Protein AF-X1LJX3-F1 (afdb_monomer)

Sequence (533 aa):
MIIKSVEVKNFRSIRETCLDCDNLTAIIGRNGAGKSSFLDAIDTFYDISAPITEEDFFNRDIGSTIEIRVTYSNLRDDEKEEFQPYIKDDRLIVTKRISSENDRIMQRYYAAALQIPRFAEIRAKPGKRERVSAWNEMVNSDELPNLGGKVRSADEVERLMSEYEANHPEFMEAIEREEQFFGPRNIGGGKLDKFTKYVLVPAVRKASDEVSGKKGAIYQILDMIVLRKINAREDIQKFKSEFEERVIKLYSSENLTELPELGNSISQTLEKFAPGSQLKLGWDEVKPPEIPLPPARATLVEDSFEGEITRKGHGLQRALIVTLLQHLAMRVPIEPTVEDLDEEETDISKPKGLEISQGPDLILAIEEPELYLHPSRCRYLHNLLLQLSEKPGIGLGASNQIIYTSHSPYFIDLHHFDQIRMVRKIPSPDSLASQSVVVRFSLEHAKEKIAKICNVDTDDFTRDSFRARAIPIMNTIVSEGFFTDVVVVVEGLSEVGILWKLQEIMKKNWSKLGIVIVPAGGKNNIDRPIVIF

Nearest PDB structures (foldseek):
  6p74-assembly1_A-2  TM=6.189E-01  e=7.189E-21  Thermus scotoductus
  8x5n-assembly1_B  TM=6.256E-01  e=1.233E-12  Bacillus cereus VD045
  4nci-assembly1_A  TM=4.346E-01  e=3.516E-08  Pyrococcus furiosus DSM 3638
  4nck-assembly2_B  TM=4.077E-01  e=1.324E-07  Pyrococcus furiosus DSM 3638
  8t8e-assembly1_A  TM=4.108E-01  e=1.330E-05  Saccharomyces cerevisiae W303

pLDDT: mean 81.67, std 15.28, range [26.27, 97.88]

Organism: NCBI:txid412755

Mean predicted aligned error: 11.9 Å

Foldseek 3Di:
DDWQKKWKDQFQQAHTAMDGADLAFEEEAAPPLCSVSVVVLVVVVPPQPPDDDLNGGRVSPLQDKIKIKTKDAPDDPVLCVLCVQQDDPRIWIKMWIWHQDPNDIDIFMKGFGFFQPLLLVLVPDPDQVSSLVSLQVVVVVCPDPPQDHRDDGSVVSVVSRVVVCVVCSVRTDGDIDTDDQADPPVAHDGVQRFAEDEAEAALDDDPVVVVVQARHSLQVLVCVLVVLVQLPDPVNVVVVVVQQVVQQVCPPQVNDCPFQVVQQVVQVVVCVVPPPDGGGGTDDHDDRGDDDDDRDDDWDADPNDIDHLVPDDPLVVLVSVLVSLLSLLPPPPPPPDPPPPDDDDDDDDDDPDDPSSQTHAYEYEYEANCRPDDLVVLLVSLVSSVSQSDDDDDPDGHHYRYYYYHHALSNDDLVPQQSYWYWGWDCDPPDPRTHIYTDGDALLLLLVQVCVVVVHDSVVDDSVNLSVLLRVQSDRLLSNCSHFPEEAEDAAVVVVVVVVVVCVVVVHDQVVVRYGYGHLPHPVRRSSSVSVD

Radius of gyration: 29.25 Å; Cα contacts (8 Å, |Δi|>4): 785; chains: 1; bounding box: 75×54×86 Å

InterPro domains:
  IPR027417 P-loop containing nucleoside triphosphate hydrolase [G3DSA:3.40.50.300] (1-431)
  IPR027417 P-loop containing nucleoside triphosphate hydrolase [SSF52540] (1-420)
  IPR034139 OLD protein-like, TOPRIM domain [PF20469] (482-532)
  IPR041685 Endonuclease GajA/Old nuclease/RecF-like, AAA domain [PF13175] (1-412)
  IPR051396 Bacterial Antiviral Defense Nuclease [PTHR43581] (2-527)

Secondary structure (DSSP, 8-state):
-EEEEEEEEEETTEEEEEEE--SEEEEE--TTSSHHHHHHHHHHHH-TT----GGGBGGG-TTSPEEEEEEEES--HHHHHHHGGGEETTEEEEEEEEEEETTEEEEEEEEEEEE-HHHHHHHT-SSHHHHHHHHHHHHHHT-STT-----S-HHHHHHHHHHHHHH-GGG-EEEEEE---S--TTS---HHHHHEEEEEE-SS--GGGGTT-S--HHHHHHHHHHHHHHHT-HHHHHHHHHHHHHHHHHH-TTT--HHHHHHHHHHHHHHTTSTT------PPPP-PPP-PPPPP--EEEETTEEEEGGGS-HHHHHHHHHHHHHHHH-----PPPTT------------S-------PEEEEEEE-TTTT--HHHHHHHHHHHHHHHSPPPTT----EEEEEEE--GGG--GGGGGGEEEEEEE--TT-SS-EEEEE---HHHHHHHHHHHHT--GGG--HHHHHHHHTTT--HHHHGGGGSSEEEEESSHHHHHHHHHHHHHTT--TGGGTEEEEE-SSGGGTHHHHHH-

Structure (mmCIF, N/CA/C/O backbone):
data_AF-X1LJX3-F1
#
_entry.id   AF-X1LJX3-F1
#
loop_
_atom_site.group_PDB
_atom_site.id
_atom_site.type_symbol
_atom_site.label_atom_id
_atom_site.label_alt_id
_atom_site.label_comp_id
_atom_site.label_asym_id
_atom_site.label_entity_id
_atom_site.label_seq_id
_atom_site.pdbx_PDB_ins_code
_atom_site.Cartn_x
_atom_site.Cartn_y
_atom_site.Cartn_z
_atom_site.occupancy
_atom_site.B_iso_or_equiv
_atom_site.auth_seq_id
_atom_site.auth_comp_id
_atom_site.auth_asym_id
_atom_site.auth_atom_id
_atom_site.pdbx_PDB_model_num
ATOM 1 N N . MET A 1 1 ? -1.285 -10.316 10.702 1.00 85.88 1 MET A N 1
ATOM 2 C CA . MET A 1 1 ? -1.884 -10.255 9.353 1.00 85.88 1 MET A CA 1
ATOM 3 C C . MET A 1 1 ? -1.090 -9.372 8.384 1.00 85.88 1 MET A C 1
ATOM 5 O O . MET A 1 1 ? -0.389 -8.460 8.804 1.00 85.88 1 MET A O 1
ATOM 9 N N . ILE A 1 2 ? -1.238 -9.596 7.071 1.00 90.25 2 ILE A N 1
ATOM 10 C CA . ILE A 1 2 ? -0.696 -8.737 5.993 1.00 90.25 2 ILE A CA 1
ATOM 11 C C . ILE A 1 2 ? -1.800 -8.330 5.010 1.00 90.25 2 ILE A C 1
ATOM 13 O O . ILE A 1 2 ? -2.777 -9.065 4.853 1.00 90.25 2 ILE A O 1
ATOM 17 N N . ILE A 1 3 ? -1.629 -7.218 4.292 1.00 94.94 3 ILE A N 1
ATOM 18 C CA . ILE A 1 3 ? -2.508 -6.838 3.178 1.00 94.94 3 ILE A CA 1
ATOM 19 C C . ILE A 1 3 ? -2.282 -7.811 2.020 1.00 94.94 3 ILE A C 1
ATOM 21 O O . ILE A 1 3 ? -1.180 -7.905 1.486 1.00 94.94 3 ILE A O 1
ATOM 25 N N . LYS A 1 4 ? -3.325 -8.523 1.599 1.00 94.62 4 LYS A N 1
ATOM 26 C CA . LYS A 1 4 ? -3.305 -9.386 0.415 1.00 94.62 4 LYS A CA 1
ATOM 27 C C . LYS A 1 4 ? -3.662 -8.639 -0.861 1.00 94.62 4 LYS A C 1
ATOM 29 O O . LYS A 1 4 ? -3.068 -8.903 -1.903 1.00 94.62 4 LYS A O 1
ATOM 34 N N . SER A 1 5 ? -4.631 -7.736 -0.789 1.00 95.31 5 SER A N 1
ATOM 35 C CA . SER A 1 5 ? -5.031 -6.909 -1.923 1.00 95.31 5 SER A CA 1
ATOM 36 C C . SER A 1 5 ? -5.663 -5.599 -1.469 1.00 95.31 5 SER A C 1
ATOM 38 O O . SER A 1 5 ? -6.221 -5.507 -0.371 1.00 95.31 5 SER A O 1
ATOM 40 N N . VAL A 1 6 ? -5.565 -4.592 -2.335 1.00 96.81 6 VAL A N 1
ATOM 41 C CA . VAL A 1 6 ? -6.214 -3.289 -2.179 1.00 96.81 6 VAL A CA 1
ATOM 42 C C . VAL A 1 6 ? -7.008 -2.991 -3.445 1.00 96.81 6 VAL A C 1
ATOM 44 O O . VAL A 1 6 ? -6.438 -2.749 -4.508 1.00 96.81 6 VAL A O 1
ATOM 47 N N . GLU A 1 7 ? -8.329 -3.024 -3.341 1.00 96.81 7 GLU A N 1
ATOM 48 C CA . GLU A 1 7 ? -9.242 -2.577 -4.390 1.00 96.81 7 GLU A CA 1
ATOM 49 C C . GLU A 1 7 ? -9.549 -1.097 -4.168 1.00 96.81 7 GLU A C 1
ATOM 51 O O . GLU A 1 7 ? -9.963 -0.696 -3.080 1.00 96.81 7 GLU A O 1
ATOM 56 N N . VAL A 1 8 ? -9.332 -0.279 -5.196 1.00 97.62 8 VAL A N 1
ATOM 57 C CA . VAL A 1 8 ? -9.547 1.168 -5.132 1.00 97.62 8 VAL A CA 1
ATOM 58 C C . VAL A 1 8 ? -10.503 1.578 -6.240 1.00 97.62 8 VAL A C 1
ATOM 60 O O . VAL A 1 8 ? -10.272 1.255 -7.409 1.00 97.62 8 VAL A O 1
ATOM 63 N N . LYS A 1 9 ? -11.551 2.321 -5.877 1.00 96.81 9 LYS A N 1
ATOM 64 C CA . LYS A 1 9 ? -12.522 2.909 -6.801 1.00 96.81 9 LYS A CA 1
ATOM 65 C C . LYS A 1 9 ? -12.647 4.409 -6.591 1.00 96.81 9 LYS A C 1
ATOM 67 O O . LYS A 1 9 ? -12.684 4.884 -5.459 1.00 96.81 9 LYS A O 1
ATOM 72 N N . ASN A 1 10 ? -12.747 5.128 -7.703 1.00 96.56 10 ASN A N 1
ATOM 73 C CA . ASN A 1 10 ? -12.987 6.563 -7.803 1.00 96.56 10 ASN A CA 1
ATOM 74 C C . ASN A 1 10 ? -12.010 7.449 -7.009 1.00 96.56 10 ASN A C 1
ATOM 76 O O . ASN A 1 10 ? -12.379 8.546 -6.608 1.00 96.56 10 ASN A O 1
ATOM 80 N N . PHE A 1 11 ? -10.762 7.018 -6.810 1.00 97.25 11 PHE A N 1
ATOM 81 C CA . PHE A 1 11 ? -9.759 7.755 -6.036 1.00 97.25 11 PHE A CA 1
ATOM 82 C C . PHE A 1 11 ? -8.667 8.350 -6.933 1.00 97.25 11 PHE A C 1
ATOM 84 O O . PHE A 1 11 ? -7.859 7.627 -7.525 1.00 97.25 11 PHE A O 1
ATOM 91 N N . ARG A 1 12 ? -8.578 9.680 -6.997 1.00 95.69 12 ARG A N 1
ATOM 92 C CA . ARG A 1 12 ? -7.571 10.441 -7.755 1.00 95.69 12 ARG A CA 1
ATOM 93 C C . ARG A 1 12 ? -7.480 9.995 -9.217 1.00 95.69 12 ARG A C 1
ATOM 95 O O . ARG A 1 12 ? -8.356 10.283 -10.020 1.00 95.69 12 ARG A O 1
ATOM 102 N N . SER A 1 13 ? -6.397 9.310 -9.588 1.00 94.94 13 SER A N 1
ATOM 103 C CA . SER A 1 13 ? -6.173 8.809 -10.951 1.00 94.94 13 SER A CA 1
ATOM 104 C C . SER A 1 13 ? -6.743 7.408 -11.192 1.00 94.94 13 SER A C 1
ATOM 106 O O . SER A 1 13 ? -6.675 6.902 -12.310 1.00 94.94 13 SER A O 1
ATOM 108 N N . ILE A 1 14 ? -7.284 6.769 -10.157 1.00 96.12 14 ILE A N 1
ATOM 109 C CA . ILE A 1 14 ? -7.792 5.402 -10.183 1.00 96.12 14 ILE A CA 1
ATOM 110 C C . ILE A 1 14 ? -9.315 5.449 -10.311 1.00 96.12 14 ILE A C 1
ATOM 112 O O . ILE A 1 14 ? -10.005 5.911 -9.404 1.00 96.12 14 ILE A O 1
ATOM 116 N N . ARG A 1 15 ? -9.840 4.942 -11.431 1.00 94.75 15 ARG A N 1
ATOM 117 C CA . ARG A 1 15 ? -11.284 4.744 -11.613 1.00 94.75 15 ARG A CA 1
ATOM 118 C C . ARG A 1 15 ? -11.743 3.481 -10.892 1.00 94.75 15 ARG A C 1
ATOM 120 O O . ARG A 1 15 ? -12.588 3.556 -10.015 1.00 94.75 15 ARG A O 1
ATOM 127 N N . GLU A 1 16 ? -11.159 2.340 -11.237 1.00 94.25 16 GLU A N 1
ATOM 128 C CA . GLU A 1 16 ? -11.393 1.056 -10.576 1.00 94.25 16 GLU A CA 1
ATOM 129 C C . GLU A 1 16 ? -10.244 0.108 -10.919 1.00 94.25 16 GLU A C 1
ATOM 131 O O . GLU A 1 16 ? -9.984 -0.162 -12.091 1.00 94.25 16 GLU A O 1
ATOM 136 N N . THR A 1 17 ? -9.519 -0.375 -9.913 1.00 95.00 17 THR A N 1
ATOM 137 C CA . THR A 1 17 ? -8.469 -1.384 -10.107 1.00 95.00 17 THR A CA 1
ATOM 138 C C . THR A 1 17 ? -8.152 -2.083 -8.789 1.00 95.00 17 THR A C 1
ATOM 140 O O . THR A 1 17 ? -8.370 -1.537 -7.707 1.00 95.00 17 THR A O 1
ATOM 143 N N . CYS A 1 18 ? -7.584 -3.282 -8.884 1.00 94.19 18 CYS A N 1
ATOM 144 C CA . CYS A 1 18 ? -7.069 -4.029 -7.744 1.00 94.19 18 CYS A CA 1
ATOM 145 C C . CYS A 1 18 ? -5.536 -4.062 -7.779 1.00 94.19 18 CYS A C 1
ATOM 147 O O . CYS A 1 18 ? -4.937 -4.284 -8.834 1.00 94.19 18 CYS A O 1
ATOM 149 N N . LEU A 1 19 ? -4.906 -3.830 -6.631 1.00 96.44 19 LEU A N 1
ATOM 150 C CA . LEU A 1 19 ? -3.485 -4.048 -6.398 1.00 96.44 19 LEU A CA 1
ATOM 151 C C . LEU A 1 19 ? -3.315 -5.304 -5.540 1.00 96.44 19 LEU A C 1
ATOM 153 O O . LEU A 1 19 ? -3.617 -5.281 -4.349 1.00 96.44 19 LEU A O 1
ATOM 157 N N . ASP A 1 20 ? -2.791 -6.378 -6.127 1.00 94.44 20 ASP A N 1
ATOM 158 C CA . ASP A 1 20 ? -2.356 -7.551 -5.364 1.00 94.44 20 ASP A CA 1
ATOM 159 C C . ASP A 1 20 ? -1.056 -7.252 -4.619 1.00 94.44 20 ASP A C 1
ATOM 161 O O . ASP A 1 20 ? -0.069 -6.846 -5.242 1.00 94.44 20 ASP A O 1
ATOM 165 N N . CYS A 1 21 ? -1.015 -7.577 -3.334 1.00 94.62 21 CYS A N 1
ATOM 166 C CA . CYS A 1 21 ? 0.147 -7.400 -2.478 1.00 94.62 21 CYS A CA 1
ATOM 167 C C . CYS A 1 21 ? 0.751 -8.752 -2.067 1.00 94.62 21 CYS A C 1
A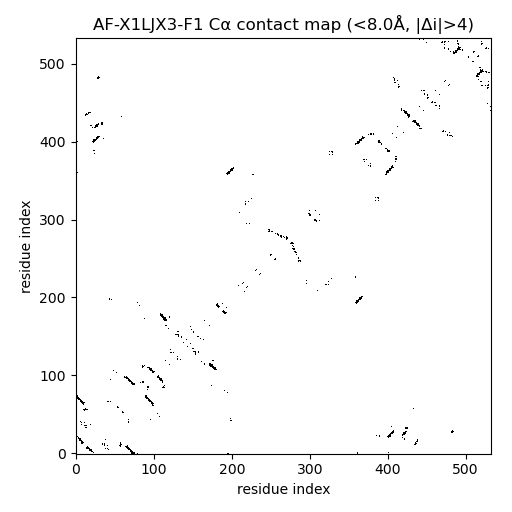TOM 169 O O . CYS A 1 21 ? 0.052 -9.733 -1.786 1.00 94.62 21 CYS A O 1
ATOM 171 N N . ASP A 1 22 ? 2.077 -8.773 -2.013 1.00 92.31 22 ASP A N 1
ATOM 172 C CA . ASP A 1 22 ? 2.900 -9.828 -1.427 1.00 92.31 22 ASP A CA 1
ATOM 173 C C . ASP A 1 22 ? 3.639 -9.263 -0.191 1.00 92.31 22 ASP A C 1
ATOM 175 O O . ASP A 1 22 ? 3.433 -8.103 0.187 1.00 92.31 22 ASP A O 1
ATOM 179 N N . ASN A 1 23 ? 4.494 -10.057 0.468 1.00 91.50 23 ASN A N 1
ATOM 180 C CA . ASN A 1 23 ? 5.281 -9.571 1.617 1.00 91.50 23 ASN A CA 1
ATOM 181 C C . ASN A 1 23 ? 6.167 -8.377 1.239 1.00 91.50 23 ASN A C 1
ATOM 183 O O . ASN A 1 23 ? 6.316 -7.449 2.028 1.00 91.50 23 ASN A O 1
ATOM 187 N N . LEU A 1 24 ? 6.729 -8.398 0.030 1.00 93.38 24 LEU A N 1
ATOM 188 C CA . LEU A 1 24 ? 7.326 -7.245 -0.626 1.00 93.38 24 LEU A CA 1
ATOM 189 C C . LEU A 1 24 ? 6.554 -6.994 -1.915 1.00 93.38 24 LEU A C 1
ATOM 191 O O . LEU A 1 24 ? 6.352 -7.917 -2.692 1.00 93.38 24 LEU A O 1
ATOM 195 N N . THR A 1 25 ? 6.117 -5.762 -2.146 1.00 95.12 25 THR A N 1
ATOM 196 C CA . THR A 1 25 ? 5.409 -5.369 -3.369 1.00 95.12 25 THR A CA 1
ATOM 197 C C . THR A 1 25 ? 6.085 -4.150 -3.979 1.00 95.12 25 THR A C 1
ATOM 199 O O . THR A 1 25 ? 6.171 -3.097 -3.346 1.00 95.12 25 THR A O 1
ATOM 202 N N . ALA A 1 26 ? 6.558 -4.286 -5.217 1.00 95.00 26 ALA A N 1
ATOM 203 C CA . ALA A 1 26 ? 7.214 -3.220 -5.966 1.00 95.00 26 ALA A CA 1
ATOM 204 C C . ALA A 1 26 ? 6.245 -2.631 -6.998 1.00 95.00 26 ALA A C 1
ATOM 206 O O . ALA A 1 26 ? 5.963 -3.248 -8.024 1.00 95.00 26 ALA A O 1
ATOM 207 N N . ILE A 1 27 ? 5.739 -1.428 -6.743 1.00 96.00 27 ILE A N 1
ATOM 208 C CA . ILE A 1 27 ? 4.853 -0.695 -7.647 1.00 96.00 27 ILE A CA 1
ATOM 209 C C . ILE A 1 27 ? 5.715 0.155 -8.586 1.00 96.00 27 ILE A C 1
ATOM 211 O O . ILE A 1 27 ? 6.238 1.204 -8.208 1.00 96.00 27 ILE A O 1
ATOM 215 N N . ILE A 1 28 ? 5.866 -0.280 -9.832 1.00 94.38 28 ILE A N 1
ATOM 216 C CA . ILE A 1 28 ? 6.716 0.386 -10.824 1.00 94.38 28 ILE A CA 1
ATOM 217 C C . ILE A 1 28 ? 5.897 1.001 -11.954 1.00 94.38 28 ILE A C 1
ATOM 219 O O . ILE A 1 28 ? 4.718 0.709 -12.131 1.00 94.38 28 ILE A O 1
ATOM 223 N N . GLY A 1 29 ? 6.525 1.866 -12.741 1.00 91.19 29 GLY A N 1
ATOM 224 C CA . GLY A 1 29 ? 5.913 2.486 -13.911 1.00 91.19 29 GLY A CA 1
ATOM 225 C C . GLY A 1 29 ? 6.361 3.928 -14.087 1.00 91.19 29 GLY A C 1
ATOM 226 O O . GLY A 1 29 ? 7.100 4.480 -13.266 1.00 91.19 29 GLY A O 1
ATOM 227 N N . ARG A 1 30 ? 5.894 4.563 -15.162 1.00 88.44 30 ARG A N 1
ATOM 228 C CA . ARG A 1 30 ? 6.292 5.931 -15.527 1.00 88.44 30 ARG A CA 1
ATOM 229 C C . ARG A 1 30 ? 5.945 6.950 -14.442 1.00 88.44 30 ARG A C 1
ATOM 231 O O . ARG A 1 30 ? 5.040 6.757 -13.619 1.00 88.44 30 ARG A O 1
ATOM 238 N N . ASN A 1 31 ? 6.647 8.076 -14.452 1.00 86.56 31 ASN A N 1
ATOM 239 C CA . ASN A 1 31 ? 6.272 9.213 -13.618 1.00 86.56 31 ASN A CA 1
ATOM 240 C C . ASN A 1 31 ? 4.892 9.727 -14.035 1.00 86.56 31 ASN A C 1
ATOM 242 O O . ASN A 1 31 ? 4.567 9.788 -15.218 1.00 86.56 31 ASN A O 1
ATOM 246 N N . GLY A 1 32 ? 4.042 10.013 -13.048 1.00 87.44 32 GLY A N 1
ATOM 247 C CA . GLY A 1 32 ? 2.653 10.409 -13.285 1.00 87.44 32 GLY A CA 1
ATOM 248 C C . GLY A 1 32 ? 1.693 9.274 -13.673 1.00 87.44 32 GLY A C 1
ATOM 249 O O . GLY A 1 32 ? 0.530 9.565 -13.956 1.00 87.44 32 GLY A O 1
ATOM 250 N N . ALA A 1 33 ? 2.121 8.004 -13.653 1.00 91.25 33 ALA A N 1
ATOM 251 C CA . ALA A 1 33 ? 1.249 6.857 -13.935 1.00 91.25 33 ALA A CA 1
ATOM 252 C C . ALA A 1 33 ? 0.218 6.553 -12.830 1.00 91.25 33 ALA A C 1
ATOM 254 O O . ALA A 1 33 ? -0.639 5.715 -13.052 1.00 91.25 33 ALA A O 1
ATOM 255 N N . GLY A 1 34 ? 0.292 7.208 -11.663 1.00 92.88 34 GLY A N 1
ATOM 256 C CA . GLY A 1 34 ? -0.634 6.984 -10.540 1.00 92.88 34 GLY A CA 1
ATOM 257 C C . GLY A 1 34 ? -0.124 6.044 -9.442 1.00 92.88 34 GLY A C 1
ATOM 258 O O . GLY A 1 34 ? -0.902 5.647 -8.585 1.00 92.88 34 GLY A O 1
ATOM 259 N N . LYS A 1 35 ? 1.176 5.709 -9.428 1.00 94.75 35 LYS A N 1
ATOM 260 C CA . LYS A 1 35 ? 1.800 4.822 -8.423 1.00 94.75 35 LYS A CA 1
ATOM 261 C C . LYS A 1 35 ? 1.524 5.270 -6.980 1.00 94.75 35 LYS A C 1
ATOM 263 O O . LYS A 1 35 ? 1.048 4.480 -6.173 1.00 94.75 35 LYS A O 1
ATOM 268 N N . SER A 1 36 ? 1.780 6.545 -6.683 1.00 94.88 36 SER A N 1
ATOM 269 C CA . SER A 1 36 ? 1.600 7.124 -5.346 1.00 94.88 36 SER A CA 1
ATOM 270 C C . SER A 1 36 ? 0.142 7.096 -4.891 1.00 94.88 36 SER A C 1
ATOM 272 O O . SER A 1 36 ? -0.107 6.862 -3.716 1.00 94.88 36 SER A O 1
ATOM 274 N N . SER A 1 37 ? -0.820 7.185 -5.825 1.00 96.00 37 SER A N 1
ATOM 275 C CA . SER A 1 37 ? -2.253 7.122 -5.506 1.00 96.00 37 SER A CA 1
ATOM 276 C C . SER A 1 37 ? -2.651 5.828 -4.789 1.00 96.00 37 SER A C 1
ATOM 278 O O . SER A 1 37 ? -3.602 5.855 -4.019 1.00 96.00 37 SER A O 1
ATOM 280 N N . PHE A 1 38 ? -1.929 4.718 -4.983 1.00 97.06 38 PHE A N 1
ATOM 281 C CA . PHE A 1 38 ? -2.157 3.493 -4.208 1.00 97.06 38 PHE A CA 1
ATOM 282 C C . PHE A 1 38 ? -1.668 3.614 -2.764 1.00 97.06 38 PHE A C 1
ATOM 284 O O . PHE A 1 38 ? -2.392 3.230 -1.851 1.00 97.06 38 PHE A O 1
ATOM 291 N N . LEU A 1 39 ? -0.470 4.165 -2.544 1.00 96.56 39 LEU A N 1
ATOM 292 C CA . LEU A 1 39 ? 0.048 4.390 -1.190 1.00 96.56 39 LEU A CA 1
ATOM 293 C C . LEU A 1 39 ? -0.818 5.405 -0.434 1.00 96.56 39 LEU A C 1
ATOM 295 O O . LEU A 1 39 ? -1.122 5.202 0.736 1.00 96.56 39 LEU A O 1
ATOM 299 N N . ASP A 1 40 ? -1.265 6.456 -1.123 1.00 95.50 40 ASP A N 1
ATOM 300 C CA . ASP A 1 40 ? -2.188 7.455 -0.588 1.00 95.50 40 ASP A CA 1
ATOM 301 C C . ASP A 1 40 ? -3.565 6.857 -0.258 1.00 95.50 40 ASP A C 1
ATOM 303 O O . ASP A 1 40 ? -4.178 7.253 0.729 1.00 95.50 40 ASP A O 1
ATOM 307 N N . ALA A 1 41 ? -4.065 5.907 -1.059 1.00 96.88 41 ALA A N 1
ATOM 308 C CA . ALA A 1 41 ? -5.320 5.212 -0.771 1.00 96.88 41 ALA A CA 1
ATOM 309 C C . ALA A 1 41 ? -5.197 4.361 0.502 1.00 96.88 41 ALA A C 1
ATOM 311 O O . ALA A 1 41 ? -6.081 4.394 1.352 1.00 96.88 41 ALA A O 1
ATOM 312 N N . ILE A 1 42 ? -4.084 3.641 0.676 1.00 96.12 42 ILE A N 1
ATOM 313 C CA . ILE A 1 42 ? -3.839 2.863 1.899 1.00 96.12 42 ILE A CA 1
ATOM 314 C C . ILE A 1 42 ? -3.670 3.799 3.106 1.00 96.12 42 ILE A C 1
ATOM 316 O O . ILE A 1 42 ? -4.269 3.558 4.149 1.00 96.12 42 ILE A O 1
ATOM 320 N N . ASP A 1 43 ? -2.933 4.904 2.964 1.00 93.44 43 ASP A N 1
ATOM 321 C CA . ASP A 1 43 ? -2.791 5.916 4.022 1.00 93.44 43 ASP A CA 1
ATOM 322 C C . ASP A 1 43 ? -4.151 6.508 4.421 1.00 93.44 43 ASP A C 1
ATOM 324 O O . ASP A 1 43 ? -4.516 6.534 5.594 1.00 93.44 43 ASP A O 1
ATOM 328 N N . THR A 1 44 ? -4.964 6.860 3.421 1.00 93.50 44 THR A N 1
ATOM 329 C CA . THR A 1 44 ? -6.345 7.327 3.595 1.00 93.50 44 THR A CA 1
ATOM 330 C C . THR A 1 44 ? -7.211 6.276 4.282 1.00 93.50 44 THR A C 1
ATOM 332 O O . THR A 1 44 ? -8.084 6.626 5.074 1.00 93.50 44 THR A O 1
ATOM 335 N N . PHE A 1 45 ? -7.005 4.989 4.001 1.00 93.81 45 PHE A N 1
ATOM 336 C CA . PHE A 1 45 ? -7.719 3.907 4.669 1.00 93.81 45 PHE A CA 1
ATOM 337 C C . PHE A 1 45 ? -7.377 3.832 6.163 1.00 93.81 45 PHE A C 1
ATOM 339 O O . PHE A 1 45 ? -8.287 3.660 6.972 1.00 93.81 45 PHE A O 1
ATOM 346 N N . TYR A 1 46 ? -6.110 4.004 6.543 1.00 89.88 46 TYR A N 1
ATOM 347 C CA . TYR A 1 46 ? -5.672 3.970 7.943 1.00 89.88 46 TYR A CA 1
ATOM 348 C C . TYR A 1 46 ? -5.935 5.283 8.713 1.00 89.88 46 TYR A C 1
ATOM 350 O O . TYR A 1 46 ? -6.139 5.243 9.926 1.00 89.88 46 TYR A O 1
ATOM 358 N N . ASP A 1 47 ? -5.997 6.444 8.050 1.00 87.44 47 ASP A N 1
ATOM 359 C CA . ASP A 1 47 ? -6.403 7.709 8.683 1.00 87.44 47 ASP A CA 1
ATOM 360 C C . ASP A 1 47 ? -7.930 7.881 8.655 1.00 87.44 47 ASP A C 1
ATOM 362 O O . ASP A 1 47 ? -8.520 8.318 7.667 1.00 87.44 47 ASP A O 1
ATOM 366 N N . ILE A 1 48 ? -8.585 7.606 9.788 1.00 83.44 48 ILE A N 1
ATOM 367 C CA . ILE A 1 48 ? -10.038 7.785 10.030 1.00 83.44 48 ILE A CA 1
ATOM 368 C C . ILE A 1 48 ? -10.550 9.163 9.580 1.00 83.44 48 ILE A C 1
ATOM 370 O O . ILE A 1 48 ? -11.709 9.338 9.217 1.00 83.44 48 ILE A O 1
ATOM 374 N N . SER A 1 49 ? -9.672 10.153 9.640 1.00 83.38 49 SER A N 1
ATOM 375 C CA . SER A 1 49 ? -9.940 11.575 9.487 1.00 83.38 49 SER A CA 1
ATOM 376 C C . SER A 1 49 ? -9.138 12.189 8.346 1.00 83.38 49 SER A C 1
ATOM 378 O O . SER A 1 49 ? -8.850 13.390 8.386 1.00 83.38 49 SER A O 1
ATOM 380 N N . ALA A 1 50 ? -8.762 11.353 7.374 1.00 86.31 50 ALA A N 1
ATOM 381 C CA . ALA A 1 50 ? -7.996 11.759 6.212 1.00 86.31 50 ALA A CA 1
ATOM 382 C C . ALA A 1 50 ? -8.613 13.031 5.608 1.00 86.31 50 ALA A C 1
ATOM 384 O O . ALA A 1 50 ? -9.834 13.073 5.401 1.00 86.31 50 ALA A O 1
ATOM 385 N N . PRO A 1 51 ? -7.816 14.083 5.359 1.00 89.69 51 PRO A N 1
ATOM 386 C CA . PRO A 1 51 ? -8.309 15.277 4.696 1.00 89.69 51 PRO A CA 1
ATOM 387 C C . PRO A 1 51 ? -8.617 14.928 3.238 1.00 89.69 51 PRO A C 1
ATOM 389 O O . PRO A 1 51 ? -7.708 14.661 2.458 1.00 89.69 51 PRO A O 1
ATOM 392 N N . ILE A 1 52 ? -9.903 14.920 2.892 1.00 94.06 52 ILE A N 1
ATOM 393 C CA . ILE A 1 52 ? -10.393 14.619 1.546 1.00 94.06 52 ILE A CA 1
ATOM 394 C C . ILE A 1 52 ? -10.982 15.881 0.941 1.00 94.06 52 ILE A C 1
ATOM 396 O O . ILE A 1 52 ? -11.741 16.605 1.589 1.00 94.06 52 ILE A O 1
ATOM 400 N N . THR A 1 53 ? -10.635 16.122 -0.314 1.00 93.81 53 THR A N 1
ATOM 401 C CA . THR A 1 53 ? -11.132 17.235 -1.119 1.00 93.81 53 THR A CA 1
ATOM 402 C C . THR A 1 53 ? -11.792 16.714 -2.390 1.00 93.81 53 THR A C 1
ATOM 404 O O . THR A 1 53 ? -11.667 15.541 -2.734 1.00 93.81 53 THR A O 1
ATOM 407 N N . GLU A 1 54 ? -12.459 17.594 -3.137 1.00 92.94 54 GLU A N 1
ATOM 408 C CA . GLU A 1 54 ? -13.014 17.258 -4.456 1.00 92.94 54 GLU A CA 1
ATOM 409 C C . GLU A 1 54 ? -11.946 16.717 -5.423 1.00 92.94 54 GLU A C 1
ATOM 411 O O . GLU A 1 54 ? -12.257 15.935 -6.317 1.00 92.94 54 GLU A O 1
ATOM 416 N N . GLU A 1 55 ? -10.673 17.089 -5.240 1.00 93.69 55 GLU A N 1
ATOM 417 C CA . GLU A 1 55 ? -9.562 16.619 -6.076 1.00 93.69 55 GLU A CA 1
ATOM 418 C C . GLU A 1 55 ? -9.172 15.157 -5.822 1.00 93.69 55 GLU A C 1
ATOM 420 O O . GLU A 1 55 ? -8.496 14.549 -6.655 1.00 93.69 55 GLU A O 1
ATOM 425 N N . ASP A 1 56 ? -9.605 14.579 -4.700 1.00 96.25 56 ASP A N 1
ATOM 426 C CA . ASP A 1 56 ? -9.384 13.168 -4.391 1.00 96.25 56 ASP A CA 1
ATOM 427 C C . ASP A 1 56 ? -10.420 12.254 -5.059 1.00 96.25 56 ASP A C 1
ATOM 429 O O . ASP A 1 56 ? -10.170 11.056 -5.190 1.00 96.25 56 ASP A O 1
ATOM 433 N N . PHE A 1 57 ? -11.542 12.796 -5.542 1.00 95.88 57 PHE A N 1
ATOM 434 C CA . PHE A 1 57 ? -12.515 12.052 -6.340 1.00 95.88 57 PHE A CA 1
ATOM 435 C C . PHE A 1 57 ? -12.016 11.925 -7.780 1.00 95.88 57 PHE A C 1
ATOM 437 O O . PHE A 1 57 ? -11.549 12.893 -8.389 1.00 95.88 57 PHE A O 1
ATOM 444 N N . PHE A 1 58 ? -12.120 10.727 -8.356 1.00 94.44 58 PHE A N 1
ATOM 445 C CA . PHE A 1 58 ? -11.740 10.499 -9.746 1.00 94.44 58 PHE A CA 1
ATOM 446 C C . PHE A 1 58 ? -12.514 11.449 -10.656 1.00 94.44 58 PHE A C 1
ATOM 448 O O . PHE A 1 58 ? -13.739 11.526 -10.606 1.00 94.44 58 PHE A O 1
ATOM 455 N N . ASN A 1 59 ? -11.779 12.200 -11.481 1.00 93.50 59 ASN A N 1
ATOM 456 C CA . ASN A 1 59 ? -12.350 13.221 -12.360 1.00 93.50 59 ASN A CA 1
ATOM 457 C C . ASN A 1 59 ? -13.200 14.286 -11.620 1.00 93.50 59 ASN A C 1
ATOM 459 O O . ASN A 1 59 ? -14.062 14.911 -12.233 1.00 93.50 59 ASN A O 1
ATOM 463 N N . ARG A 1 60 ? -12.951 14.494 -10.316 1.00 93.62 60 ARG A N 1
ATOM 464 C CA . ARG A 1 60 ? -13.720 15.379 -9.422 1.00 93.62 60 ARG A CA 1
ATOM 465 C C . ARG A 1 60 ? -15.218 15.062 -9.367 1.00 93.62 60 ARG A C 1
ATOM 467 O O . ARG A 1 60 ? -16.028 15.935 -9.060 1.00 93.62 60 ARG A O 1
ATOM 474 N N . ASP A 1 61 ? -15.600 13.825 -9.676 1.00 92.62 61 ASP A N 1
ATOM 475 C CA . ASP A 1 61 ? -16.991 13.396 -9.594 1.00 92.62 61 ASP A CA 1
ATOM 476 C C . ASP A 1 61 ? -17.370 13.080 -8.142 1.00 92.62 61 ASP A C 1
ATOM 478 O O . ASP A 1 61 ? -17.285 11.941 -7.686 1.00 92.62 61 ASP A O 1
ATOM 482 N N . ILE A 1 62 ? -17.797 14.112 -7.414 1.00 92.56 62 ILE A N 1
ATOM 483 C CA . ILE A 1 62 ? -18.264 14.005 -6.024 1.00 92.56 62 ILE A CA 1
ATOM 484 C C . ILE A 1 62 ? -19.579 13.224 -5.872 1.00 92.56 62 ILE A C 1
ATOM 486 O O . ILE A 1 62 ? -19.955 12.886 -4.750 1.00 92.56 62 ILE A O 1
ATOM 490 N N . GLY A 1 63 ? -20.289 12.954 -6.977 1.00 91.81 63 GLY A N 1
ATOM 491 C CA . GLY A 1 63 ? -21.470 12.089 -6.979 1.00 91.81 63 GLY A CA 1
ATOM 492 C C . GLY A 1 63 ? -21.110 10.607 -6.869 1.00 91.81 63 GLY A C 1
ATOM 493 O O . GLY A 1 63 ? -21.937 9.799 -6.445 1.00 91.81 63 GLY A O 1
ATOM 494 N N . SER A 1 64 ? -19.871 10.254 -7.212 1.00 92.50 64 SER A N 1
ATOM 495 C CA . SER A 1 64 ? -19.336 8.905 -7.085 1.00 92.50 64 SER A CA 1
ATOM 496 C C . SER A 1 64 ? -18.685 8.697 -5.718 1.00 92.50 64 SER A C 1
ATOM 498 O O . SER A 1 64 ? -17.857 9.485 -5.271 1.00 92.50 64 SER A O 1
ATOM 500 N N . THR A 1 65 ? -19.013 7.591 -5.053 1.00 95.94 65 THR A N 1
ATOM 501 C CA . THR A 1 65 ? -18.365 7.202 -3.792 1.00 95.94 65 THR A CA 1
ATOM 502 C C . THR A 1 65 ? -16.955 6.680 -4.062 1.00 95.94 65 THR A C 1
ATOM 504 O O . THR A 1 65 ? -16.752 5.845 -4.949 1.00 95.94 65 THR A O 1
ATOM 507 N N . ILE A 1 66 ? -15.984 7.139 -3.273 1.00 97.88 66 ILE A N 1
ATOM 508 C CA . ILE A 1 66 ? -14.648 6.543 -3.214 1.00 97.88 66 ILE A CA 1
ATOM 509 C C . ILE A 1 66 ? -14.749 5.270 -2.378 1.00 97.88 66 ILE A C 1
ATOM 511 O O . ILE A 1 66 ? -15.229 5.311 -1.242 1.00 97.88 66 ILE A O 1
ATOM 515 N N . GLU A 1 67 ? -14.264 4.151 -2.907 1.00 97.06 67 GLU A N 1
ATOM 516 C CA . GLU A 1 67 ? -14.194 2.888 -2.170 1.00 97.06 67 GLU A CA 1
ATOM 517 C C . GLU A 1 67 ? -12.747 2.410 -2.101 1.00 97.06 67 GLU A C 1
ATOM 519 O O . GLU A 1 67 ? -12.083 2.261 -3.125 1.00 97.06 67 GLU A O 1
ATOM 524 N N . ILE A 1 68 ? -12.257 2.163 -0.889 1.00 97.12 68 ILE A N 1
ATOM 525 C CA . ILE A 1 68 ? -10.938 1.578 -0.646 1.00 97.12 68 ILE A CA 1
ATOM 526 C C . ILE A 1 68 ? -11.160 0.315 0.176 1.00 97.12 68 ILE A C 1
ATOM 528 O O . ILE A 1 68 ? -11.432 0.384 1.375 1.00 97.12 68 ILE A O 1
ATOM 532 N N . ARG A 1 69 ? -11.079 -0.842 -0.475 1.00 95.12 69 ARG A N 1
ATOM 533 C CA . ARG A 1 69 ? -11.255 -2.151 0.153 1.00 95.12 69 ARG A CA 1
ATOM 534 C C . ARG A 1 69 ? -9.907 -2.826 0.329 1.00 95.12 69 ARG A C 1
ATOM 536 O O . ARG A 1 69 ? -9.194 -3.076 -0.638 1.00 95.12 69 ARG A O 1
ATOM 543 N N . VAL A 1 70 ? -9.588 -3.150 1.574 1.00 95.19 70 VAL A N 1
ATOM 544 C CA . VAL A 1 70 ? -8.368 -3.844 1.971 1.00 95.19 70 VAL A CA 1
ATOM 545 C C . VAL A 1 70 ? -8.735 -5.258 2.398 1.00 95.19 70 VAL A C 1
ATOM 547 O O . VAL A 1 70 ? -9.547 -5.459 3.302 1.00 95.19 70 VAL A O 1
ATOM 550 N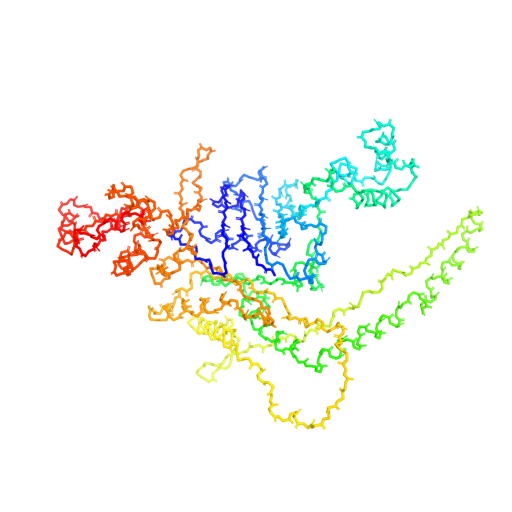 N . THR A 1 71 ? -8.128 -6.242 1.741 1.00 93.19 71 THR A N 1
ATOM 551 C CA . THR A 1 71 ? -8.234 -7.649 2.133 1.00 93.19 71 THR A CA 1
ATOM 552 C C . THR A 1 71 ? -6.970 -8.045 2.869 1.00 93.19 71 THR A C 1
ATOM 554 O O . THR A 1 71 ? -5.882 -7.957 2.305 1.00 93.19 71 THR A O 1
ATOM 557 N N . TYR A 1 72 ? -7.104 -8.525 4.098 1.00 93.31 72 TYR A N 1
ATOM 558 C CA . TYR A 1 72 ? -6.018 -9.073 4.900 1.00 93.31 72 TYR A CA 1
ATOM 559 C C . TYR A 1 72 ? -5.985 -10.602 4.817 1.00 93.31 72 TYR A C 1
ATOM 561 O O . TYR A 1 72 ? -7.011 -11.258 4.641 1.00 93.31 72 TYR A O 1
ATOM 569 N N . SER A 1 73 ? -4.790 -11.171 4.952 1.00 91.00 73 SER A N 1
ATOM 570 C CA . SER A 1 73 ? -4.547 -12.619 5.007 1.00 91.00 73 SER A CA 1
ATOM 571 C C . SER A 1 73 ? -3.463 -12.947 6.035 1.00 91.00 73 SER A C 1
ATOM 573 O O . SER A 1 73 ? -2.833 -12.035 6.583 1.00 91.00 73 SER A O 1
ATOM 575 N N . ASN A 1 74 ? -3.213 -14.242 6.264 1.00 88.31 74 ASN A N 1
ATOM 576 C CA . ASN A 1 74 ? -2.247 -14.736 7.250 1.00 88.31 74 ASN A CA 1
ATOM 577 C C . ASN A 1 74 ? -2.540 -14.172 8.649 1.00 88.31 74 ASN A C 1
ATOM 579 O O . ASN A 1 74 ? -1.667 -13.551 9.265 1.00 88.31 74 ASN A O 1
ATOM 583 N N . LEU A 1 75 ? -3.788 -14.312 9.097 1.00 87.69 75 LEU A N 1
ATOM 584 C CA . LEU A 1 75 ? -4.199 -13.865 10.420 1.00 87.69 75 LEU A CA 1
ATOM 585 C C . LEU A 1 75 ? -3.605 -14.800 11.483 1.00 87.69 75 LEU A C 1
ATOM 587 O O . LEU A 1 75 ? -3.594 -16.019 11.297 1.00 87.69 75 LEU A O 1
ATOM 591 N N . ARG A 1 76 ? -3.094 -14.225 12.569 1.00 85.69 76 ARG A N 1
ATOM 592 C CA . ARG A 1 76 ? -2.702 -14.950 13.784 1.00 85.69 76 ARG A CA 1
ATOM 593 C C . ARG A 1 76 ? -3.945 -15.353 14.584 1.00 85.69 76 ARG A C 1
ATOM 595 O O . ARG A 1 76 ? -5.030 -14.835 14.331 1.00 85.69 76 ARG A O 1
ATOM 602 N N . ASP A 1 77 ? -3.792 -16.257 15.543 1.00 84.69 77 ASP A N 1
ATOM 603 C CA . ASP A 1 77 ? -4.923 -16.769 16.326 1.00 84.69 77 ASP A CA 1
ATOM 604 C C . ASP A 1 77 ? -5.591 -15.664 17.170 1.00 84.69 77 ASP A C 1
ATOM 606 O O . ASP A 1 77 ? -6.810 -15.523 17.117 1.00 84.69 77 ASP A O 1
ATOM 610 N N . ASP A 1 78 ? -4.806 -14.773 17.790 1.00 82.69 78 ASP A N 1
ATOM 611 C CA . ASP A 1 78 ? -5.291 -13.578 18.508 1.00 82.69 78 ASP A CA 1
ATOM 612 C C . ASP A 1 78 ? -6.100 -12.627 17.603 1.00 82.69 78 ASP A C 1
ATOM 614 O O . ASP A 1 78 ? -7.112 -12.048 18.002 1.00 82.69 78 ASP A O 1
ATOM 618 N N . GLU A 1 79 ? -5.676 -12.477 16.346 1.00 85.38 79 GLU A N 1
ATOM 619 C CA . GLU A 1 79 ? -6.395 -11.682 15.344 1.00 85.38 79 GLU A CA 1
ATOM 620 C C . GLU A 1 79 ? -7.690 -12.381 14.911 1.00 85.38 79 GLU A C 1
ATOM 622 O O . GLU A 1 79 ? -8.714 -11.728 14.701 1.00 85.38 79 GLU A O 1
ATOM 627 N N . LYS A 1 80 ? -7.662 -13.712 14.777 1.00 86.81 80 LYS A N 1
ATOM 628 C CA . LYS A 1 80 ? -8.842 -14.500 14.411 1.00 86.81 80 LYS A CA 1
ATOM 629 C C . LYS A 1 80 ? -9.926 -14.417 15.467 1.00 86.81 80 LYS A C 1
ATOM 631 O O . LYS A 1 80 ? -11.090 -14.309 15.101 1.00 86.81 80 LYS A O 1
ATOM 636 N N . GLU A 1 81 ? -9.550 -14.434 16.739 1.00 85.38 81 GLU A N 1
ATOM 637 C CA . GLU A 1 81 ? -10.483 -14.297 17.855 1.00 85.38 81 GLU A CA 1
ATOM 638 C C . GLU A 1 81 ? -11.152 -12.916 17.875 1.00 85.38 81 GLU A C 1
ATOM 640 O O . GLU A 1 81 ? -12.377 -12.833 17.959 1.00 85.38 81 GLU A O 1
ATOM 645 N N . GLU A 1 82 ? -10.391 -11.827 17.707 1.00 83.62 82 GLU A N 1
ATOM 646 C CA . GLU A 1 82 ? -10.959 -10.468 17.705 1.00 83.62 82 GLU A CA 1
ATOM 647 C C . GLU A 1 82 ? -11.881 -10.216 16.493 1.00 83.62 82 GLU A C 1
ATOM 649 O O . GLU A 1 82 ? -12.915 -9.550 16.610 1.00 83.62 82 GLU A O 1
ATOM 654 N N . PHE A 1 83 ? -11.519 -10.731 15.313 1.00 85.00 83 PHE A N 1
ATOM 655 C CA . PHE A 1 83 ? -12.247 -10.475 14.064 1.00 85.00 83 PHE A CA 1
ATOM 656 C C . PHE A 1 83 ? -13.163 -11.619 13.623 1.00 85.00 83 PHE A C 1
ATOM 658 O O . PHE A 1 83 ? -13.672 -11.568 12.504 1.00 85.00 83 PHE A O 1
ATOM 665 N N . GLN A 1 84 ? -13.408 -12.616 14.475 1.00 82.25 84 GLN A N 1
ATOM 666 C CA . GLN A 1 84 ? -14.125 -13.852 14.137 1.00 82.25 84 GLN A CA 1
ATOM 667 C C . GLN A 1 84 ? -15.422 -13.650 13.318 1.00 82.25 84 GLN A C 1
ATOM 669 O O . GLN A 1 84 ? -15.570 -14.342 12.308 1.00 82.25 84 GLN A O 1
ATOM 674 N N . PRO A 1 85 ? -16.306 -12.669 13.619 1.00 78.44 85 PRO A N 1
ATOM 675 C CA . PRO A 1 85 ? -17.540 -12.451 12.846 1.00 78.44 85 PRO A CA 1
ATOM 676 C C . PRO A 1 85 ? -17.319 -11.939 11.411 1.00 78.44 85 PRO A C 1
ATOM 678 O O . PRO A 1 85 ? -18.237 -11.952 10.589 1.00 78.44 85 PRO A O 1
ATOM 681 N N . TYR A 1 86 ? -16.120 -11.432 11.127 1.00 82.31 86 TYR A N 1
ATOM 682 C CA . TYR A 1 86 ? -15.748 -10.734 9.895 1.00 82.31 86 TYR A CA 1
ATOM 683 C C . TYR A 1 86 ? -14.742 -11.515 9.042 1.00 82.31 86 TYR A C 1
ATOM 685 O O . TYR A 1 86 ? -14.270 -11.012 8.018 1.00 82.31 86 TYR A O 1
ATOM 693 N N . ILE A 1 87 ? -14.374 -12.723 9.477 1.00 82.81 87 ILE A N 1
ATOM 694 C CA . ILE A 1 87 ? -13.427 -13.576 8.767 1.00 82.81 87 ILE A CA 1
ATOM 695 C C . ILE A 1 87 ? -14.183 -14.540 7.864 1.00 82.81 87 ILE A C 1
ATOM 697 O O . ILE A 1 87 ? -15.062 -15.281 8.299 1.00 82.81 87 ILE A O 1
ATOM 701 N N . LYS A 1 88 ? -13.777 -14.575 6.596 1.00 77.94 88 LYS A N 1
ATOM 702 C CA . LYS A 1 88 ? -14.252 -15.534 5.602 1.00 77.94 88 LYS A CA 1
ATOM 703 C C . LYS A 1 88 ? -13.065 -16.099 4.835 1.00 77.94 88 LYS A C 1
ATOM 705 O O . LYS A 1 88 ? -12.209 -15.341 4.392 1.00 77.94 88 LYS A O 1
ATOM 710 N N . ASP A 1 89 ? -13.012 -17.422 4.686 1.00 79.81 89 ASP A N 1
ATOM 711 C CA . ASP A 1 89 ? -11.930 -18.124 3.976 1.00 79.81 89 ASP A CA 1
ATOM 712 C C . ASP A 1 89 ? -10.523 -17.731 4.477 1.00 79.81 89 ASP A C 1
ATOM 714 O O . ASP A 1 89 ? -9.600 -17.527 3.687 1.00 79.81 89 ASP A O 1
ATOM 718 N N . ASP A 1 90 ? -10.376 -17.581 5.801 1.00 84.81 90 ASP A N 1
ATOM 719 C CA . ASP A 1 90 ? -9.145 -17.126 6.473 1.00 84.81 90 ASP A CA 1
ATOM 720 C C . ASP A 1 90 ? -8.682 -15.714 6.053 1.00 84.81 90 ASP A C 1
ATOM 722 O O . ASP A 1 90 ? -7.491 -15.388 6.047 1.00 84.81 90 ASP A O 1
ATOM 726 N N . ARG A 1 91 ? -9.634 -14.860 5.661 1.00 87.75 91 ARG A N 1
ATOM 727 C CA . ARG A 1 91 ? -9.397 -13.474 5.250 1.00 87.75 91 ARG A CA 1
ATOM 728 C C . ARG A 1 91 ? -10.333 -12.520 5.968 1.00 87.75 91 ARG A C 1
ATOM 730 O O . ARG A 1 91 ? -11.509 -12.811 6.154 1.00 87.75 91 ARG A O 1
ATOM 737 N N . LEU A 1 92 ? -9.805 -11.347 6.291 1.00 90.19 92 LEU A N 1
ATOM 738 C CA . LEU A 1 92 ? -10.571 -10.213 6.799 1.00 90.19 92 LEU A CA 1
ATOM 739 C C . LEU A 1 92 ? -10.678 -9.170 5.686 1.00 90.19 92 LEU A C 1
ATOM 741 O O . LEU A 1 92 ? -9.658 -8.734 5.156 1.00 90.19 92 LEU A O 1
ATOM 745 N N . ILE A 1 93 ? -11.895 -8.763 5.334 1.00 89.69 93 ILE A N 1
ATOM 746 C CA . ILE A 1 93 ? -12.139 -7.748 4.301 1.00 89.69 93 ILE A CA 1
ATOM 747 C C . ILE A 1 93 ? -12.750 -6.519 4.960 1.00 89.69 93 ILE A C 1
ATOM 749 O O . ILE A 1 93 ? -13.818 -6.600 5.570 1.00 89.69 93 ILE A O 1
ATOM 753 N N . VAL A 1 94 ? -12.078 -5.380 4.801 1.00 92.25 94 VAL A N 1
ATOM 754 C CA . VAL A 1 94 ? -12.520 -4.096 5.345 1.00 92.25 94 VAL A CA 1
ATOM 755 C C . VAL A 1 94 ? -12.571 -3.063 4.228 1.00 92.25 94 VAL A C 1
ATOM 757 O O . VAL A 1 94 ? -11.584 -2.833 3.533 1.00 92.25 94 VAL A O 1
ATOM 760 N N . THR A 1 95 ? -13.718 -2.415 4.065 1.00 92.50 95 THR A N 1
ATOM 761 C CA . THR A 1 95 ? -13.956 -1.396 3.040 1.00 92.50 95 THR A CA 1
ATOM 762 C C . THR A 1 95 ? -14.155 -0.038 3.699 1.00 92.50 95 THR A C 1
ATOM 764 O O . THR A 1 95 ? -15.068 0.133 4.500 1.00 92.50 95 THR A O 1
ATOM 767 N N . LYS A 1 96 ? -13.352 0.960 3.330 1.00 94.44 96 LYS A N 1
ATOM 768 C CA . LYS A 1 96 ? -13.624 2.368 3.631 1.00 94.44 96 LYS A CA 1
ATOM 769 C C . LYS A 1 96 ? -14.389 2.993 2.469 1.00 94.44 96 LYS A C 1
ATOM 771 O O . LYS A 1 96 ? -13.918 2.950 1.334 1.00 94.44 96 LYS A O 1
ATOM 776 N N . ARG A 1 97 ? -15.546 3.592 2.754 1.00 95.12 97 ARG A N 1
ATOM 777 C CA . ARG A 1 97 ? -16.322 4.389 1.797 1.00 95.12 97 ARG A CA 1
ATOM 778 C C . ARG A 1 97 ? -16.255 5.859 2.158 1.00 95.12 97 ARG A C 1
ATOM 780 O O . ARG A 1 97 ? -16.413 6.213 3.329 1.00 95.12 97 ARG A O 1
ATOM 787 N N . ILE A 1 98 ? -16.044 6.696 1.150 1.00 95.75 98 ILE A N 1
ATOM 788 C CA . ILE A 1 98 ? -16.005 8.148 1.295 1.00 95.75 98 ILE A CA 1
ATOM 789 C C . ILE A 1 98 ? -16.965 8.765 0.283 1.00 95.75 98 ILE A C 1
ATOM 791 O O . ILE A 1 98 ? -16.788 8.609 -0.925 1.00 95.75 98 ILE A O 1
ATOM 795 N N . SER A 1 99 ? -17.990 9.445 0.784 1.00 94.88 99 SER A N 1
ATOM 796 C CA . SER A 1 99 ? -19.040 10.088 -0.009 1.00 94.88 99 SER A CA 1
ATOM 797 C C . SER A 1 99 ? -19.170 11.562 0.368 1.00 94.88 99 SER A C 1
ATOM 799 O O . SER A 1 99 ? -18.825 11.965 1.480 1.00 94.88 99 SER A O 1
ATOM 801 N N . SER A 1 100 ? -19.675 12.374 -0.560 1.00 92.44 100 SER A N 1
ATOM 802 C CA . SER A 1 100 ? -20.113 13.739 -0.265 1.00 92.44 100 SER A CA 1
ATOM 803 C C . SER A 1 100 ? -21.618 13.736 0.017 1.00 92.44 100 SER A C 1
ATOM 805 O O . SER A 1 100 ? -22.417 13.410 -0.858 1.00 92.44 100 SER A O 1
ATOM 807 N N . GLU A 1 101 ? -22.019 14.068 1.245 1.00 90.56 101 GLU A N 1
ATOM 808 C CA . GLU A 1 101 ? -23.419 14.191 1.668 1.00 90.56 101 GLU A CA 1
ATOM 809 C C . GLU A 1 101 ? -23.661 15.631 2.159 1.00 90.56 101 GLU A C 1
ATOM 811 O O . GLU A 1 101 ? -23.073 16.054 3.153 1.00 90.56 101 GLU A O 1
ATOM 816 N N . ASN A 1 102 ? -24.537 16.399 1.495 1.00 85.50 102 ASN A N 1
ATOM 817 C CA . ASN A 1 102 ? -24.836 17.804 1.841 1.00 85.50 102 ASN A CA 1
ATOM 818 C C . ASN A 1 102 ? -23.575 18.691 1.976 1.00 85.50 102 ASN A C 1
ATOM 820 O O . ASN A 1 102 ? -23.403 19.376 2.988 1.00 85.50 102 ASN A O 1
ATOM 824 N N . ASP A 1 103 ? -22.675 18.630 0.988 1.00 82.50 103 ASP A N 1
ATOM 825 C CA . ASP A 1 103 ? -21.382 19.339 0.958 1.00 82.50 103 ASP A CA 1
ATOM 826 C C . ASP A 1 103 ? -20.440 19.004 2.130 1.00 82.50 103 ASP A C 1
ATOM 828 O O . ASP A 1 103 ? -19.523 19.759 2.464 1.00 82.50 103 ASP A O 1
ATOM 832 N N . ARG A 1 104 ? -20.654 17.855 2.781 1.00 89.56 104 ARG A N 1
ATOM 833 C CA . ARG A 1 104 ? -19.774 17.323 3.822 1.00 89.56 104 ARG A CA 1
ATOM 834 C C . ARG A 1 104 ? -19.256 15.958 3.420 1.00 89.56 104 ARG A C 1
ATOM 836 O O . ARG A 1 104 ? -20.012 15.087 3.001 1.00 89.56 104 ARG A O 1
ATOM 843 N N . ILE A 1 105 ? -17.958 15.758 3.615 1.00 91.75 105 ILE A N 1
ATOM 844 C CA . ILE A 1 105 ? -17.343 14.454 3.408 1.00 91.75 105 ILE A CA 1
ATOM 845 C C . ILE A 1 105 ? -17.703 13.531 4.571 1.00 91.75 105 ILE A C 1
ATOM 847 O O . ILE A 1 105 ? -17.374 13.809 5.726 1.00 91.75 105 ILE A O 1
ATOM 851 N N . MET A 1 106 ? -18.337 12.412 4.241 1.00 91.69 106 MET A N 1
ATOM 852 C CA . MET A 1 106 ? -18.652 11.324 5.157 1.00 91.69 106 MET A CA 1
ATOM 853 C C . MET A 1 106 ? -17.699 10.163 4.896 1.00 91.69 106 MET A C 1
ATOM 855 O O . MET A 1 106 ? -17.509 9.757 3.754 1.00 91.69 106 MET A O 1
ATOM 859 N N . GLN A 1 107 ? -17.089 9.630 5.956 1.00 91.62 107 GLN A N 1
ATOM 860 C CA . GLN A 1 107 ? -16.171 8.491 5.884 1.00 91.62 107 GLN A CA 1
ATOM 861 C C . GLN A 1 107 ? -16.696 7.386 6.799 1.00 91.62 107 GLN A C 1
ATOM 863 O O . GLN A 1 107 ? -16.843 7.604 8.001 1.00 91.62 107 GLN A O 1
ATOM 868 N N . ARG A 1 108 ? -16.998 6.216 6.233 1.00 90.62 108 ARG A N 1
ATOM 869 C CA . ARG A 1 108 ? -17.543 5.058 6.959 1.00 90.62 108 ARG A CA 1
ATOM 870 C C . ARG A 1 108 ? -16.744 3.803 6.622 1.00 90.62 108 ARG A C 1
ATOM 872 O O . ARG A 1 108 ? -16.236 3.674 5.507 1.00 90.62 108 ARG A O 1
ATOM 879 N N . TYR A 1 109 ? -16.646 2.882 7.576 1.00 90.75 109 TYR A N 1
ATOM 880 C CA . TYR A 1 109 ? -15.985 1.592 7.387 1.00 90.75 109 TYR A CA 1
ATOM 881 C C . TYR A 1 109 ? -17.012 0.467 7.400 1.00 90.75 109 TYR A C 1
ATOM 883 O O . TYR A 1 109 ? -17.985 0.509 8.148 1.00 90.75 109 TYR A O 1
ATOM 891 N N . TYR A 1 110 ? -16.764 -0.541 6.573 1.00 88.31 110 TYR A N 1
ATOM 892 C CA . TYR A 1 110 ? -17.617 -1.702 6.391 1.00 88.31 110 TYR A CA 1
ATOM 893 C C . TYR A 1 110 ? -16.795 -2.983 6.485 1.00 88.31 110 TYR A C 1
ATOM 895 O O . TYR A 1 110 ? -15.670 -3.043 5.990 1.00 88.31 110 TYR A O 1
ATOM 903 N N . ALA A 1 111 ? -17.373 -4.002 7.105 1.00 86.38 111 ALA A N 1
ATOM 904 C CA . ALA A 1 111 ? -16.847 -5.356 7.208 1.00 86.38 111 ALA A CA 1
ATOM 905 C C . ALA A 1 111 ? -17.721 -6.298 6.390 1.00 86.38 111 ALA A C 1
ATOM 907 O O . ALA A 1 111 ? -18.942 -6.170 6.459 1.00 86.38 111 ALA A O 1
ATOM 908 N N . ALA A 1 112 ? -17.150 -7.290 5.712 1.00 77.50 112 ALA A N 1
ATOM 909 C CA . ALA A 1 112 ? -17.950 -8.436 5.289 1.00 77.50 112 ALA A CA 1
ATOM 910 C C . ALA A 1 112 ? -18.247 -9.304 6.524 1.00 77.50 112 ALA A C 1
ATOM 912 O O . ALA A 1 112 ? -17.350 -9.968 7.032 1.00 77.50 112 ALA A O 1
ATOM 913 N N . ALA A 1 113 ? -19.481 -9.271 7.023 1.00 76.62 113 ALA A N 1
ATOM 914 C CA . ALA A 1 113 ? -19.931 -10.119 8.121 1.00 76.62 113 ALA A CA 1
ATOM 915 C C . ALA A 1 113 ? -20.742 -11.290 7.559 1.00 76.62 113 ALA A C 1
ATOM 917 O O . ALA A 1 113 ? -21.586 -11.087 6.684 1.00 76.62 113 ALA A O 1
ATOM 918 N N . LEU A 1 114 ? -20.501 -12.505 8.054 1.00 75.12 114 LEU A N 1
ATOM 919 C CA . LEU A 1 114 ? -21.370 -13.642 7.748 1.00 75.12 114 LEU A CA 1
ATOM 920 C C . LEU A 1 114 ? -22.677 -13.471 8.516 1.00 75.12 114 LEU A C 1
ATOM 922 O O . LEU A 1 114 ? -22.679 -13.477 9.744 1.00 75.12 114 LEU A O 1
ATOM 926 N N . GLN A 1 115 ? -23.764 -13.240 7.786 1.00 80.44 115 GLN A N 1
ATOM 927 C CA . GLN A 1 115 ? -25.085 -12.985 8.350 1.00 80.44 115 GLN A CA 1
ATOM 928 C C . GLN A 1 115 ? -26.161 -13.552 7.442 1.00 80.44 115 GLN A C 1
ATOM 930 O O . GLN A 1 115 ? -25.980 -13.670 6.231 1.00 80.44 115 GLN A O 1
ATOM 935 N N . ILE A 1 116 ? -27.319 -13.851 8.012 1.00 84.44 116 ILE A N 1
ATOM 936 C CA . ILE A 1 116 ? -28.486 -14.192 7.201 1.00 84.44 116 ILE A CA 1
ATOM 937 C C . ILE A 1 116 ? -29.020 -12.897 6.557 1.00 84.44 116 ILE A C 1
ATOM 939 O O . ILE A 1 116 ? -29.240 -11.920 7.282 1.00 84.44 116 ILE A O 1
ATOM 943 N N . PRO A 1 117 ? -29.281 -12.850 5.232 1.00 85.44 117 PRO A N 1
ATOM 944 C CA . PRO A 1 117 ? -29.723 -11.638 4.529 1.00 85.44 117 PRO A CA 1
ATOM 945 C C . PRO A 1 117 ? -30.864 -10.873 5.195 1.00 85.44 117 PRO A C 1
ATOM 947 O O . PRO A 1 117 ? -30.780 -9.660 5.393 1.00 85.44 117 PRO A O 1
ATOM 950 N N . ARG A 1 118 ? -31.897 -11.588 5.647 1.00 87.44 118 ARG A N 1
ATOM 951 C CA . ARG A 1 118 ? -33.022 -10.984 6.369 1.00 87.44 118 ARG A CA 1
ATOM 952 C C . ARG A 1 118 ? -32.622 -10.359 7.701 1.00 87.44 118 ARG A C 1
ATOM 954 O O . ARG A 1 118 ? -33.139 -9.307 8.066 1.00 87.44 118 ARG A O 1
ATOM 961 N N . PHE A 1 119 ? -31.688 -10.964 8.428 1.00 88.44 119 PHE A N 1
ATOM 962 C CA . PHE A 1 119 ? -31.221 -10.410 9.698 1.00 88.44 119 PHE A CA 1
ATOM 963 C C . PHE A 1 119 ? -30.386 -9.153 9.465 1.00 88.44 119 PHE A C 1
ATOM 965 O O . PHE A 1 119 ? -30.532 -8.178 10.201 1.00 88.44 119 PHE A O 1
ATOM 972 N N . ALA A 1 120 ? -29.586 -9.120 8.398 1.00 82.94 120 ALA A N 1
ATOM 973 C CA . ALA A 1 120 ? -28.885 -7.909 7.989 1.00 82.94 120 ALA A CA 1
ATOM 974 C C . ALA A 1 120 ? -29.863 -6.768 7.638 1.00 82.94 120 ALA A C 1
ATOM 976 O O . ALA A 1 120 ? -29.669 -5.639 8.095 1.00 82.94 120 ALA A O 1
ATOM 977 N N . GLU A 1 121 ? -30.957 -7.052 6.917 1.00 86.00 121 GLU A N 1
ATOM 978 C CA . GLU A 1 121 ? -32.024 -6.073 6.633 1.00 86.00 121 GLU A CA 1
ATOM 979 C C . GLU A 1 121 ? -32.665 -5.518 7.915 1.00 86.00 121 GLU A C 1
ATOM 981 O O . GLU A 1 121 ? -32.923 -4.313 8.013 1.00 86.00 121 GLU A O 1
ATOM 986 N N . ILE A 1 122 ? -32.905 -6.380 8.910 1.00 87.12 122 ILE A N 1
ATOM 987 C CA . ILE A 1 122 ? -33.430 -5.983 10.223 1.00 87.12 122 ILE A CA 1
ATOM 988 C C . ILE A 1 122 ? -32.407 -5.101 10.948 1.00 87.12 122 ILE A C 1
ATOM 990 O O . ILE A 1 122 ? -32.754 -4.004 11.390 1.00 87.12 122 ILE A O 1
ATOM 994 N N . ARG A 1 123 ? -31.139 -5.522 11.038 1.00 83.31 123 ARG A N 1
ATOM 995 C CA . ARG A 1 123 ? -30.057 -4.767 11.699 1.00 83.31 123 ARG A CA 1
ATOM 996 C C . ARG A 1 123 ? -29.826 -3.392 11.070 1.00 83.31 123 ARG A C 1
ATOM 998 O O . ARG A 1 123 ? -29.549 -2.437 11.797 1.00 83.31 123 ARG A O 1
ATOM 1005 N N . ALA A 1 124 ? -30.001 -3.268 9.753 1.00 81.62 124 ALA A N 1
ATOM 1006 C CA . ALA A 1 124 ? -29.857 -2.013 9.017 1.00 81.62 124 ALA A CA 1
ATOM 1007 C C . ALA A 1 124 ? -30.939 -0.966 9.350 1.00 81.62 124 ALA A C 1
ATOM 1009 O O . ALA A 1 124 ? -30.769 0.213 9.036 1.00 81.62 124 ALA A O 1
ATOM 1010 N N . LYS A 1 125 ? -32.049 -1.346 10.004 1.00 85.56 125 LYS A N 1
ATOM 1011 C CA . LYS A 1 125 ? -33.078 -0.378 10.414 1.00 85.56 125 LYS A CA 1
ATOM 1012 C C . LYS A 1 125 ? -32.545 0.548 11.521 1.00 85.56 125 LYS A C 1
ATOM 1014 O O . LYS A 1 125 ? -31.980 0.053 12.505 1.00 85.56 125 LYS A O 1
ATOM 1019 N N . PRO A 1 126 ? -32.743 1.874 11.422 1.00 76.06 126 PRO A N 1
ATOM 1020 C CA . PRO A 1 126 ? -32.225 2.832 12.399 1.00 76.06 126 PRO A CA 1
ATOM 1021 C C . PRO A 1 126 ? -32.972 2.786 13.744 1.00 76.06 126 PRO A C 1
ATOM 1023 O O . PRO A 1 126 ? -32.373 3.043 14.789 1.00 76.06 126 PRO A O 1
ATOM 1026 N N . GLY A 1 127 ? -34.269 2.454 13.757 1.00 86.12 127 GLY A N 1
ATOM 1027 C CA . GLY A 1 127 ? -35.088 2.483 14.972 1.00 86.12 127 GLY A CA 1
ATOM 1028 C C . GLY A 1 127 ? -35.205 1.137 15.695 1.00 86.12 127 GLY A C 1
ATOM 1029 O O . GLY A 1 127 ? -35.613 0.144 15.100 1.00 86.12 127 GLY A O 1
ATOM 1030 N N . LYS A 1 128 ? -35.000 1.106 17.026 1.00 85.75 128 LYS A N 1
ATOM 1031 C CA . LYS A 1 128 ? -35.228 -0.102 17.859 1.00 85.75 128 LYS A CA 1
ATOM 1032 C C . LYS A 1 128 ? -36.622 -0.724 17.645 1.00 85.75 128 LYS A C 1
ATOM 1034 O O . LYS A 1 128 ? -36.747 -1.940 17.560 1.00 85.75 128 LYS A O 1
ATOM 1039 N N . ARG A 1 129 ? -37.675 0.099 17.524 1.00 87.00 129 ARG A N 1
ATOM 1040 C CA . ARG A 1 129 ? -39.051 -0.375 17.260 1.00 87.00 129 ARG A CA 1
ATOM 1041 C C . ARG A 1 129 ? -39.222 -0.964 15.860 1.00 87.00 129 ARG A C 1
ATOM 1043 O O . ARG A 1 129 ? -39.953 -1.935 15.706 1.00 87.00 129 ARG A O 1
ATOM 1050 N N . GLU A 1 130 ? -38.544 -0.399 14.866 1.00 88.38 130 GLU A N 1
ATOM 1051 C CA . GLU A 1 130 ? -38.581 -0.890 13.485 1.00 88.38 130 GLU A CA 1
ATOM 1052 C C . GLU A 1 130 ? -37.931 -2.269 13.388 1.00 88.38 130 GLU A C 1
ATOM 1054 O O . GLU A 1 130 ? -38.492 -3.156 12.754 1.00 88.38 130 GLU A O 1
ATOM 1059 N N . ARG A 1 131 ? -36.816 -2.484 14.102 1.00 88.94 131 ARG A N 1
ATOM 1060 C CA . ARG A 1 131 ? -36.160 -3.799 14.205 1.00 88.94 131 ARG A CA 1
ATOM 1061 C C . ARG A 1 131 ? -37.087 -4.858 14.796 1.00 88.94 131 ARG A C 1
ATOM 1063 O O . ARG A 1 131 ? -37.224 -5.940 14.238 1.00 88.94 131 ARG A O 1
ATOM 1070 N N . VAL A 1 132 ? -37.765 -4.525 15.897 1.00 89.38 132 VAL A N 1
ATOM 1071 C CA . VAL A 1 132 ? -38.738 -5.422 16.545 1.00 89.38 132 VAL A CA 1
ATOM 1072 C C . VAL A 1 132 ? -39.922 -5.728 15.626 1.00 89.38 132 VAL A C 1
ATOM 1074 O O . VAL A 1 132 ? -40.357 -6.875 15.555 1.00 89.38 132 VAL A O 1
ATOM 1077 N N . SER A 1 133 ? -40.440 -4.726 14.909 1.00 89.75 133 SER A N 1
ATOM 1078 C CA . SER A 1 133 ? -41.526 -4.927 13.942 1.00 89.75 133 SER A CA 1
ATOM 1079 C C . SER A 1 133 ? -41.100 -5.860 12.811 1.00 89.75 133 SER A C 1
ATOM 1081 O O . SER A 1 133 ? -41.798 -6.831 12.539 1.00 89.75 133 SER A O 1
ATOM 1083 N N . ALA A 1 134 ? -39.932 -5.609 12.216 1.00 88.88 134 ALA A N 1
ATOM 1084 C CA . ALA A 1 134 ? -39.406 -6.396 11.107 1.00 88.88 134 ALA A CA 1
ATOM 1085 C C . ALA A 1 134 ? -39.117 -7.854 11.513 1.00 88.88 134 ALA A C 1
ATOM 1087 O O . ALA A 1 134 ? -39.477 -8.773 10.781 1.00 88.88 134 ALA A O 1
ATOM 1088 N N . TRP A 1 135 ? -38.571 -8.091 12.713 1.00 89.00 135 TRP A N 1
ATOM 1089 C CA . TRP A 1 135 ? -38.433 -9.448 13.259 1.00 89.00 135 TRP A CA 1
ATOM 1090 C C . TRP A 1 135 ? -39.789 -10.141 13.414 1.00 89.00 135 TRP A C 1
ATOM 1092 O O . TRP A 1 135 ? -39.981 -11.266 12.964 1.00 89.00 135 TRP A O 1
ATOM 1102 N N . ASN A 1 136 ? -40.761 -9.465 14.032 1.00 88.44 136 ASN A N 1
ATOM 1103 C CA . ASN A 1 136 ? -42.081 -10.045 14.272 1.00 88.44 136 ASN A CA 1
ATOM 1104 C C . ASN A 1 136 ? -42.865 -10.307 12.977 1.00 88.44 136 ASN A C 1
ATOM 1106 O O . ASN A 1 136 ? -43.717 -11.197 12.970 1.00 88.44 136 ASN A O 1
ATOM 1110 N N . GLU A 1 137 ? -42.626 -9.537 11.914 1.00 88.25 137 GLU A N 1
ATOM 1111 C CA . GLU A 1 137 ? -43.140 -9.796 10.564 1.00 88.25 137 GLU A CA 1
ATOM 1112 C C . GLU A 1 137 ? -42.480 -11.028 9.947 1.00 88.25 137 GLU A C 1
ATOM 1114 O O . GLU A 1 137 ? -43.189 -11.920 9.484 1.00 88.25 137 GLU A O 1
ATOM 1119 N N . MET A 1 138 ? -41.153 -11.126 10.032 1.00 87.19 138 MET A N 1
ATOM 1120 C CA . MET A 1 138 ? -40.388 -12.268 9.535 1.00 87.19 138 MET A CA 1
ATOM 1121 C C . MET A 1 138 ? -40.815 -13.584 10.205 1.00 87.19 138 MET A C 1
ATOM 1123 O O . MET A 1 138 ? -41.069 -14.562 9.507 1.00 87.19 138 MET A O 1
ATOM 1127 N N . VAL A 1 139 ? -41.027 -13.591 11.527 1.00 85.69 139 VAL A N 1
ATOM 1128 C CA . VAL A 1 139 ? -41.569 -14.758 12.256 1.00 85.69 139 VAL A CA 1
ATOM 1129 C C . VAL A 1 139 ? -42.944 -15.192 11.719 1.00 85.69 139 VAL A C 1
ATOM 1131 O O . VAL A 1 139 ? -43.262 -16.374 11.750 1.00 85.69 139 VAL A O 1
ATOM 1134 N N . ASN A 1 140 ? -43.774 -14.275 11.200 1.00 81.38 140 ASN A N 1
ATOM 1135 C CA . ASN A 1 140 ? -45.072 -14.646 10.610 1.00 81.38 140 ASN A CA 1
ATOM 1136 C C . ASN A 1 140 ? -44.957 -15.154 9.167 1.00 81.38 140 ASN A C 1
ATOM 1138 O O . ASN A 1 140 ? -45.883 -15.800 8.687 1.00 81.38 140 ASN A O 1
ATOM 1142 N N . SER A 1 141 ? -43.882 -14.796 8.462 1.00 79.06 141 SER A N 1
ATOM 1143 C CA . SER A 1 141 ? -43.677 -15.162 7.057 1.00 79.06 141 SER A CA 1
ATOM 1144 C C . SER A 1 141 ? -43.197 -16.604 6.863 1.00 79.06 141 SER A C 1
ATOM 1146 O O . SER A 1 141 ? -43.274 -17.104 5.746 1.00 79.06 141 SER A O 1
ATOM 1148 N N . ASP A 1 142 ? -42.734 -17.259 7.938 1.00 71.25 142 ASP A N 1
ATOM 1149 C CA . ASP A 1 142 ? -42.178 -18.626 7.952 1.00 71.25 142 ASP A CA 1
ATOM 1150 C C . ASP A 1 142 ? -41.058 -18.843 6.906 1.00 71.25 142 ASP A C 1
ATOM 1152 O O . ASP A 1 142 ? -40.819 -19.950 6.432 1.00 71.25 142 ASP A O 1
ATOM 1156 N N . GLU A 1 143 ? -40.364 -17.760 6.522 1.00 73.81 143 GLU A N 1
ATOM 1157 C CA . GLU A 1 143 ? -39.291 -17.769 5.514 1.00 73.81 143 GLU A CA 1
ATOM 1158 C C . GLU A 1 143 ? -38.034 -18.524 5.984 1.00 73.81 143 GLU A C 1
ATOM 1160 O O . GLU A 1 143 ? -37.290 -19.050 5.158 1.00 73.81 143 GLU A O 1
ATOM 1165 N N . LEU A 1 144 ? -37.793 -18.589 7.299 1.00 79.25 144 LEU A N 1
ATOM 1166 C CA . LEU A 1 144 ? -36.694 -19.338 7.913 1.00 79.25 144 LEU A CA 1
ATOM 1167 C C . LEU A 1 144 ? -37.272 -20.319 8.948 1.00 79.25 144 LEU A C 1
ATOM 1169 O O . LEU A 1 144 ? -38.056 -19.901 9.807 1.00 79.25 144 LEU A O 1
ATOM 1173 N N . PRO A 1 145 ? -36.906 -21.612 8.889 1.00 79.12 145 PRO A N 1
ATOM 1174 C CA . PRO A 1 145 ? -37.497 -22.636 9.743 1.00 79.12 145 PRO A CA 1
ATOM 1175 C C . PRO A 1 145 ? -37.096 -22.449 11.210 1.00 79.12 145 PRO A C 1
ATOM 1177 O O . PRO A 1 145 ? -35.945 -22.171 11.512 1.00 79.12 145 PRO A O 1
ATOM 1180 N N . ASN A 1 146 ? -38.021 -22.686 12.144 1.00 75.56 146 ASN A N 1
ATOM 1181 C CA . ASN A 1 146 ? -37.754 -22.636 13.591 1.00 75.56 146 ASN A CA 1
ATOM 1182 C C . ASN A 1 146 ? -37.207 -21.290 14.105 1.00 75.56 146 ASN A C 1
ATOM 1184 O O . ASN A 1 146 ? -36.506 -21.249 15.119 1.00 75.56 146 ASN A O 1
ATOM 1188 N N . LEU A 1 147 ? -37.556 -20.176 13.455 1.00 72.50 147 LEU A N 1
ATOM 1189 C CA . LEU A 1 147 ? -37.417 -18.866 14.083 1.00 72.50 147 LEU A CA 1
ATOM 1190 C C . LEU A 1 147 ? -38.201 -18.863 15.405 1.00 72.50 147 LEU A C 1
ATOM 1192 O O . LEU A 1 147 ? -39.313 -19.384 15.482 1.00 72.50 147 LEU A O 1
ATOM 1196 N N . GLY A 1 148 ? -37.607 -18.306 16.461 1.00 73.00 148 GLY A N 1
ATOM 1197 C CA . GLY A 1 148 ? -38.234 -18.232 17.781 1.00 73.00 148 GLY A CA 1
ATOM 1198 C C . GLY A 1 148 ? -39.548 -17.429 17.810 1.00 73.00 148 GLY A C 1
ATOM 1199 O O . GLY A 1 148 ? -40.172 -17.108 16.803 1.00 73.00 148 GLY A O 1
ATOM 1200 N N . GLY A 1 149 ? -39.994 -17.069 19.012 1.00 81.00 149 GLY A N 1
ATOM 1201 C CA . GLY A 1 149 ? -41.238 -16.317 19.189 1.00 81.00 149 GLY A CA 1
ATOM 1202 C C . GLY A 1 149 ? -41.154 -14.837 18.792 1.00 81.00 149 GLY A C 1
ATOM 1203 O O . GLY A 1 149 ? -40.087 -14.262 18.566 1.00 81.00 149 GLY A O 1
ATOM 1204 N N . LYS A 1 150 ? -42.322 -14.183 18.791 1.00 83.88 150 LYS A N 1
ATOM 1205 C CA . LYS A 1 150 ? -42.402 -12.718 18.742 1.00 83.88 150 LYS A CA 1
ATOM 1206 C C . LYS A 1 150 ? -41.763 -12.105 19.983 1.00 83.88 150 LYS A C 1
ATOM 1208 O O . LYS A 1 150 ? -42.009 -12.562 21.097 1.00 83.88 150 LYS A O 1
ATOM 1213 N N . VAL A 1 151 ? -41.039 -11.012 19.793 1.00 87.62 151 VAL A N 1
ATOM 1214 C CA . VAL A 1 151 ? -40.321 -10.296 20.857 1.00 87.62 151 VAL A CA 1
ATOM 1215 C C . VAL A 1 151 ? -40.780 -8.850 20.972 1.00 87.62 151 VAL A C 1
ATOM 1217 O O . VAL A 1 151 ? -41.421 -8.295 20.075 1.00 87.62 151 VAL A O 1
ATOM 1220 N N . ARG A 1 152 ? -40.493 -8.240 22.127 1.00 85.06 152 ARG A N 1
ATOM 1221 C CA . ARG A 1 152 ? -40.871 -6.850 22.449 1.00 85.06 152 ARG A CA 1
ATOM 1222 C C . ARG A 1 152 ? -39.669 -5.921 22.628 1.00 85.06 152 ARG A C 1
ATOM 1224 O O . ARG A 1 152 ? -39.863 -4.712 22.735 1.00 85.06 152 ARG A O 1
ATOM 1231 N N . SER A 1 153 ? -38.453 -6.465 22.651 1.00 88.25 153 SER A N 1
ATOM 1232 C CA . SER A 1 153 ? -37.208 -5.719 22.841 1.00 88.25 153 SER A CA 1
ATOM 1233 C C . SER A 1 153 ? -36.269 -5.904 21.653 1.00 88.25 153 SER A C 1
ATOM 1235 O O . SER A 1 153 ? -36.095 -7.018 21.172 1.00 88.25 153 SER A O 1
ATOM 1237 N N . ALA A 1 154 ? -35.630 -4.821 21.207 1.00 81.69 154 ALA A N 1
ATOM 1238 C CA . ALA A 1 154 ? -34.629 -4.878 20.140 1.00 81.69 154 ALA A CA 1
ATOM 1239 C C . ALA A 1 154 ? -33.365 -5.638 20.566 1.00 81.69 154 ALA A C 1
ATOM 1241 O O . ALA A 1 154 ? -32.732 -6.279 19.735 1.00 81.69 154 ALA A O 1
ATOM 1242 N N . ASP A 1 155 ? -33.021 -5.598 21.854 1.00 82.06 155 ASP A N 1
ATOM 1243 C CA . ASP A 1 155 ? -31.847 -6.303 22.373 1.00 82.06 155 ASP A CA 1
ATOM 1244 C C . ASP A 1 155 ? -32.105 -7.827 22.387 1.00 82.06 155 ASP A C 1
ATOM 1246 O O . ASP A 1 155 ? -31.207 -8.633 22.156 1.00 82.06 155 ASP A O 1
ATOM 1250 N N . GLU A 1 156 ? -33.369 -8.229 22.567 1.00 85.88 156 GLU A N 1
ATOM 1251 C CA . GLU A 1 156 ? -33.800 -9.626 22.457 1.00 85.88 156 GLU A CA 1
ATOM 1252 C C . GLU A 1 156 ? -33.814 -10.111 20.999 1.00 85.88 156 GLU A C 1
ATOM 1254 O O . GLU A 1 156 ? -33.394 -11.236 20.739 1.00 85.88 156 GLU A O 1
ATOM 1259 N N . VAL A 1 157 ? -34.218 -9.251 20.049 1.00 86.50 157 VAL A N 1
ATOM 1260 C CA . VAL A 1 157 ? -34.096 -9.515 18.600 1.00 86.50 157 VAL A CA 1
ATOM 1261 C C . VAL A 1 157 ? -32.639 -9.799 18.229 1.00 86.50 157 VAL A C 1
ATOM 1263 O O . VAL A 1 157 ? -32.370 -10.790 17.561 1.00 86.50 157 VAL A O 1
ATOM 1266 N N . GLU A 1 158 ? -31.691 -8.975 18.686 1.00 84.50 158 GLU A N 1
ATOM 1267 C CA . GLU A 1 158 ? -30.265 -9.168 18.382 1.00 84.50 158 GLU A CA 1
ATOM 1268 C C . GLU A 1 158 ? -29.726 -10.490 18.935 1.00 84.50 158 GLU A C 1
ATOM 1270 O O . GLU A 1 158 ? -29.029 -11.220 18.226 1.00 84.50 158 GLU A O 1
ATOM 1275 N N . ARG A 1 159 ? -30.090 -10.829 20.179 1.00 84.94 159 ARG A N 1
ATOM 1276 C CA . ARG A 1 159 ? -29.698 -12.100 20.796 1.00 84.94 159 ARG A CA 1
ATOM 1277 C C . ARG A 1 159 ? -30.225 -13.291 19.995 1.00 84.94 159 ARG A C 1
ATOM 1279 O O . ARG A 1 159 ? -29.456 -14.202 19.713 1.00 84.94 159 ARG A O 1
ATOM 1286 N N . LEU A 1 160 ? -31.502 -13.262 19.602 1.00 87.31 160 LEU A N 1
ATOM 1287 C CA . LEU A 1 160 ? -32.125 -14.342 18.829 1.00 87.31 160 LEU A CA 1
ATOM 1288 C C . LEU A 1 160 ? -31.544 -14.464 17.416 1.00 87.31 160 LEU A C 1
ATOM 1290 O O . LEU A 1 160 ? -31.293 -15.580 16.972 1.00 87.31 160 LEU A O 1
ATOM 1294 N N . MET A 1 161 ? -31.295 -13.344 16.723 1.00 88.50 161 MET A N 1
ATOM 1295 C CA . MET A 1 161 ? -30.610 -13.356 15.423 1.00 88.50 161 MET A CA 1
ATOM 1296 C C . MET A 1 161 ? -29.225 -14.003 15.539 1.00 88.50 161 MET A C 1
ATOM 1298 O O . MET A 1 161 ? -28.894 -14.873 14.740 1.00 88.50 161 MET A O 1
ATOM 1302 N N . SER A 1 162 ? -28.451 -13.630 16.562 1.00 82.94 162 SER A N 1
ATOM 1303 C CA . SER A 1 162 ? -27.096 -14.156 16.775 1.00 82.94 162 SER A CA 1
ATOM 1304 C C . SER A 1 162 ? -27.094 -15.648 17.130 1.00 82.94 162 SER A C 1
ATOM 1306 O O . SER A 1 162 ? -26.288 -16.409 16.603 1.00 82.94 162 SER A O 1
ATOM 1308 N N . GLU A 1 163 ? -28.012 -16.089 17.995 1.00 85.25 163 GLU A N 1
ATOM 1309 C CA . GLU A 1 163 ? -28.156 -17.502 18.369 1.00 85.25 163 GLU A CA 1
ATOM 1310 C C . GLU A 1 163 ? -28.598 -18.362 17.176 1.00 85.25 163 GLU A C 1
ATOM 1312 O O . GLU A 1 163 ? -28.111 -19.477 16.994 1.00 85.25 163 GLU A O 1
ATOM 1317 N N . TYR A 1 164 ? -29.484 -17.838 16.328 1.00 86.62 164 TYR A N 1
ATOM 1318 C CA . TYR A 1 164 ? -29.926 -18.535 15.125 1.00 86.62 164 TYR A CA 1
ATOM 1319 C C . TYR A 1 164 ? -28.803 -18.627 14.078 1.00 86.62 164 TYR A C 1
ATOM 1321 O O . TYR A 1 164 ? -28.561 -19.705 13.545 1.00 86.62 164 TYR A O 1
ATOM 1329 N N . GLU A 1 165 ? -28.070 -17.538 13.822 1.00 84.12 165 GLU A N 1
ATOM 1330 C CA . GLU A 1 165 ? -26.903 -17.534 12.920 1.00 84.12 165 GLU A CA 1
ATOM 1331 C C . GLU A 1 165 ? -25.820 -18.528 13.365 1.00 84.12 165 GLU A C 1
ATOM 1333 O O . GLU A 1 165 ? -25.261 -19.238 12.530 1.00 84.12 165 GLU A O 1
ATOM 1338 N N . ALA A 1 166 ? -25.571 -18.647 14.674 1.00 81.25 166 ALA A N 1
ATOM 1339 C CA . ALA A 1 166 ? -24.612 -19.610 15.217 1.00 81.25 166 ALA A CA 1
ATOM 1340 C C . ALA A 1 166 ? -25.010 -21.077 14.962 1.00 81.25 166 ALA A C 1
ATOM 1342 O O . ALA A 1 166 ? -24.139 -21.930 14.788 1.00 81.25 166 ALA A O 1
ATOM 1343 N N . ASN A 1 167 ? -26.313 -21.370 14.930 1.00 84.50 167 ASN A N 1
ATOM 1344 C CA . ASN A 1 167 ? -26.842 -22.720 14.728 1.00 84.50 167 ASN A CA 1
ATOM 1345 C C . ASN A 1 167 ? -27.127 -23.061 13.255 1.00 84.50 167 ASN A C 1
ATOM 1347 O O . ASN A 1 167 ? -27.301 -24.239 12.944 1.00 84.50 167 ASN A O 1
ATOM 1351 N N . HIS A 1 168 ? -27.155 -22.063 12.363 1.00 83.44 168 HIS A N 1
ATOM 1352 C CA . HIS A 1 168 ? -27.534 -22.221 10.954 1.00 83.44 168 HIS A CA 1
ATOM 1353 C C . HIS A 1 168 ? -26.561 -21.547 9.968 1.00 83.44 168 HIS A C 1
ATOM 1355 O O . HIS A 1 168 ? -26.942 -20.622 9.235 1.00 83.44 16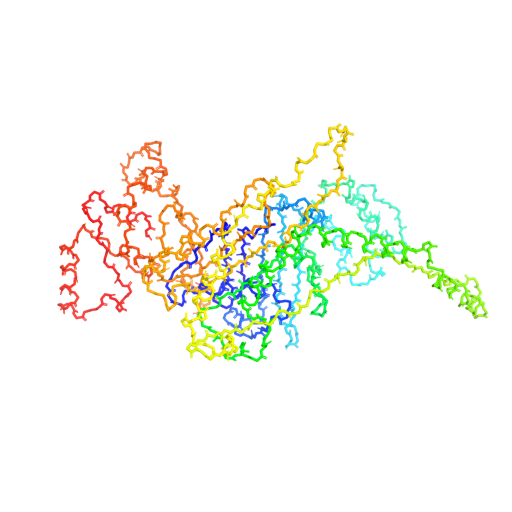8 HIS A O 1
ATOM 1361 N N . PRO A 1 169 ? -25.296 -21.997 9.906 1.00 79.00 169 PRO A N 1
ATOM 1362 C CA . PRO A 1 169 ? -24.305 -21.434 8.995 1.00 79.00 169 PRO A CA 1
ATOM 1363 C C . PRO A 1 169 ? -24.646 -21.593 7.507 1.00 79.00 169 PRO A C 1
ATOM 1365 O O . PRO A 1 169 ? -24.139 -20.830 6.689 1.00 79.00 169 PRO A O 1
ATOM 1368 N N . GLU A 1 170 ? -25.522 -22.529 7.143 1.00 81.12 170 GLU A N 1
ATOM 1369 C CA . GLU A 1 170 ? -25.974 -22.780 5.771 1.00 81.12 170 GLU A CA 1
ATOM 1370 C C . GLU A 1 170 ? -26.775 -21.630 5.139 1.00 81.12 170 GLU A C 1
ATOM 1372 O O . GLU A 1 170 ? -26.825 -21.536 3.913 1.00 81.12 170 GLU A O 1
ATOM 1377 N N . PHE A 1 171 ? -27.385 -20.756 5.946 1.00 82.81 171 PHE A N 1
ATOM 1378 C CA . PHE A 1 171 ? -28.155 -19.600 5.464 1.00 82.81 171 PHE A CA 1
ATOM 1379 C C . PHE A 1 171 ? -27.360 -18.291 5.496 1.00 82.81 171 PHE A C 1
ATOM 1381 O O . PHE A 1 171 ? -27.880 -17.244 5.103 1.00 82.81 171 PHE A O 1
ATOM 1388 N N . MET A 1 172 ? -26.125 -18.323 6.002 1.00 81.00 172 MET A N 1
ATOM 1389 C CA . MET A 1 172 ? -25.302 -17.129 6.129 1.00 81.00 172 MET A CA 1
ATOM 1390 C C . MET A 1 172 ? -24.642 -16.766 4.800 1.00 81.00 172 MET A C 1
ATOM 1392 O O . MET A 1 172 ? -23.982 -17.577 4.152 1.00 81.00 172 MET A O 1
ATOM 1396 N N . GLU A 1 173 ? -24.750 -15.494 4.441 1.00 78.56 173 GLU A N 1
ATOM 1397 C CA . GLU A 1 173 ? -24.057 -14.890 3.314 1.00 78.56 173 GLU A CA 1
ATOM 1398 C C . GLU A 1 173 ? -23.124 -13.781 3.809 1.00 78.56 173 GLU A C 1
ATOM 1400 O O . GLU A 1 173 ? -23.276 -13.240 4.903 1.00 78.56 173 GLU A O 1
ATOM 1405 N N . ALA A 1 174 ? -22.114 -13.444 3.008 1.00 76.06 174 ALA A N 1
ATOM 1406 C CA . ALA A 1 174 ? -21.215 -12.345 3.337 1.00 76.06 174 ALA A CA 1
ATOM 1407 C C . ALA A 1 174 ? -21.891 -11.018 2.983 1.00 76.06 174 ALA A C 1
ATOM 1409 O O . ALA A 1 174 ? -22.048 -10.701 1.804 1.00 76.06 174 ALA A O 1
ATOM 1410 N N . ILE A 1 175 ? -22.266 -10.247 4.000 1.00 80.81 175 ILE A N 1
ATOM 1411 C CA . ILE A 1 175 ? -22.981 -8.982 3.842 1.00 80.81 175 ILE A CA 1
ATOM 1412 C C . ILE A 1 175 ? -22.144 -7.864 4.448 1.00 80.81 175 ILE A C 1
ATOM 1414 O O . ILE A 1 175 ? -21.607 -7.989 5.548 1.00 80.81 175 ILE A O 1
ATOM 1418 N N . GLU A 1 176 ? -22.011 -6.758 3.718 1.00 80.62 176 GLU A N 1
ATOM 1419 C CA . GLU A 1 176 ? -21.283 -5.599 4.221 1.00 80.62 176 GLU A CA 1
ATOM 1420 C C . GLU A 1 176 ? -22.067 -4.909 5.345 1.00 80.62 176 GLU A C 1
ATOM 1422 O O . GLU A 1 176 ? -23.182 -4.425 5.149 1.00 80.62 176 GLU A O 1
ATOM 1427 N N . ARG A 1 177 ? -21.451 -4.828 6.523 1.00 80.06 177 ARG A N 1
ATOM 1428 C CA . ARG A 1 177 ? -21.984 -4.168 7.716 1.00 80.06 177 ARG A CA 1
ATOM 1429 C C . ARG A 1 177 ? -21.111 -2.978 8.083 1.00 80.06 177 ARG A C 1
ATOM 1431 O O . ARG A 1 177 ? -19.893 -3.119 8.133 1.00 80.06 177 ARG A O 1
ATOM 1438 N N . GLU A 1 178 ? -21.727 -1.832 8.371 1.00 82.38 178 GLU A N 1
ATOM 1439 C CA . GLU A 1 178 ? -21.009 -0.684 8.938 1.00 82.38 178 GLU A CA 1
ATOM 1440 C C . GLU A 1 178 ? -20.457 -1.046 10.322 1.00 82.38 178 GLU A C 1
ATOM 1442 O O . GLU A 1 178 ? -21.202 -1.499 11.192 1.00 82.38 178 GLU A O 1
ATOM 1447 N N . GLU A 1 179 ? -19.154 -0.857 10.515 1.00 77.50 179 GLU A N 1
ATOM 1448 C CA . GLU A 1 179 ? -18.445 -1.271 11.725 1.00 77.50 179 GLU A CA 1
ATOM 1449 C C . GLU A 1 179 ? -17.356 -0.257 12.086 1.00 77.50 179 GLU A C 1
ATOM 1451 O O . GLU A 1 179 ? -16.705 0.342 11.225 1.00 77.50 179 GLU A O 1
ATOM 1456 N N . GLN A 1 180 ? -17.125 -0.080 13.386 1.00 74.88 180 GLN A N 1
ATOM 1457 C CA . GLN A 1 180 ? -16.073 0.791 13.895 1.00 74.88 180 GLN A CA 1
ATOM 1458 C C . GLN A 1 180 ? -14.780 -0.009 14.108 1.00 74.88 180 GLN A C 1
ATOM 1460 O O . GLN A 1 180 ? -14.533 -0.590 15.162 1.00 74.88 180 GLN A O 1
ATOM 1465 N N . PHE A 1 181 ? -13.938 -0.047 13.075 1.00 70.12 181 PHE A N 1
ATOM 1466 C CA . PHE A 1 181 ? -12.645 -0.746 13.114 1.00 70.12 181 PHE A CA 1
ATOM 1467 C C . PHE A 1 181 ? -11.512 0.050 13.767 1.00 70.12 181 PHE A C 1
ATOM 1469 O O . PHE A 1 181 ? -10.489 -0.523 14.146 1.00 70.12 181 PHE A O 1
ATOM 1476 N N . PHE A 1 182 ? -11.693 1.364 13.890 1.00 62.25 182 PHE A N 1
ATOM 1477 C CA . PHE A 1 182 ? -10.707 2.306 14.403 1.00 62.25 182 PHE A CA 1
ATOM 1478 C C . PHE A 1 182 ? -11.273 3.067 15.616 1.00 62.25 182 PHE A C 1
ATOM 1480 O O . PHE A 1 182 ? -12.463 3.380 15.656 1.00 62.25 182 PHE A O 1
ATOM 1487 N N . GLY A 1 183 ? -10.436 3.321 16.623 1.00 57.53 183 GLY A N 1
ATOM 1488 C CA . GLY A 1 183 ? -10.828 3.915 17.901 1.00 57.53 183 GLY A CA 1
ATOM 1489 C C . GLY A 1 183 ? -10.888 5.445 17.836 1.00 57.53 183 GLY A C 1
ATOM 1490 O O . GLY A 1 183 ? -10.414 6.048 16.868 1.00 57.53 183 GLY A O 1
ATOM 1491 N N . PRO A 1 184 ? -11.458 6.117 18.852 1.00 46.25 184 PRO A N 1
ATOM 1492 C CA . PRO A 1 184 ? -11.452 7.575 18.928 1.00 46.25 184 PRO A CA 1
ATOM 1493 C C . PRO A 1 184 ? -10.019 8.130 18.887 1.00 46.25 184 PRO A C 1
ATOM 1495 O O . PRO A 1 184 ? -9.145 7.639 19.590 1.00 46.25 184 PRO A O 1
ATOM 1498 N N . ARG A 1 185 ? -9.787 9.224 18.143 1.00 40.56 185 ARG A N 1
ATOM 1499 C CA . ARG A 1 185 ? -8.466 9.874 17.934 1.00 40.56 185 ARG A CA 1
ATOM 1500 C C . ARG A 1 185 ? -7.595 10.076 19.193 1.00 40.56 185 ARG A C 1
ATOM 1502 O O . ARG A 1 185 ? -6.383 10.215 19.056 1.00 40.56 185 ARG A O 1
ATOM 1509 N N . ASN A 1 186 ? -8.203 10.154 20.379 1.00 34.28 186 ASN A N 1
ATOM 1510 C CA . ASN A 1 186 ? -7.549 10.516 21.641 1.00 34.28 186 ASN A CA 1
ATOM 1511 C C . ASN A 1 186 ? -7.180 9.317 22.527 1.00 34.28 186 ASN A C 1
ATOM 1513 O O . ASN A 1 186 ? -6.510 9.505 23.538 1.00 34.28 186 ASN A O 1
ATOM 1517 N N . ILE A 1 187 ? -7.622 8.111 22.172 1.00 38.22 187 ILE A N 1
ATOM 1518 C CA . ILE A 1 187 ? -7.354 6.873 22.902 1.00 38.22 187 ILE A CA 1
ATOM 1519 C C . ILE A 1 187 ? -6.842 5.922 21.829 1.00 38.22 187 ILE A C 1
ATOM 1521 O O . ILE A 1 187 ? -7.615 5.460 20.995 1.00 38.22 187 ILE A O 1
ATOM 1525 N N . GLY A 1 188 ? -5.520 5.783 21.739 1.00 34.69 188 GLY A N 1
ATOM 1526 C CA . GLY A 1 188 ? -4.887 4.987 20.695 1.00 34.69 188 GLY A CA 1
ATOM 1527 C C . GLY A 1 188 ? -5.528 3.604 20.592 1.00 34.69 188 GLY A C 1
ATOM 1528 O O . GLY A 1 188 ? -5.684 2.930 21.597 1.00 34.69 188 GLY A O 1
ATOM 1529 N N . GLY A 1 189 ? -5.884 3.216 19.368 1.00 50.22 189 GLY A N 1
ATOM 1530 C CA . GLY A 1 189 ? -6.239 1.845 19.027 1.00 50.22 189 GLY A CA 1
ATOM 1531 C C . GLY A 1 189 ? -7.724 1.622 18.786 1.00 50.22 189 GLY A C 1
ATOM 1532 O O . GLY A 1 189 ? -8.497 1.442 19.718 1.00 50.22 189 GLY A O 1
ATOM 1533 N N . GLY A 1 190 ? -8.138 1.544 17.520 1.00 61.34 190 GLY A N 1
ATOM 1534 C CA . GLY A 1 190 ? -9.239 0.621 17.222 1.00 61.34 190 GLY A CA 1
ATOM 1535 C C . GLY A 1 190 ? -8.726 -0.772 16.935 1.00 61.34 190 GLY A C 1
ATOM 1536 O O . GLY A 1 190 ? -7.517 -1.003 16.906 1.00 61.34 190 GLY A O 1
ATOM 1537 N N . LYS A 1 191 ? -9.663 -1.685 16.683 1.00 72.31 191 LYS A N 1
ATOM 1538 C CA . LYS A 1 191 ? -9.405 -3.111 16.466 1.00 72.31 191 LYS A CA 1
ATOM 1539 C C . LYS A 1 191 ? -8.238 -3.356 15.495 1.00 72.31 191 LYS A C 1
ATOM 1541 O O . LYS A 1 191 ? -7.366 -4.157 15.796 1.00 72.31 191 LYS A O 1
ATOM 1546 N N . LEU A 1 192 ? -8.152 -2.631 14.372 1.00 81.00 192 LEU A N 1
ATOM 1547 C CA . LEU A 1 192 ? -7.064 -2.803 13.387 1.00 81.00 192 LEU A CA 1
ATOM 1548 C C . LEU A 1 192 ? -5.698 -2.261 13.842 1.00 81.00 192 LEU A C 1
ATOM 1550 O O . LEU A 1 192 ? -4.668 -2.854 13.523 1.00 81.00 192 LEU A O 1
ATOM 1554 N N . ASP A 1 193 ? -5.682 -1.157 14.590 1.00 78.19 193 ASP A N 1
ATOM 1555 C CA . ASP A 1 193 ? -4.467 -0.473 15.058 1.00 78.19 193 ASP A CA 1
ATOM 1556 C C . ASP A 1 193 ? -3.685 -1.281 16.101 1.00 78.19 193 ASP A C 1
ATOM 1558 O O . ASP A 1 193 ? -2.474 -1.092 16.247 1.00 78.19 193 ASP A O 1
ATOM 1562 N N . LYS A 1 194 ? -4.386 -2.151 16.837 1.00 78.06 194 LYS A N 1
ATOM 1563 C CA . LYS A 1 194 ? -3.812 -3.089 17.812 1.00 78.06 194 LYS A CA 1
ATOM 1564 C C . LYS A 1 194 ? -2.893 -4.109 17.136 1.00 78.06 194 LYS A C 1
ATOM 1566 O O . LYS A 1 194 ? -1.874 -4.493 17.703 1.00 78.06 194 LYS A O 1
ATOM 1571 N N . PHE A 1 195 ? -3.231 -4.507 15.911 1.00 82.75 195 PHE A N 1
ATOM 1572 C CA . PHE A 1 195 ? -2.587 -5.623 15.221 1.00 82.75 195 PHE A CA 1
ATOM 1573 C C . PHE A 1 195 ? -1.765 -5.215 14.000 1.00 82.75 195 PHE A C 1
ATOM 1575 O O . PHE A 1 195 ? -0.806 -5.903 13.663 1.00 82.75 195 PHE A O 1
ATOM 1582 N N . THR A 1 196 ? -2.098 -4.098 13.348 1.00 86.25 196 THR A N 1
ATOM 1583 C CA . THR A 1 196 ? -1.355 -3.586 12.190 1.00 86.25 196 THR A CA 1
ATOM 1584 C C . THR A 1 196 ? -1.064 -2.102 12.325 1.00 86.25 196 THR A C 1
ATOM 1586 O O . THR A 1 196 ? -1.928 -1.311 12.699 1.00 86.25 196 THR A O 1
ATOM 1589 N N . LYS A 1 197 ? 0.157 -1.708 11.964 1.00 86.50 197 LYS A N 1
ATOM 1590 C CA . LYS A 1 197 ? 0.558 -0.309 11.831 1.00 86.50 197 LYS A CA 1
ATOM 1591 C C . LYS A 1 197 ? 1.027 -0.033 10.419 1.00 86.50 197 LYS A C 1
ATOM 1593 O O . LYS A 1 197 ? 2.002 -0.624 9.961 1.00 86.50 197 LYS A O 1
ATOM 1598 N N . TYR A 1 198 ? 0.343 0.887 9.753 1.00 90.62 198 TYR A N 1
ATOM 1599 C CA . TYR A 1 198 ? 0.761 1.417 8.466 1.00 90.62 198 TYR A CA 1
ATOM 1600 C C . TYR A 1 198 ? 1.668 2.631 8.664 1.00 90.62 198 TYR A C 1
ATOM 1602 O O . TYR A 1 198 ? 1.326 3.544 9.414 1.00 90.62 198 TYR A O 1
ATOM 1610 N N . VAL A 1 199 ? 2.823 2.634 8.000 1.00 90.31 199 VAL A N 1
ATOM 1611 C CA . VAL A 1 199 ? 3.779 3.746 8.021 1.00 90.31 199 VAL A CA 1
ATOM 1612 C C . VAL A 1 199 ? 4.127 4.121 6.588 1.00 90.31 199 VAL A C 1
ATOM 1614 O O . VAL A 1 199 ? 4.753 3.331 5.884 1.00 90.31 199 VAL A O 1
ATOM 1617 N N . LEU A 1 200 ? 3.773 5.338 6.173 1.00 91.50 200 LEU A N 1
ATOM 1618 C CA . LEU A 1 200 ? 4.137 5.891 4.869 1.00 91.50 200 LEU A CA 1
ATOM 1619 C C . LEU A 1 200 ? 5.376 6.787 4.971 1.00 91.50 200 LEU A C 1
ATOM 1621 O O . LEU A 1 200 ? 5.373 7.806 5.660 1.00 91.50 200 LEU A O 1
ATOM 1625 N N . VAL A 1 201 ? 6.429 6.435 4.238 1.00 90.12 201 VAL A N 1
ATOM 1626 C CA . VAL A 1 201 ? 7.610 7.268 3.995 1.00 90.12 201 VAL A CA 1
ATOM 1627 C C . VAL A 1 201 ? 7.439 7.949 2.628 1.00 90.12 201 VAL A C 1
ATOM 1629 O O . VAL A 1 201 ? 7.668 7.291 1.612 1.00 90.12 201 VAL A O 1
ATOM 1632 N N . PRO A 1 202 ? 7.047 9.235 2.566 1.00 87.44 202 PRO A N 1
ATOM 1633 C CA . PRO A 1 202 ? 6.876 9.943 1.297 1.00 87.44 202 PRO A CA 1
ATOM 1634 C C . PRO A 1 202 ? 8.226 10.230 0.621 1.00 87.44 202 PRO A C 1
ATOM 1636 O O . PRO A 1 202 ? 9.264 10.275 1.291 1.00 87.44 202 PRO A O 1
ATOM 1639 N N . ALA A 1 203 ? 8.209 10.478 -0.693 1.00 83.31 203 ALA A N 1
ATOM 1640 C CA . ALA A 1 203 ? 9.421 10.755 -1.470 1.00 83.31 203 ALA A CA 1
ATOM 1641 C C . ALA A 1 203 ? 10.079 12.070 -1.023 1.00 83.31 203 ALA A C 1
ATOM 1643 O O . ALA A 1 203 ? 11.275 12.136 -0.735 1.00 83.31 203 ALA A O 1
ATOM 1644 N N . VAL A 1 204 ? 9.262 13.117 -0.897 1.00 76.25 204 VAL A N 1
ATOM 1645 C CA . VAL A 1 204 ? 9.643 14.419 -0.348 1.00 76.25 204 VAL A CA 1
ATOM 1646 C C . VAL A 1 204 ? 8.591 14.823 0.670 1.00 76.25 204 VAL A C 1
ATOM 1648 O O . VAL A 1 204 ? 7.391 14.647 0.459 1.00 76.25 204 VAL A O 1
ATOM 1651 N N . ARG A 1 205 ? 9.045 15.367 1.794 1.00 67.50 205 ARG A N 1
ATOM 1652 C CA . ARG A 1 205 ? 8.154 15.806 2.862 1.00 67.50 205 ARG A CA 1
ATOM 1653 C C . ARG A 1 205 ? 7.364 17.039 2.417 1.00 67.50 205 ARG A C 1
ATOM 1655 O O . ARG A 1 205 ? 7.941 17.962 1.843 1.00 67.50 205 ARG A O 1
ATOM 1662 N N . LYS A 1 206 ? 6.058 17.076 2.689 1.00 56.47 206 LYS A N 1
ATOM 1663 C CA . LYS A 1 206 ? 5.235 18.251 2.380 1.00 56.47 206 LYS A CA 1
ATOM 1664 C C . LYS A 1 206 ? 5.467 19.313 3.457 1.00 56.47 206 LYS A C 1
ATOM 1666 O O . LYS A 1 206 ? 5.631 18.981 4.628 1.00 56.47 206 LYS A O 1
ATOM 1671 N N . ALA A 1 207 ? 5.429 20.595 3.087 1.00 43.28 207 ALA A N 1
ATOM 1672 C CA . ALA A 1 207 ? 5.561 21.706 4.043 1.00 43.28 207 ALA A CA 1
ATOM 1673 C C . ALA A 1 207 ? 4.498 21.654 5.166 1.00 43.28 207 ALA A C 1
ATOM 1675 O O . ALA A 1 207 ? 4.741 22.081 6.290 1.00 43.28 207 ALA A O 1
ATOM 1676 N N . SER A 1 208 ? 3.333 21.056 4.891 1.00 48.44 208 SER A N 1
ATOM 1677 C CA . SER A 1 208 ? 2.276 20.787 5.875 1.00 48.44 208 SER A CA 1
ATOM 1678 C C . SER A 1 208 ? 2.692 19.818 6.992 1.00 48.44 208 SER A C 1
ATOM 1680 O O . SER A 1 208 ? 2.146 19.885 8.092 1.00 48.44 208 SER A O 1
ATOM 1682 N N . ASP A 1 209 ? 3.671 18.943 6.747 1.00 54.84 209 ASP A N 1
ATOM 1683 C CA . ASP A 1 209 ? 4.110 17.907 7.693 1.00 54.84 209 ASP A CA 1
ATOM 1684 C C . ASP A 1 209 ? 5.108 18.443 8.736 1.00 54.84 209 ASP A C 1
ATOM 1686 O O . ASP A 1 209 ? 5.521 17.705 9.640 1.00 54.84 209 ASP A O 1
ATOM 1690 N N . GLU A 1 210 ? 5.532 19.706 8.608 1.00 48.38 210 GLU A N 1
ATOM 1691 C CA . GLU A 1 210 ? 6.372 20.408 9.588 1.00 48.38 210 GLU A CA 1
ATOM 1692 C C . GLU A 1 210 ? 5.567 20.840 10.820 1.00 48.38 210 GLU A C 1
ATOM 1694 O O . GLU A 1 210 ? 6.088 20.835 11.934 1.00 48.38 210 GLU A O 1
ATOM 1699 N N . VAL A 1 211 ? 4.276 21.141 10.644 1.00 42.47 211 VAL A N 1
ATOM 1700 C CA . VAL A 1 211 ? 3.406 21.681 11.704 1.00 42.47 211 VAL A CA 1
ATOM 1701 C C . VAL A 1 211 ? 2.978 20.603 12.709 1.00 42.47 211 VAL A C 1
ATOM 1703 O O . VAL A 1 211 ? 2.724 20.907 13.873 1.00 42.47 211 VAL A O 1
ATOM 1706 N N . SER A 1 212 ? 2.923 19.329 12.303 1.00 50.28 212 SER A N 1
ATOM 1707 C CA . SER A 1 212 ? 2.372 18.255 13.146 1.00 50.28 212 SER A CA 1
ATOM 1708 C C . SER A 1 212 ? 3.356 17.654 14.156 1.00 50.28 212 SER A C 1
ATOM 1710 O O . SER A 1 212 ? 2.914 16.933 15.048 1.00 50.28 212 SER A O 1
ATOM 1712 N N . GLY A 1 213 ? 4.660 17.953 14.052 1.00 48.66 213 GLY A N 1
ATOM 1713 C CA . GLY A 1 213 ? 5.715 17.748 15.063 1.00 48.66 213 GLY A CA 1
ATOM 1714 C C . GLY A 1 213 ? 5.999 16.324 15.589 1.00 48.66 213 GLY A C 1
ATOM 1715 O O . GLY A 1 213 ? 7.119 16.063 16.011 1.00 48.66 213 GLY A O 1
ATOM 1716 N N . LYS A 1 214 ? 5.037 15.391 15.574 1.00 49.91 214 LYS A N 1
ATOM 1717 C CA . LYS A 1 214 ? 5.070 14.116 16.320 1.00 49.91 214 LYS A CA 1
ATOM 1718 C C . LYS A 1 214 ? 4.599 12.884 15.529 1.00 49.91 214 LYS A C 1
ATOM 1720 O O . LYS A 1 214 ? 4.510 11.810 16.104 1.00 49.91 214 LYS A O 1
ATOM 1725 N N . LYS A 1 215 ? 4.287 13.007 14.231 1.00 63.19 215 LYS A N 1
ATOM 1726 C CA . LYS A 1 215 ? 3.716 11.905 13.419 1.00 63.19 215 LYS A CA 1
ATOM 1727 C C . LYS A 1 215 ? 4.511 11.529 12.162 1.00 63.19 215 LYS A C 1
ATOM 1729 O O . LYS A 1 215 ? 3.983 10.848 11.294 1.00 63.19 215 LYS A O 1
ATOM 1734 N N . GLY A 1 216 ? 5.766 11.958 12.036 1.00 75.00 216 GLY A N 1
ATOM 1735 C CA . GLY A 1 216 ? 6.585 11.603 10.870 1.00 75.00 216 GLY A CA 1
ATOM 1736 C C . GLY A 1 216 ? 6.975 10.121 10.850 1.00 75.00 216 GLY A C 1
ATOM 1737 O O . GLY A 1 216 ? 7.159 9.520 11.907 1.00 75.00 216 GLY A O 1
ATOM 1738 N N . ALA A 1 217 ? 7.186 9.557 9.659 1.00 81.94 217 ALA A N 1
ATOM 1739 C CA . ALA A 1 217 ? 7.536 8.145 9.474 1.00 81.94 217 ALA A CA 1
ATOM 1740 C C . ALA A 1 217 ? 8.756 7.686 10.295 1.00 81.94 217 ALA A C 1
ATOM 1742 O O . ALA A 1 217 ? 8.762 6.587 10.834 1.00 81.94 217 ALA A O 1
ATOM 1743 N N . ILE A 1 218 ? 9.767 8.553 10.452 1.00 80.81 218 ILE A N 1
ATOM 1744 C CA . ILE A 1 218 ? 10.955 8.286 11.284 1.00 80.81 218 ILE A CA 1
ATOM 1745 C C . ILE A 1 218 ? 10.558 7.981 12.734 1.00 80.81 218 ILE A C 1
ATOM 1747 O O . ILE A 1 218 ? 11.050 7.015 13.308 1.00 80.81 218 ILE A O 1
ATOM 1751 N N . TYR A 1 219 ? 9.663 8.787 13.313 1.00 79.69 219 TYR A N 1
ATOM 1752 C CA . TYR A 1 219 ? 9.197 8.590 14.685 1.00 79.69 219 TYR A CA 1
ATOM 1753 C C . TYR A 1 219 ? 8.336 7.337 14.795 1.00 79.69 219 TYR A C 1
ATOM 1755 O O . TYR A 1 219 ? 8.549 6.561 15.710 1.00 79.69 219 TYR A O 1
ATOM 1763 N N . GLN A 1 220 ? 7.460 7.071 13.823 1.00 82.25 220 GLN A N 1
ATOM 1764 C CA . GLN A 1 220 ? 6.646 5.849 13.818 1.00 82.25 220 GLN A CA 1
ATOM 1765 C C . GLN A 1 220 ? 7.508 4.575 13.730 1.00 82.25 220 GLN A C 1
ATOM 1767 O O . GLN A 1 220 ? 7.243 3.596 14.423 1.00 82.25 220 GLN A O 1
ATOM 1772 N N . ILE A 1 221 ? 8.572 4.591 12.919 1.00 80.62 221 ILE A N 1
ATOM 1773 C CA . ILE A 1 221 ? 9.545 3.491 12.836 1.00 80.62 221 ILE A CA 1
ATOM 1774 C C . ILE A 1 221 ? 10.308 3.345 14.157 1.00 80.62 221 ILE A C 1
ATOM 1776 O O . ILE A 1 221 ? 10.483 2.230 14.644 1.00 80.62 221 ILE A O 1
ATOM 1780 N N . LEU A 1 222 ? 10.760 4.455 14.746 1.00 79.12 222 LEU A N 1
ATOM 1781 C CA . LEU A 1 222 ? 11.458 4.448 16.031 1.00 79.12 222 LEU A CA 1
ATOM 1782 C C . LEU A 1 222 ? 10.558 3.906 17.149 1.00 79.12 222 LEU A C 1
ATOM 1784 O O . LEU A 1 222 ? 10.978 3.014 17.883 1.00 79.12 222 LEU A O 1
ATOM 1788 N N . ASP A 1 223 ? 9.318 4.385 17.226 1.00 77.69 223 ASP A N 1
ATOM 1789 C CA . ASP A 1 223 ? 8.299 3.913 18.158 1.00 77.69 223 ASP A CA 1
ATOM 1790 C C . ASP A 1 223 ? 8.060 2.418 17.964 1.00 77.69 223 ASP A C 1
ATOM 1792 O O . ASP A 1 223 ? 8.004 1.691 18.946 1.00 77.69 223 ASP A O 1
ATOM 1796 N N . MET A 1 224 ? 8.021 1.920 16.724 1.00 76.94 224 MET A N 1
ATOM 1797 C CA . MET A 1 224 ? 7.899 0.487 16.448 1.00 76.94 224 MET A CA 1
ATOM 1798 C C . MET A 1 224 ? 9.098 -0.318 16.971 1.00 76.94 224 MET A C 1
ATOM 1800 O O . MET A 1 224 ? 8.915 -1.363 17.597 1.00 76.94 224 MET A O 1
ATOM 1804 N N . ILE A 1 225 ? 10.330 0.158 16.748 1.00 76.44 225 ILE A N 1
ATOM 1805 C CA . ILE A 1 225 ? 11.552 -0.491 17.259 1.00 76.44 225 ILE A CA 1
ATOM 1806 C C . ILE A 1 225 ? 11.522 -0.539 18.790 1.00 76.44 225 ILE A C 1
ATOM 1808 O O . ILE A 1 225 ? 11.799 -1.579 19.390 1.00 76.44 225 ILE A O 1
ATOM 1812 N N . VAL A 1 226 ? 11.189 0.587 19.421 1.00 78.00 226 VAL A N 1
ATOM 1813 C CA . VAL A 1 226 ? 11.144 0.725 20.879 1.00 78.00 226 VAL A CA 1
ATOM 1814 C C . VAL A 1 226 ? 10.016 -0.121 21.465 1.00 78.00 226 VAL A C 1
ATOM 1816 O O . VAL A 1 226 ? 10.257 -0.871 22.404 1.00 78.00 226 VAL A O 1
ATOM 1819 N N . LEU A 1 227 ? 8.816 -0.074 20.888 1.00 74.44 227 LEU A N 1
ATOM 1820 C CA . LEU A 1 227 ? 7.643 -0.816 21.346 1.00 74.44 227 LEU A CA 1
ATOM 1821 C C . LEU A 1 227 ? 7.867 -2.327 21.264 1.00 74.44 227 LEU A C 1
ATOM 1823 O O . LEU A 1 227 ? 7.553 -3.034 22.218 1.00 74.44 227 LEU A O 1
ATOM 1827 N N . ARG A 1 228 ? 8.490 -2.822 20.187 1.00 75.12 228 ARG A N 1
ATOM 1828 C CA . ARG A 1 228 ? 8.881 -4.237 20.081 1.00 75.12 228 ARG A CA 1
ATOM 1829 C C . ARG A 1 228 ? 9.907 -4.625 21.146 1.00 75.12 228 ARG A C 1
ATOM 1831 O O . ARG A 1 228 ? 9.742 -5.658 21.783 1.00 75.12 228 ARG A O 1
ATOM 1838 N N . LYS A 1 229 ? 10.923 -3.786 21.394 1.00 76.25 229 LYS A N 1
ATOM 1839 C CA . LYS A 1 229 ? 11.913 -4.034 22.458 1.00 76.25 229 LYS A CA 1
ATOM 1840 C C . LYS A 1 229 ? 11.289 -4.023 23.854 1.00 76.25 229 LYS A C 1
ATOM 1842 O O . LYS A 1 229 ? 11.627 -4.873 24.664 1.00 76.25 229 LYS A O 1
ATOM 1847 N N . ILE A 1 230 ? 10.392 -3.081 24.139 1.00 76.75 230 ILE A N 1
ATOM 1848 C CA . ILE A 1 230 ? 9.731 -2.963 25.445 1.00 76.75 230 ILE A CA 1
ATOM 1849 C C . ILE A 1 230 ? 8.787 -4.142 25.681 1.00 76.75 230 ILE A C 1
ATOM 1851 O O . ILE A 1 230 ? 8.844 -4.748 26.744 1.00 76.75 230 ILE A O 1
ATOM 1855 N N . ASN A 1 231 ? 7.962 -4.501 24.692 1.00 72.56 231 ASN A N 1
ATOM 1856 C CA . ASN A 1 231 ? 7.042 -5.635 24.808 1.00 72.56 231 ASN A CA 1
ATOM 1857 C C . ASN A 1 231 ? 7.770 -6.984 24.902 1.00 72.56 231 ASN A C 1
ATOM 1859 O O . ASN A 1 231 ? 7.198 -7.932 25.429 1.00 72.56 231 ASN A O 1
ATOM 1863 N N . ALA A 1 232 ? 9.014 -7.081 24.424 1.00 72.38 232 ALA A N 1
ATOM 1864 C CA . ALA A 1 232 ? 9.837 -8.281 24.561 1.00 72.38 232 ALA A CA 1
ATOM 1865 C C . ALA A 1 232 ? 10.460 -8.455 25.959 1.00 72.38 232 ALA A C 1
ATOM 1867 O O . ALA A 1 232 ? 10.980 -9.526 26.250 1.00 72.38 232 ALA A O 1
ATOM 1868 N N . ARG A 1 233 ? 10.441 -7.429 26.822 1.00 78.69 233 ARG A N 1
ATOM 1869 C CA . ARG A 1 233 ? 11.015 -7.531 28.168 1.00 78.69 233 ARG A CA 1
ATOM 1870 C C . ARG A 1 233 ? 10.079 -8.265 29.128 1.00 78.69 233 ARG A C 1
ATOM 1872 O O . ARG A 1 233 ? 8.925 -7.869 29.291 1.00 78.69 233 ARG A O 1
ATOM 1879 N N . GLU A 1 234 ? 10.606 -9.260 29.835 1.00 80.12 234 GLU A N 1
ATOM 1880 C CA . GLU A 1 234 ? 9.830 -10.066 30.787 1.00 80.12 234 GLU A CA 1
ATOM 1881 C C . GLU A 1 234 ? 9.254 -9.260 31.957 1.00 80.12 234 GLU A C 1
ATOM 1883 O O . GLU A 1 234 ? 8.120 -9.497 32.366 1.00 80.12 234 GLU A O 1
ATOM 1888 N N . ASP A 1 235 ? 9.999 -8.288 32.492 1.00 82.81 235 ASP A N 1
ATOM 1889 C CA . ASP A 1 235 ? 9.539 -7.460 33.614 1.00 82.81 235 ASP A CA 1
ATOM 1890 C C . ASP A 1 235 ? 8.306 -6.627 33.240 1.00 82.81 235 ASP A C 1
ATOM 1892 O O . ASP A 1 235 ? 7.371 -6.497 34.030 1.00 82.81 235 ASP A O 1
ATOM 1896 N N . ILE A 1 236 ? 8.262 -6.128 32.002 1.00 81.06 236 ILE A N 1
ATOM 1897 C CA . ILE A 1 236 ? 7.113 -5.395 31.466 1.00 81.06 236 ILE A CA 1
ATOM 1898 C C . ILE A 1 236 ? 5.919 -6.325 31.234 1.00 81.06 236 ILE A C 1
ATOM 1900 O O . ILE A 1 236 ? 4.787 -5.934 31.516 1.00 81.06 236 ILE A O 1
ATOM 1904 N N . GLN A 1 237 ? 6.143 -7.546 30.743 1.00 79.31 237 GLN A N 1
ATOM 1905 C CA . GLN A 1 237 ? 5.072 -8.533 30.548 1.00 79.31 237 GLN A CA 1
ATOM 1906 C C . GLN A 1 237 ? 4.440 -8.959 31.879 1.00 79.31 237 GLN A C 1
ATOM 1908 O O . GLN A 1 237 ? 3.213 -8.967 32.003 1.00 79.31 237 GLN A O 1
ATOM 1913 N N . LYS A 1 238 ? 5.270 -9.237 32.894 1.00 84.19 238 LYS A N 1
ATOM 1914 C CA . LYS A 1 238 ? 4.814 -9.540 34.258 1.00 84.19 238 LYS A CA 1
ATOM 1915 C C . LYS A 1 238 ? 4.010 -8.377 34.835 1.00 84.19 238 LYS A C 1
ATOM 1917 O O . LYS A 1 238 ? 2.883 -8.581 35.268 1.00 84.19 238 LYS A O 1
ATOM 1922 N N . PHE A 1 239 ? 4.527 -7.149 34.734 1.00 85.19 239 PHE A N 1
ATOM 1923 C CA . PHE A 1 239 ? 3.820 -5.956 35.206 1.00 85.19 239 PHE A CA 1
ATOM 1924 C C . PHE A 1 239 ? 2.464 -5.748 34.518 1.00 85.19 239 PHE A C 1
ATOM 1926 O O . PHE A 1 239 ? 1.489 -5.437 35.198 1.00 85.19 239 PHE A O 1
ATOM 1933 N N . LYS A 1 240 ? 2.375 -5.927 33.190 1.00 81.19 240 LYS A N 1
ATOM 1934 C CA . LYS A 1 240 ? 1.093 -5.834 32.468 1.00 81.19 240 LYS A CA 1
ATOM 1935 C C . LYS A 1 240 ? 0.089 -6.865 32.979 1.00 81.19 240 LYS A C 1
ATOM 1937 O O . LYS A 1 240 ? -1.036 -6.491 33.285 1.00 81.19 240 LYS A O 1
ATOM 1942 N N . SER A 1 241 ? 0.520 -8.114 33.138 1.00 82.69 241 SER A N 1
ATOM 1943 C CA . SER A 1 241 ? -0.338 -9.206 33.615 1.00 82.69 241 SER A CA 1
ATOM 1944 C C . SER A 1 241 ? -0.843 -8.941 35.039 1.00 82.69 241 SER A C 1
ATOM 1946 O O . SER A 1 241 ? -2.042 -8.981 35.298 1.00 82.69 241 SER A O 1
ATOM 1948 N N . GLU A 1 242 ? 0.054 -8.561 35.956 1.00 86.38 242 GLU A N 1
ATOM 1949 C CA . GLU A 1 242 ? -0.306 -8.198 37.333 1.00 86.38 242 GLU A CA 1
ATOM 1950 C C . GLU A 1 242 ? -1.243 -6.983 37.390 1.00 86.38 242 GLU A C 1
ATOM 1952 O O . GLU A 1 242 ? -2.156 -6.923 38.219 1.00 86.38 242 GLU A O 1
ATOM 1957 N N . PHE A 1 243 ? -1.020 -5.992 36.523 1.00 85.12 243 PHE A N 1
ATOM 1958 C CA . PHE A 1 243 ? -1.873 -4.816 36.420 1.00 85.12 243 PHE A CA 1
ATOM 1959 C C . PHE A 1 243 ? -3.278 -5.190 35.942 1.00 85.12 243 PHE A C 1
ATOM 1961 O O . PHE A 1 243 ? -4.253 -4.777 36.569 1.00 85.12 243 PHE A O 1
ATOM 1968 N N . GLU A 1 244 ? -3.388 -5.990 34.882 1.00 82.69 244 GLU A N 1
ATOM 1969 C CA . GLU A 1 244 ? -4.663 -6.467 34.340 1.00 82.69 244 GLU A CA 1
ATOM 1970 C C . GLU A 1 244 ? -5.448 -7.268 35.381 1.00 82.69 244 GLU A C 1
ATOM 1972 O O . GLU A 1 244 ? -6.602 -6.935 35.664 1.00 82.69 244 GLU A O 1
ATOM 1977 N N . GLU A 1 245 ? -4.810 -8.242 36.036 1.00 84.94 245 GLU A N 1
ATOM 1978 C CA . GLU A 1 245 ? -5.428 -9.020 37.114 1.00 84.94 245 GLU A CA 1
ATOM 1979 C C . GLU A 1 245 ? -5.926 -8.122 38.249 1.00 84.94 245 GLU A C 1
ATOM 1981 O O . GLU A 1 245 ? -7.039 -8.284 38.759 1.00 84.94 245 GLU A O 1
ATOM 1986 N N . ARG A 1 246 ? -5.118 -7.135 38.650 1.00 84.81 246 ARG A N 1
ATOM 1987 C CA . ARG A 1 246 ? -5.466 -6.226 39.743 1.00 84.81 246 ARG A CA 1
ATOM 1988 C C . ARG A 1 246 ? -6.593 -5.272 39.364 1.00 84.81 246 ARG A C 1
ATOM 1990 O O . ARG A 1 246 ? -7.427 -4.978 40.220 1.00 84.81 246 ARG A O 1
ATOM 1997 N N . VAL A 1 247 ? -6.650 -4.815 38.114 1.00 82.62 247 VAL A N 1
ATOM 1998 C CA . VAL A 1 247 ? -7.751 -3.993 37.596 1.00 82.62 247 VAL A CA 1
ATOM 1999 C C . VAL A 1 247 ? -9.042 -4.803 37.552 1.00 82.62 247 VAL A C 1
ATOM 2001 O O . VAL A 1 247 ? -10.041 -4.350 38.104 1.00 82.62 247 VAL A O 1
ATOM 2004 N N . ILE A 1 248 ? -9.020 -6.013 36.988 1.00 81.94 248 ILE A N 1
ATOM 2005 C CA . ILE A 1 248 ? -10.194 -6.899 36.947 1.00 81.94 248 ILE A CA 1
ATOM 2006 C C . ILE A 1 248 ? -10.689 -7.178 38.367 1.00 81.94 248 ILE A C 1
ATOM 2008 O O . ILE A 1 248 ? -11.878 -7.045 38.652 1.00 81.94 248 ILE A O 1
ATOM 2012 N N . LYS A 1 249 ? -9.776 -7.482 39.295 1.00 82.56 249 LYS A N 1
ATOM 2013 C CA . LYS A 1 249 ? -10.126 -7.732 40.693 1.00 82.56 249 LYS A CA 1
ATOM 2014 C C . LYS A 1 249 ? -10.781 -6.516 41.348 1.00 82.56 249 LYS A C 1
ATOM 2016 O O . LYS A 1 249 ? -11.826 -6.669 41.973 1.00 82.56 249 LYS A O 1
ATOM 2021 N N . LEU A 1 250 ? -10.200 -5.324 41.213 1.00 79.19 250 LEU A N 1
ATOM 2022 C CA . LEU A 1 250 ? -10.706 -4.108 41.862 1.00 79.19 250 LEU A CA 1
ATOM 2023 C C . LEU A 1 250 ? -12.023 -3.604 41.267 1.00 79.19 250 LEU A C 1
ATOM 2025 O O . LEU A 1 250 ? -12.862 -3.114 42.012 1.00 79.19 250 LEU A O 1
ATOM 2029 N N . TYR A 1 251 ? -12.191 -3.714 39.951 1.00 73.38 251 TYR A N 1
ATOM 2030 C CA . TYR A 1 251 ? -13.329 -3.129 39.241 1.00 73.38 251 TYR A CA 1
ATOM 2031 C C . TYR A 1 251 ? -14.425 -4.142 38.886 1.00 73.38 251 TYR A C 1
ATOM 2033 O O . TYR A 1 251 ? -15.411 -3.767 38.256 1.00 73.38 251 TYR A O 1
ATOM 2041 N N . SER A 1 252 ? -14.269 -5.420 39.248 1.00 74.44 252 SER A N 1
ATOM 2042 C CA . SER A 1 252 ? -15.302 -6.438 39.016 1.00 74.44 252 SER A CA 1
ATOM 2043 C C . SER A 1 252 ? -16.646 -6.019 39.621 1.00 74.44 252 SER A C 1
ATOM 2045 O O . SER A 1 252 ? -16.711 -5.414 40.693 1.00 74.44 252 SER A O 1
ATOM 2047 N N . SER A 1 253 ? -17.735 -6.371 38.937 1.00 66.00 253 SER A N 1
ATOM 2048 C CA . SER A 1 253 ? -19.104 -6.028 39.341 1.00 66.00 253 SER A CA 1
ATOM 2049 C C . SER A 1 253 ? -19.496 -6.584 40.716 1.00 66.00 253 SER A C 1
ATOM 2051 O O . SER A 1 253 ? -20.391 -6.039 41.355 1.00 66.00 253 SER A O 1
ATOM 2053 N N . GLU A 1 254 ? -18.807 -7.624 41.196 1.00 67.94 254 GLU A N 1
ATOM 2054 C CA . GLU A 1 254 ? -18.973 -8.175 42.546 1.00 67.94 254 GLU A CA 1
ATOM 2055 C C . GLU A 1 254 ? -18.387 -7.269 43.641 1.00 67.94 254 GLU A C 1
ATOM 2057 O O . GLU A 1 254 ? -18.885 -7.271 44.766 1.00 67.94 254 GLU A O 1
ATOM 2062 N N . ASN A 1 255 ? -17.359 -6.478 43.318 1.00 70.31 255 ASN A N 1
ATOM 2063 C CA . ASN A 1 255 ? -16.644 -5.628 44.273 1.00 70.31 255 ASN A CA 1
ATOM 2064 C C . ASN A 1 255 ? -17.092 -4.157 44.251 1.00 70.31 255 ASN A C 1
ATOM 2066 O O . ASN A 1 255 ? -16.778 -3.427 45.189 1.00 70.31 255 ASN A O 1
ATOM 2070 N N . LEU A 1 256 ? -17.829 -3.724 43.221 1.00 77.81 256 LEU A N 1
ATOM 2071 C CA . LEU A 1 256 ? -18.340 -2.354 43.088 1.00 77.81 256 LEU A CA 1
ATOM 2072 C C . LEU A 1 256 ? -19.849 -2.278 43.374 1.00 77.81 256 LEU A C 1
ATOM 2074 O O . LEU A 1 256 ? -20.680 -2.492 42.484 1.00 77.81 256 LEU A O 1
ATOM 2078 N N . THR A 1 257 ? -20.225 -1.934 44.608 1.00 77.50 257 THR A N 1
ATOM 2079 C CA . THR A 1 257 ? -21.636 -1.844 45.033 1.00 77.50 257 THR A CA 1
ATOM 2080 C C . THR A 1 257 ? -22.265 -0.463 44.829 1.00 77.50 257 THR A C 1
ATOM 2082 O O . THR A 1 257 ? -23.484 -0.322 44.938 1.00 77.50 257 THR A O 1
ATOM 2085 N N . GLU A 1 258 ? -21.486 0.553 44.456 1.00 82.94 258 GLU A N 1
ATOM 2086 C CA . GLU A 1 258 ? -21.913 1.955 44.446 1.00 82.94 258 GLU A CA 1
ATOM 2087 C C . GLU A 1 258 ? -23.031 2.240 43.427 1.00 82.94 258 GLU A C 1
ATOM 2089 O O . GLU A 1 258 ? -23.989 2.957 43.727 1.00 82.94 258 GLU A O 1
ATOM 2094 N N . LEU A 1 259 ? -22.942 1.673 42.216 1.00 79.94 259 LEU A N 1
ATOM 2095 C CA . LEU A 1 259 ? -23.954 1.863 41.165 1.00 79.94 259 LEU A CA 1
ATOM 2096 C C . LEU A 1 259 ? -25.269 1.125 41.481 1.00 79.94 259 LEU A C 1
ATOM 2098 O O . LEU A 1 259 ? -26.332 1.745 41.368 1.00 79.94 259 LEU A O 1
ATOM 2102 N N . PRO A 1 260 ? -25.239 -0.158 41.904 1.00 82.06 260 PRO A N 1
ATOM 2103 C CA . PRO A 1 260 ? -26.432 -0.852 42.389 1.00 82.06 260 PRO A CA 1
ATOM 2104 C C . PRO A 1 260 ? -27.110 -0.146 43.574 1.00 82.06 260 PRO A C 1
ATOM 2106 O O . PRO A 1 260 ? -28.336 -0.010 43.594 1.00 82.06 260 PRO A O 1
ATOM 2109 N N . GLU A 1 261 ? -26.336 0.351 44.542 1.00 84.06 261 GLU A N 1
ATOM 2110 C CA . GLU A 1 261 ? -26.855 1.107 45.690 1.00 84.06 261 GLU A CA 1
ATOM 2111 C C . GLU A 1 261 ? -27.539 2.410 45.259 1.00 84.06 261 GLU A C 1
ATOM 2113 O O . GLU A 1 261 ? -28.652 2.711 45.709 1.00 84.06 261 GLU A O 1
ATOM 2118 N N . LEU A 1 262 ? -26.933 3.151 44.327 1.00 85.75 262 LEU A N 1
ATOM 2119 C CA . LEU A 1 262 ? -27.546 4.334 43.727 1.00 85.75 262 LEU A CA 1
ATOM 2120 C C . LEU A 1 262 ? -28.850 3.981 42.994 1.00 85.75 262 LEU A C 1
ATOM 2122 O O . LEU A 1 262 ? -29.853 4.679 43.154 1.00 85.75 262 LEU A O 1
ATOM 2126 N N . GLY A 1 263 ? -28.863 2.879 42.238 1.00 85.62 263 GLY A N 1
ATOM 2127 C CA . GLY A 1 263 ? -30.054 2.372 41.552 1.00 85.62 263 GLY A CA 1
ATOM 2128 C C . GLY A 1 263 ? -31.202 2.084 42.521 1.00 85.62 263 GLY A C 1
ATOM 2129 O O . GLY A 1 263 ? -32.340 2.488 42.271 1.00 85.62 263 GLY A O 1
ATOM 2130 N N . ASN A 1 264 ? -30.904 1.481 43.675 1.00 85.25 264 ASN A N 1
ATOM 2131 C CA . ASN A 1 264 ? -31.883 1.229 44.735 1.00 85.25 264 ASN A CA 1
ATOM 2132 C C . ASN A 1 264 ? -32.412 2.528 45.364 1.00 85.25 264 ASN A C 1
ATOM 2134 O O . ASN A 1 264 ? -33.624 2.684 45.523 1.00 85.25 264 ASN A O 1
ATOM 2138 N N . SER A 1 265 ? -31.528 3.479 45.672 1.00 87.31 265 SER A N 1
ATOM 2139 C CA . SER A 1 265 ? -31.897 4.786 46.239 1.00 87.31 265 SER A CA 1
ATOM 2140 C C . SER A 1 265 ? -32.805 5.593 45.299 1.00 87.31 265 SER A C 1
ATOM 2142 O O . SER A 1 265 ? -33.849 6.123 45.700 1.00 87.31 265 SER A O 1
ATOM 2144 N N . ILE A 1 266 ? -32.464 5.623 44.007 1.00 89.06 266 ILE A N 1
ATOM 2145 C CA . ILE A 1 266 ? -33.287 6.278 42.988 1.00 89.06 266 ILE A CA 1
ATOM 2146 C C . ILE A 1 266 ? -34.603 5.521 42.799 1.00 89.06 266 ILE A C 1
ATOM 2148 O O . ILE A 1 266 ? -35.643 6.164 42.691 1.00 89.06 266 ILE A O 1
ATOM 2152 N N . SER A 1 267 ? -34.597 4.184 42.830 1.00 88.81 267 SER A N 1
ATOM 2153 C CA . SER A 1 267 ? -35.817 3.371 42.716 1.00 88.81 267 SER A CA 1
ATOM 2154 C C . SER A 1 267 ? -36.828 3.678 43.822 1.00 88.81 267 SER A C 1
ATOM 2156 O O . SER A 1 267 ? -37.999 3.885 43.521 1.00 88.81 267 SER A O 1
ATOM 2158 N N . GLN A 1 268 ? -36.383 3.817 45.076 1.00 86.12 268 GLN A N 1
ATOM 2159 C CA . GLN A 1 268 ? -37.259 4.214 46.191 1.00 86.12 268 GLN A CA 1
ATOM 2160 C C . GLN A 1 268 ? -37.889 5.597 45.983 1.00 86.12 268 GLN A C 1
ATOM 2162 O O . GLN A 1 268 ? -39.011 5.864 46.418 1.00 86.12 268 GLN A O 1
ATOM 2167 N N . THR A 1 269 ? -37.160 6.505 45.333 1.00 86.12 269 THR A N 1
ATOM 2168 C CA . THR A 1 269 ? -37.677 7.835 44.995 1.00 86.12 269 THR A CA 1
ATOM 2169 C C . THR A 1 269 ? -38.635 7.766 43.807 1.00 86.12 269 THR A C 1
ATOM 2171 O O . THR A 1 269 ? -39.688 8.398 43.838 1.00 86.12 269 THR A O 1
ATOM 2174 N N . LEU A 1 270 ? -38.303 6.975 42.786 1.00 86.75 270 LEU A N 1
ATOM 2175 C CA . LEU A 1 270 ? -39.087 6.792 41.567 1.00 86.75 270 LEU A CA 1
ATOM 2176 C C . LEU A 1 270 ? -40.448 6.151 41.855 1.00 86.75 270 LEU A C 1
ATOM 2178 O O . LEU A 1 270 ? -41.453 6.577 41.291 1.00 86.75 270 LEU A O 1
ATOM 2182 N N . GLU A 1 271 ? -40.499 5.198 42.784 1.00 88.94 271 GLU A N 1
ATOM 2183 C CA . GLU A 1 271 ? -41.721 4.492 43.178 1.00 88.94 271 GLU A CA 1
ATOM 2184 C C . GLU A 1 271 ? -42.797 5.435 43.746 1.00 88.94 271 GLU A C 1
ATOM 2186 O O . GLU A 1 271 ? -43.991 5.198 43.563 1.00 88.94 271 GLU A O 1
ATOM 2191 N N . LYS A 1 272 ? -42.392 6.566 44.347 1.00 87.00 272 LYS A N 1
ATOM 2192 C CA . LYS A 1 272 ? -43.319 7.612 44.823 1.00 87.00 272 LYS A CA 1
ATOM 2193 C C . LYS A 1 272 ? -44.050 8.327 43.686 1.00 87.00 272 LYS A C 1
ATOM 2195 O O . LYS A 1 272 ? -45.155 8.820 43.898 1.00 87.00 272 LYS A O 1
ATOM 2200 N N . PHE A 1 273 ? -43.433 8.419 42.509 1.00 87.44 273 PHE A N 1
ATOM 2201 C CA . PHE A 1 273 ? -44.000 9.091 41.335 1.00 87.44 273 PHE A CA 1
ATOM 2202 C C . PHE A 1 273 ? -44.623 8.102 40.342 1.00 87.44 273 PHE A C 1
ATOM 2204 O O . PHE A 1 273 ? -45.587 8.447 39.663 1.00 87.44 273 PHE A O 1
ATOM 2211 N N . ALA A 1 274 ? -44.091 6.881 40.264 1.00 82.94 274 ALA A N 1
ATOM 2212 C CA . ALA A 1 274 ? -44.525 5.827 39.355 1.00 82.94 274 ALA A CA 1
ATOM 2213 C C . ALA A 1 274 ? -44.518 4.460 40.075 1.00 82.94 274 ALA A C 1
ATOM 2215 O O . ALA A 1 274 ? -43.510 3.744 40.036 1.00 82.94 274 ALA A O 1
ATOM 2216 N N . PRO A 1 275 ? -45.633 4.077 40.728 1.00 82.25 275 PRO A N 1
ATOM 2217 C CA . PRO A 1 275 ? -45.741 2.816 41.460 1.00 82.25 275 PRO A CA 1
ATOM 2218 C C . PRO A 1 275 ? -45.434 1.610 40.564 1.00 82.25 275 PRO A C 1
ATOM 2220 O O . PRO A 1 275 ? -45.951 1.514 39.450 1.00 82.25 275 PRO A O 1
ATOM 2223 N N . GLY A 1 276 ? -44.596 0.690 41.046 1.00 82.62 276 GLY A N 1
ATOM 2224 C CA . GLY A 1 276 ? -44.173 -0.500 40.297 1.00 82.62 276 GLY A CA 1
ATOM 2225 C C . GLY A 1 276 ? -43.003 -0.289 39.326 1.00 82.62 276 GLY A C 1
ATOM 2226 O O . GLY A 1 276 ? -42.691 -1.199 38.559 1.00 82.62 276 GLY A O 1
ATOM 2227 N N . SER A 1 277 ? -42.345 0.876 39.341 1.00 81.62 277 SER A N 1
ATOM 2228 C CA . SER A 1 277 ? -41.154 1.153 38.521 1.00 81.62 277 SER A CA 1
ATOM 2229 C C . SER A 1 277 ? -39.862 0.988 39.326 1.00 81.62 277 SER A C 1
ATOM 2231 O O . SER A 1 277 ? -39.746 1.532 40.420 1.00 81.62 277 SER A O 1
ATOM 2233 N N . GLN A 1 278 ? -38.866 0.293 38.767 1.00 83.25 278 GLN A N 1
ATOM 2234 C CA . GLN A 1 278 ? -37.543 0.102 39.376 1.00 83.25 278 GLN A CA 1
ATOM 2235 C C . GLN A 1 278 ? -36.440 0.476 38.380 1.00 83.25 278 GLN A C 1
ATOM 2237 O O . GLN A 1 278 ? -36.477 0.062 37.220 1.00 83.25 278 GLN A O 1
ATOM 2242 N N . LEU A 1 279 ? -35.444 1.233 38.837 1.00 78.06 279 LEU A N 1
ATOM 2243 C CA . LEU A 1 279 ? -34.229 1.535 38.089 1.00 78.06 279 LEU A CA 1
ATOM 2244 C C . LEU A 1 279 ? -33.134 0.541 38.491 1.00 78.06 279 LEU A C 1
ATOM 2246 O O . LEU A 1 279 ? -32.631 0.578 39.612 1.00 78.06 279 LEU A O 1
ATOM 2250 N N . LYS A 1 280 ? -32.752 -0.342 37.565 1.00 79.38 280 LYS A N 1
ATOM 2251 C CA . LYS A 1 280 ? -31.617 -1.253 37.745 1.00 79.38 280 LYS A CA 1
ATOM 2252 C C . LYS A 1 280 ? -30.379 -0.655 37.095 1.00 79.38 280 LYS A C 1
ATOM 2254 O O . LYS A 1 280 ? -30.395 -0.358 35.904 1.00 79.38 280 LYS A O 1
ATOM 2259 N N . LEU A 1 281 ? -29.329 -0.490 37.888 1.00 77.38 281 LEU A N 1
ATOM 2260 C CA . LEU A 1 281 ? -28.016 -0.032 37.453 1.00 77.38 281 LEU A CA 1
ATOM 2261 C C . LEU A 1 281 ? -27.004 -1.131 37.776 1.00 77.38 281 LEU A C 1
ATOM 2263 O O . LEU A 1 281 ? -27.069 -1.732 38.848 1.00 77.38 281 LEU A O 1
ATOM 2267 N N . GLY A 1 282 ? -26.098 -1.403 36.845 1.00 75.44 282 GLY A N 1
ATOM 2268 C CA . GLY A 1 282 ? -25.038 -2.392 36.989 1.00 75.44 282 GLY A CA 1
ATOM 2269 C C . GLY A 1 282 ? -23.812 -1.962 36.196 1.00 75.44 282 GLY A C 1
ATOM 2270 O O . GLY A 1 282 ? -23.912 -1.101 35.321 1.00 75.44 282 GLY A O 1
ATOM 2271 N N . TRP A 1 283 ? -22.669 -2.540 36.541 1.00 72.50 283 TRP A N 1
ATOM 2272 C CA . TRP A 1 283 ? -21.426 -2.345 35.808 1.00 72.50 283 TRP A CA 1
ATOM 2273 C C . TRP A 1 283 ? -21.315 -3.373 34.683 1.00 72.50 283 TRP A C 1
ATOM 2275 O O . TRP A 1 283 ? -21.644 -4.543 34.885 1.00 72.50 283 TRP A O 1
ATOM 2285 N N . ASP A 1 284 ? -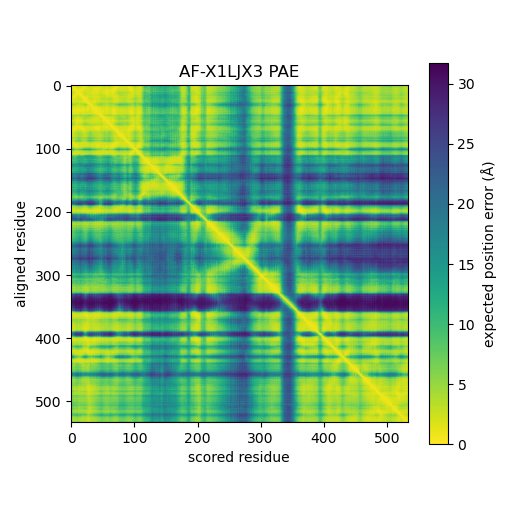20.845 -2.928 33.520 1.00 70.50 284 ASP A N 1
ATOM 2286 C CA . ASP A 1 284 ? -20.447 -3.813 32.425 1.00 70.50 284 ASP A CA 1
ATOM 2287 C C . ASP A 1 284 ? -19.111 -4.515 32.742 1.00 70.50 284 ASP A C 1
ATOM 2289 O O . ASP A 1 284 ? -18.443 -4.208 33.734 1.00 70.50 284 ASP A O 1
ATOM 2293 N N . GLU A 1 285 ? -18.706 -5.460 31.890 1.00 71.06 285 GLU A N 1
ATOM 2294 C CA . GLU A 1 285 ? -17.411 -6.138 32.005 1.00 71.06 285 GLU A CA 1
ATOM 2295 C C . GLU A 1 285 ? -16.235 -5.149 32.008 1.00 71.06 285 GLU A C 1
ATOM 2297 O O . GLU A 1 285 ? -16.135 -4.241 31.176 1.00 71.06 285 GLU A O 1
ATOM 2302 N N . VAL A 1 286 ? -15.303 -5.362 32.939 1.00 71.19 286 VAL A N 1
ATOM 2303 C CA . VAL A 1 286 ? -14.105 -4.533 33.079 1.00 71.19 286 VAL A CA 1
ATOM 2304 C C . VAL A 1 286 ? -13.145 -4.827 31.939 1.00 71.19 286 VAL A C 1
ATOM 2306 O O . VAL A 1 286 ? -12.615 -5.929 31.829 1.00 71.19 286 VAL A O 1
ATOM 2309 N N . LYS A 1 287 ? -12.846 -3.803 31.143 1.00 69.81 287 LYS A N 1
ATOM 2310 C CA . LYS A 1 287 ? -11.731 -3.828 30.195 1.00 69.81 287 LYS A CA 1
ATOM 2311 C C . LYS A 1 287 ? -10.552 -3.065 30.798 1.00 69.81 287 LYS A C 1
ATOM 2313 O O . LYS A 1 287 ? -10.697 -1.862 31.036 1.00 69.81 287 LYS A O 1
ATOM 2318 N N . PRO A 1 288 ? -9.412 -3.724 31.076 1.00 73.50 288 PRO A N 1
ATOM 2319 C CA . PRO A 1 288 ? -8.231 -3.041 31.586 1.00 73.50 288 PRO A CA 1
ATOM 2320 C C . PRO A 1 288 ? -7.801 -1.893 30.660 1.00 73.50 288 PRO A C 1
ATOM 2322 O O . PRO A 1 288 ? -7.832 -2.051 29.437 1.00 73.50 288 PRO A O 1
ATOM 2325 N N . PRO A 1 289 ? -7.415 -0.727 31.207 1.00 69.81 289 PRO A N 1
ATOM 2326 C CA . PRO A 1 289 ? -6.942 0.382 30.392 1.00 69.81 289 PRO A CA 1
ATOM 2327 C C . PRO A 1 289 ? -5.548 0.086 29.826 1.00 69.81 289 PRO A C 1
ATOM 2329 O O . PRO A 1 289 ? -4.704 -0.499 30.505 1.00 69.81 289 PRO A O 1
ATOM 2332 N N . GLU A 1 290 ? -5.277 0.552 28.606 1.00 66.62 290 GLU A N 1
ATOM 2333 C CA . GLU A 1 290 ? -3.929 0.479 28.038 1.00 66.62 290 GLU A CA 1
ATOM 2334 C C . GLU A 1 290 ? -2.949 1.372 28.813 1.00 66.62 290 GLU A C 1
ATOM 2336 O O . GLU A 1 290 ? -3.270 2.505 29.182 1.00 66.62 290 GLU A O 1
ATOM 2341 N N . ILE A 1 291 ? -1.724 0.879 29.024 1.00 71.75 291 ILE A N 1
ATOM 2342 C CA . ILE A 1 291 ? -0.648 1.623 29.691 1.00 71.75 291 ILE A CA 1
ATOM 2343 C C . ILE A 1 291 ? 0.144 2.405 28.629 1.00 71.75 291 ILE A C 1
ATOM 2345 O O . ILE A 1 291 ? 0.891 1.791 27.860 1.00 71.75 291 ILE A O 1
ATOM 2349 N N . PRO A 1 292 ? 0.020 3.745 28.555 1.00 66.06 292 PRO A N 1
ATOM 2350 C CA . PRO A 1 292 ? 0.701 4.524 27.529 1.00 66.06 292 PRO A CA 1
ATOM 2351 C C . PRO A 1 292 ? 2.209 4.589 27.795 1.00 66.06 292 PRO A C 1
ATOM 2353 O O . PRO A 1 292 ? 2.652 4.822 28.922 1.00 66.06 292 PRO A O 1
ATOM 2356 N N . LEU A 1 293 ? 3.010 4.451 26.738 1.00 65.94 293 LEU A N 1
ATOM 2357 C CA . LEU A 1 293 ? 4.456 4.671 26.803 1.00 65.94 293 LEU A CA 1
ATOM 2358 C C . LEU A 1 293 ? 4.789 6.174 26.810 1.00 65.94 293 LEU A C 1
ATOM 2360 O O . LEU A 1 293 ? 4.070 6.971 26.197 1.00 65.94 293 LEU A O 1
ATOM 2364 N N . PRO A 1 294 ? 5.891 6.590 27.464 1.00 67.44 294 PRO A N 1
ATOM 2365 C CA . PRO A 1 294 ? 6.343 7.973 27.401 1.00 67.44 294 PRO A CA 1
ATOM 2366 C C . PRO A 1 294 ? 6.741 8.342 25.960 1.00 67.44 294 PRO A C 1
ATOM 2368 O O . PRO A 1 294 ? 7.354 7.529 25.264 1.00 67.44 294 PRO A O 1
ATOM 2371 N N . PRO A 1 295 ? 6.436 9.567 25.496 1.00 63.78 295 PRO A N 1
ATOM 2372 C CA . PRO A 1 295 ? 6.765 9.982 24.139 1.00 63.78 295 PRO A CA 1
ATOM 2373 C C . PRO A 1 295 ? 8.283 10.068 23.945 1.00 63.78 295 PRO A C 1
ATOM 2375 O O . PRO A 1 295 ? 8.982 10.722 24.724 1.00 63.78 295 PRO A O 1
ATOM 2378 N N . ALA A 1 296 ? 8.791 9.463 22.871 1.00 68.31 296 ALA A N 1
ATOM 2379 C CA . ALA A 1 296 ? 10.200 9.552 22.518 1.00 68.31 296 ALA A CA 1
ATOM 2380 C C . ALA A 1 296 ? 10.552 10.955 21.992 1.00 68.31 296 ALA A C 1
ATOM 2382 O O . ALA A 1 296 ? 9.849 11.532 21.158 1.00 68.31 296 ALA A O 1
ATOM 2383 N N . ARG A 1 297 ? 11.686 11.503 22.445 1.00 71.31 297 ARG A N 1
ATOM 2384 C CA . ARG A 1 297 ? 12.299 12.707 21.868 1.00 71.31 297 ARG A CA 1
ATOM 2385 C C . ARG A 1 297 ? 13.608 12.310 21.204 1.00 71.31 297 ARG A C 1
ATOM 2387 O O . ARG A 1 297 ? 14.544 11.911 21.886 1.00 71.31 297 ARG A O 1
ATOM 2394 N N . ALA A 1 298 ? 13.665 12.446 19.884 1.00 75.31 298 ALA A N 1
ATOM 2395 C CA . ALA A 1 298 ? 14.856 12.146 19.099 1.00 75.31 298 ALA A CA 1
ATOM 2396 C C . ALA A 1 298 ? 15.431 13.429 18.480 1.00 75.31 298 ALA A C 1
ATOM 2398 O O . ALA A 1 298 ? 14.720 14.176 17.798 1.00 75.31 298 ALA A O 1
ATOM 2399 N N . THR A 1 299 ? 16.715 13.668 18.730 1.00 84.06 299 THR A N 1
ATOM 2400 C CA . THR A 1 299 ? 17.543 14.726 18.138 1.00 84.06 299 THR A CA 1
ATOM 2401 C C . THR A 1 299 ? 18.681 14.091 17.343 1.00 84.06 299 THR A C 1
ATOM 2403 O O . THR A 1 299 ? 18.948 12.894 17.459 1.00 84.06 299 THR A O 1
ATOM 2406 N N . LEU A 1 300 ? 19.327 14.877 16.485 1.00 83.81 300 LEU A N 1
ATOM 2407 C CA . LEU A 1 300 ? 20.466 14.423 15.697 1.00 83.81 300 LEU A CA 1
ATOM 2408 C C . LEU A 1 300 ? 21.594 15.448 15.751 1.00 83.81 300 LEU A C 1
ATOM 2410 O O . LEU A 1 300 ? 21.355 16.653 15.620 1.00 83.81 300 LEU A O 1
ATOM 2414 N N . VAL A 1 301 ? 22.820 14.957 15.904 1.00 87.00 301 VAL A N 1
ATOM 2415 C CA . VAL A 1 301 ? 24.039 15.766 15.876 1.00 87.00 301 VAL A CA 1
ATOM 2416 C C . VAL A 1 301 ? 24.664 15.669 14.486 1.00 87.00 301 VAL A C 1
ATOM 2418 O O . VAL A 1 301 ? 24.904 14.574 13.988 1.00 87.00 301 VAL A O 1
ATOM 2421 N N . GLU A 1 302 ? 24.917 16.817 13.862 1.00 85.81 302 GLU A N 1
ATOM 2422 C CA . GLU A 1 302 ? 25.625 16.949 12.581 1.00 85.81 302 GLU A CA 1
ATOM 2423 C C . GLU A 1 302 ? 26.666 18.050 12.755 1.00 85.81 302 GLU A C 1
ATOM 2425 O O . GLU A 1 302 ? 26.321 19.114 13.266 1.00 85.81 302 GLU A O 1
ATOM 2430 N N . ASP A 1 303 ? 27.928 17.779 12.419 1.00 87.06 303 ASP A N 1
ATOM 2431 C CA . ASP A 1 303 ? 29.046 18.721 12.577 1.00 87.06 303 ASP A CA 1
ATOM 2432 C C . ASP A 1 303 ? 29.111 19.378 13.969 1.00 87.06 303 ASP A C 1
ATOM 2434 O O . ASP A 1 303 ? 29.342 20.574 14.122 1.00 87.06 303 ASP A O 1
ATOM 2438 N N . SER A 1 304 ? 28.913 18.567 15.016 1.00 86.50 304 SER A N 1
ATOM 2439 C CA . SER A 1 304 ? 28.870 18.989 16.432 1.00 86.50 304 SER A CA 1
ATOM 2440 C C . SER A 1 304 ? 27.668 19.859 16.829 1.00 86.50 304 SER A C 1
ATOM 2442 O O . SER A 1 304 ? 27.619 20.356 17.952 1.00 86.50 304 SER A O 1
ATOM 2444 N N . PHE A 1 305 ? 26.673 20.016 15.954 1.00 85.88 305 PHE A N 1
ATOM 2445 C CA . PHE A 1 305 ? 25.441 20.748 16.234 1.00 85.88 305 PHE A CA 1
ATOM 2446 C C . PHE A 1 305 ? 24.241 19.805 16.406 1.00 85.88 305 PHE A C 1
ATOM 2448 O O . PHE A 1 305 ? 23.771 19.167 15.453 1.00 85.88 305 PHE A O 1
ATOM 2455 N N . GLU A 1 306 ? 23.711 19.746 17.629 1.00 89.12 306 GLU A N 1
ATOM 2456 C CA . GLU A 1 306 ? 22.479 19.027 17.951 1.00 89.12 306 GLU A CA 1
ATOM 2457 C C . GLU A 1 306 ? 21.244 19.817 17.501 1.00 89.12 306 GLU A C 1
ATOM 2459 O O . GLU A 1 306 ? 21.109 21.009 17.769 1.00 89.12 306 GLU A O 1
ATOM 2464 N N . GLY A 1 307 ? 20.310 19.147 16.830 1.00 84.12 307 GLY A N 1
ATOM 2465 C CA . GLY A 1 307 ? 19.037 19.752 16.458 1.00 84.12 307 GLY A CA 1
ATOM 2466 C C . GLY A 1 307 ? 17.932 18.733 16.222 1.00 84.12 307 GLY A C 1
ATOM 2467 O O . GLY A 1 307 ? 18.149 17.520 16.244 1.00 84.12 307 GLY A O 1
ATOM 2468 N N . GLU A 1 308 ? 16.726 19.237 15.978 1.00 81.88 308 GLU A N 1
ATOM 2469 C CA . GLU A 1 308 ? 15.582 18.415 15.585 1.00 81.88 308 GLU A CA 1
ATOM 2470 C C . GLU A 1 308 ? 15.851 17.727 14.243 1.00 81.88 308 GLU A C 1
ATOM 2472 O O . GLU A 1 308 ? 16.292 18.368 13.288 1.00 81.88 308 GLU A O 1
ATOM 2477 N N . ILE A 1 309 ? 15.524 16.433 14.146 1.00 82.38 309 ILE A N 1
ATOM 2478 C CA . ILE A 1 309 ? 15.702 15.634 12.920 1.00 82.38 309 ILE A CA 1
ATOM 2479 C C . ILE A 1 309 ? 14.991 16.291 11.731 1.00 82.38 309 ILE A C 1
ATOM 2481 O O . ILE A 1 309 ? 15.501 16.294 10.613 1.00 82.38 309 ILE A O 1
ATOM 2485 N N . THR A 1 310 ? 13.824 16.888 11.980 1.00 76.19 310 THR A N 1
ATOM 2486 C CA . THR A 1 310 ? 12.988 17.553 10.972 1.00 76.19 310 THR A CA 1
ATOM 2487 C C . THR A 1 310 ? 13.685 18.718 10.275 1.00 76.19 310 THR A C 1
ATOM 2489 O O . THR A 1 310 ? 13.373 18.983 9.120 1.00 76.19 310 THR A O 1
ATOM 2492 N N . ARG A 1 311 ? 14.653 19.364 10.936 1.00 79.00 311 ARG A N 1
ATOM 2493 C CA . ARG A 1 311 ? 15.403 20.515 10.411 1.00 79.00 311 ARG A CA 1
ATOM 2494 C C . ARG A 1 311 ? 16.733 20.131 9.763 1.00 79.00 311 ARG A C 1
ATOM 2496 O O . ARG A 1 311 ? 17.455 21.003 9.290 1.00 79.00 311 ARG A O 1
ATOM 2503 N N . LYS A 1 312 ? 17.089 18.844 9.779 1.00 81.75 312 LYS A N 1
ATOM 2504 C CA . LYS A 1 312 ? 18.303 18.327 9.137 1.00 81.75 312 LYS A CA 1
ATOM 2505 C C . LYS A 1 312 ? 18.079 18.129 7.640 1.00 81.75 312 LYS A C 1
ATOM 2507 O O . LYS A 1 312 ? 16.951 17.919 7.198 1.00 81.75 312 LYS A O 1
ATOM 2512 N N . GLY A 1 313 ? 19.156 18.174 6.856 1.00 78.38 313 GLY A N 1
ATOM 2513 C CA . GLY A 1 313 ? 19.078 17.989 5.406 1.00 78.38 313 GLY A CA 1
ATOM 2514 C C . GLY A 1 313 ? 18.496 16.624 5.012 1.00 78.38 313 GLY A C 1
ATOM 2515 O O . GLY A 1 313 ? 18.713 15.620 5.696 1.00 78.38 313 GLY A O 1
ATOM 2516 N N . HIS A 1 314 ? 17.792 16.564 3.875 1.00 77.19 314 HIS A N 1
ATOM 2517 C CA . HIS A 1 314 ? 17.128 15.337 3.409 1.00 77.19 314 HIS A CA 1
ATOM 2518 C C . HIS A 1 314 ? 18.079 14.146 3.253 1.00 77.19 314 HIS A C 1
ATOM 2520 O O . HIS A 1 314 ? 17.692 13.023 3.559 1.00 77.19 314 HIS A O 1
ATOM 2526 N N . GLY A 1 315 ? 19.334 14.370 2.847 1.00 76.56 315 GLY A N 1
ATOM 2527 C CA . GLY A 1 315 ? 20.330 13.298 2.752 1.00 76.56 315 GLY A CA 1
ATOM 2528 C C . GLY A 1 315 ? 20.598 12.609 4.096 1.00 76.56 315 GLY A C 1
ATOM 2529 O O . GLY A 1 315 ? 20.647 11.381 4.157 1.00 76.56 315 GLY A O 1
ATOM 2530 N N . LEU A 1 316 ? 20.700 13.384 5.181 1.00 80.62 316 LEU A N 1
ATOM 2531 C CA . LEU A 1 316 ? 20.922 12.863 6.530 1.00 80.62 316 LEU A CA 1
ATOM 2532 C C . LEU A 1 316 ? 19.655 12.215 7.107 1.00 80.62 316 LEU A C 1
ATOM 2534 O O . LEU A 1 316 ? 19.729 11.142 7.701 1.00 80.62 316 LEU A O 1
ATOM 2538 N N . GLN A 1 317 ? 18.480 12.804 6.864 1.00 80.06 317 GLN A N 1
ATOM 2539 C CA . GLN A 1 317 ? 17.193 12.180 7.203 1.00 80.06 317 GLN A CA 1
ATOM 2540 C C . GLN A 1 317 ? 17.017 10.828 6.495 1.00 80.06 317 GLN A C 1
ATOM 2542 O O . GLN A 1 317 ? 16.592 9.851 7.109 1.00 80.06 317 GLN A O 1
ATOM 2547 N N . ARG A 1 318 ? 17.384 10.749 5.210 1.00 77.25 318 ARG A N 1
ATOM 2548 C CA . ARG A 1 318 ? 17.318 9.520 4.415 1.00 77.25 318 ARG A CA 1
ATOM 2549 C C . ARG A 1 318 ? 18.292 8.469 4.932 1.00 77.25 318 ARG A C 1
ATOM 2551 O O . ARG A 1 318 ? 17.908 7.312 5.067 1.00 77.25 318 ARG A O 1
ATOM 2558 N N . ALA A 1 319 ? 19.519 8.870 5.263 1.00 79.56 319 ALA A N 1
ATOM 2559 C CA . ALA A 1 319 ? 20.489 7.985 5.898 1.00 79.56 319 ALA A CA 1
ATOM 2560 C C . ALA A 1 319 ? 19.948 7.431 7.224 1.00 79.56 319 ALA A C 1
ATOM 2562 O O . ALA A 1 319 ? 20.022 6.227 7.444 1.00 79.56 319 ALA A O 1
ATOM 2563 N N . LEU A 1 320 ? 19.321 8.273 8.055 1.00 83.75 320 LEU A N 1
ATOM 2564 C CA . LEU A 1 320 ? 18.679 7.835 9.293 1.00 83.75 320 LEU A CA 1
ATOM 2565 C C . LEU A 1 320 ? 17.559 6.818 9.034 1.00 83.75 320 LEU A C 1
ATOM 2567 O O . LEU A 1 320 ? 17.524 5.798 9.712 1.00 83.75 320 LEU A O 1
ATOM 2571 N N . ILE A 1 321 ? 16.685 7.046 8.046 1.00 83.38 321 ILE A N 1
ATOM 2572 C CA . ILE A 1 321 ? 15.649 6.069 7.662 1.00 83.38 321 ILE A CA 1
ATOM 2573 C C . ILE A 1 321 ? 16.297 4.731 7.305 1.00 83.38 321 ILE A C 1
ATOM 2575 O O . ILE A 1 321 ? 15.915 3.712 7.867 1.00 83.38 321 ILE A O 1
ATOM 2579 N N . VAL A 1 322 ? 17.304 4.723 6.426 1.00 80.19 322 VAL A N 1
ATOM 2580 C CA . VAL A 1 322 ? 18.003 3.487 6.035 1.00 80.19 322 VAL A CA 1
ATOM 2581 C C . VAL A 1 322 ? 18.619 2.789 7.251 1.00 80.19 322 VAL A C 1
ATOM 2583 O O . VAL A 1 322 ? 18.478 1.577 7.380 1.00 80.19 322 VAL A O 1
ATOM 2586 N N . THR A 1 323 ? 19.229 3.530 8.178 1.00 82.69 323 THR A N 1
ATOM 2587 C CA . THR A 1 323 ? 19.794 2.974 9.419 1.00 82.69 323 THR A CA 1
ATOM 2588 C C . THR A 1 323 ? 18.720 2.395 10.343 1.00 82.69 323 THR A C 1
ATOM 2590 O O . THR A 1 323 ? 18.915 1.327 10.919 1.00 82.69 323 THR A O 1
ATOM 2593 N N . LEU A 1 324 ? 17.568 3.055 10.481 1.00 84.00 324 LEU A N 1
ATOM 2594 C CA . LEU A 1 324 ? 16.451 2.542 11.280 1.00 84.00 324 LEU A CA 1
ATOM 2595 C C . LEU A 1 324 ? 15.855 1.274 10.659 1.00 84.00 324 LEU A C 1
ATOM 2597 O O . LEU A 1 324 ? 15.580 0.311 11.372 1.00 84.00 324 LEU A O 1
ATOM 2601 N N . LEU A 1 325 ? 15.714 1.243 9.332 1.00 81.75 325 LEU A N 1
ATOM 2602 C CA . LEU A 1 325 ? 15.303 0.052 8.589 1.00 81.75 325 LEU A CA 1
ATOM 2603 C C . LEU A 1 325 ? 16.313 -1.085 8.751 1.00 81.75 325 LEU A C 1
ATOM 2605 O O . LEU A 1 325 ? 15.924 -2.227 8.972 1.00 81.75 325 LEU A O 1
ATOM 2609 N N . GLN A 1 326 ? 17.607 -0.773 8.724 1.00 79.19 326 GLN A N 1
ATOM 2610 C CA . GLN A 1 326 ? 18.664 -1.739 8.996 1.00 79.19 326 GLN A CA 1
ATOM 2611 C C . GLN A 1 326 ? 18.549 -2.304 10.411 1.00 79.19 326 GLN A C 1
ATOM 2613 O O . GLN A 1 326 ? 18.610 -3.515 10.584 1.00 79.19 326 GLN A O 1
ATOM 2618 N N . HIS A 1 327 ? 18.301 -1.464 11.415 1.00 78.06 327 HIS A N 1
ATOM 2619 C CA . HIS A 1 327 ? 18.089 -1.934 12.781 1.00 78.06 327 HIS A CA 1
ATOM 2620 C C . HIS A 1 327 ? 16.799 -2.771 12.916 1.00 78.06 327 HIS A C 1
ATOM 2622 O O . HIS A 1 327 ? 16.762 -3.713 13.706 1.00 78.06 327 HIS A O 1
ATOM 2628 N N . LEU A 1 328 ? 15.740 -2.473 12.156 1.00 76.44 328 LEU A N 1
ATOM 2629 C CA . LEU A 1 328 ? 14.549 -3.331 12.085 1.00 76.44 328 LEU A CA 1
ATOM 2630 C C . LEU A 1 328 ? 14.839 -4.698 11.440 1.00 76.44 328 LEU A C 1
ATOM 2632 O O . LEU A 1 328 ? 14.184 -5.682 11.791 1.00 76.44 328 LEU A O 1
ATOM 2636 N N . ALA A 1 329 ? 15.788 -4.753 10.501 1.00 71.06 329 ALA A N 1
ATOM 2637 C CA . ALA A 1 329 ? 16.176 -5.967 9.783 1.00 71.06 329 ALA A CA 1
ATOM 2638 C C . ALA A 1 329 ? 17.167 -6.833 10.567 1.00 71.06 329 ALA A C 1
ATOM 2640 O O . ALA A 1 329 ? 17.098 -8.055 10.496 1.00 71.06 329 ALA A O 1
ATOM 2641 N N . MET A 1 330 ? 18.065 -6.209 11.336 1.00 66.31 330 MET A N 1
ATOM 2642 C CA . MET A 1 330 ? 19.084 -6.848 12.179 1.00 66.31 330 MET A CA 1
ATOM 2643 C C . MET A 1 330 ? 18.480 -7.534 13.412 1.00 66.31 330 MET A C 1
ATOM 2645 O O . MET A 1 330 ? 18.971 -7.356 14.522 1.00 66.31 330 MET A O 1
ATOM 2649 N N . ARG A 1 331 ? 17.409 -8.315 13.244 1.00 58.72 331 ARG A N 1
ATOM 2650 C CA . ARG A 1 331 ? 16.829 -9.155 14.294 1.00 58.72 331 ARG A CA 1
ATOM 2651 C C . ARG A 1 331 ? 17.888 -10.159 14.760 1.00 58.72 331 ARG A C 1
ATOM 2653 O O . ARG A 1 331 ? 17.970 -11.266 14.245 1.00 58.72 331 ARG A O 1
ATOM 2660 N N . VAL A 1 332 ? 18.721 -9.752 15.714 1.00 38.12 332 VAL A N 1
ATOM 2661 C CA . VAL A 1 332 ? 19.489 -10.662 16.555 1.00 38.12 332 VAL A CA 1
ATOM 2662 C C . VAL A 1 332 ? 18.422 -11.458 17.305 1.00 38.12 332 VAL A C 1
ATOM 2664 O O . VAL A 1 332 ? 17.604 -10.835 17.994 1.00 38.12 332 VAL A O 1
ATOM 2667 N N . PRO A 1 333 ? 18.338 -12.789 17.122 1.00 36.41 333 PRO A N 1
ATOM 2668 C CA . PRO A 1 333 ? 17.592 -13.615 18.054 1.00 36.41 333 PRO A CA 1
ATOM 2669 C C . PRO A 1 333 ? 18.119 -13.240 19.431 1.00 36.41 333 PRO A C 1
ATOM 2671 O O . PRO A 1 333 ? 19.333 -13.186 19.615 1.00 36.41 333 PRO A O 1
ATOM 2674 N N . ILE A 1 334 ? 17.240 -12.910 20.371 1.00 35.38 334 ILE A N 1
ATOM 2675 C CA . ILE A 1 334 ? 17.651 -12.870 21.769 1.00 35.38 334 ILE A CA 1
ATOM 2676 C C . ILE A 1 334 ? 18.008 -14.326 22.079 1.00 35.38 334 ILE A C 1
ATOM 2678 O O . ILE A 1 334 ? 17.129 -15.132 22.368 1.00 35.38 334 ILE A O 1
ATOM 2682 N N . GLU A 1 335 ? 19.269 -14.701 21.863 1.00 26.27 335 GLU A N 1
ATOM 2683 C CA . GLU A 1 335 ? 19.812 -15.914 22.444 1.00 26.27 335 GLU A CA 1
ATOM 2684 C C . GLU A 1 335 ? 19.648 -15.725 23.951 1.00 26.27 335 GLU A C 1
ATOM 2686 O O . GLU A 1 335 ? 20.044 -14.671 24.466 1.00 26.27 335 GLU A O 1
ATOM 2691 N N . PRO A 1 336 ? 19.010 -16.672 24.657 1.00 31.70 336 PRO A N 1
ATOM 2692 C CA . PRO A 1 336 ? 19.022 -16.629 26.104 1.00 31.70 336 PRO A CA 1
ATOM 2693 C C . PRO A 1 336 ? 20.492 -16.600 26.519 1.00 31.70 336 PRO A C 1
ATOM 2695 O O . PRO A 1 336 ? 21.286 -17.455 26.117 1.00 31.70 336 PRO A O 1
ATOM 2698 N N . THR A 1 337 ? 20.874 -15.552 27.242 1.00 28.53 337 THR A N 1
ATOM 2699 C CA . THR A 1 337 ? 22.189 -15.464 27.861 1.00 28.53 337 THR A CA 1
ATOM 2700 C C . THR A 1 337 ? 22.398 -16.731 28.675 1.00 28.53 337 THR A C 1
ATOM 2702 O O . THR A 1 337 ? 21.533 -17.125 29.452 1.00 28.53 337 THR A O 1
ATOM 2705 N N . VAL A 1 338 ? 23.540 -17.385 28.469 1.00 36.19 338 VAL A N 1
ATOM 2706 C CA . VAL A 1 338 ? 23.925 -18.688 29.045 1.00 36.19 338 VAL A CA 1
ATOM 2707 C C . VAL A 1 338 ? 24.158 -18.607 30.572 1.00 36.19 338 VAL A C 1
ATOM 2709 O O . VAL A 1 338 ? 24.892 -19.405 31.136 1.00 36.19 338 VAL A O 1
ATOM 2712 N N . GLU A 1 339 ? 23.563 -17.629 31.254 1.00 35.41 339 GLU A N 1
ATOM 2713 C CA . GLU A 1 339 ? 23.721 -17.377 32.690 1.00 35.41 339 GLU A CA 1
ATOM 2714 C C . GLU A 1 339 ? 22.541 -17.893 33.536 1.00 35.41 339 GLU A C 1
ATOM 2716 O O . GLU A 1 339 ? 22.655 -17.888 34.753 1.00 35.41 339 GLU A O 1
ATOM 2721 N N . ASP A 1 340 ? 21.471 -18.428 32.928 1.00 34.03 340 ASP A N 1
ATOM 2722 C CA . ASP A 1 340 ? 20.296 -18.961 33.652 1.00 34.03 340 ASP A CA 1
ATOM 2723 C C . ASP A 1 340 ? 20.189 -20.504 33.636 1.00 34.03 340 ASP A C 1
ATOM 2725 O O . ASP A 1 340 ? 19.102 -21.066 33.771 1.00 34.03 340 ASP A O 1
ATOM 2729 N N . LEU A 1 341 ? 21.303 -21.222 33.461 1.00 36.16 341 LEU A N 1
ATOM 2730 C CA . LEU A 1 341 ? 21.344 -22.679 33.646 1.00 36.16 341 LEU A CA 1
ATOM 2731 C C . LEU A 1 341 ? 21.905 -23.025 35.025 1.00 36.16 341 LEU A C 1
ATOM 2733 O O . LEU A 1 341 ? 22.975 -23.622 35.122 1.00 36.16 341 LEU A O 1
ATOM 2737 N N . ASP A 1 342 ? 21.153 -22.676 36.066 1.00 33.72 342 ASP A N 1
ATOM 2738 C CA . ASP A 1 342 ? 21.252 -23.388 37.335 1.00 33.72 342 ASP A CA 1
ATOM 2739 C C . ASP A 1 342 ? 20.120 -24.420 37.414 1.00 33.72 342 ASP A C 1
ATOM 2741 O O . ASP A 1 342 ? 18.937 -24.147 37.211 1.00 33.72 342 ASP A O 1
ATOM 2745 N N . GLU A 1 343 ? 20.572 -25.647 37.625 1.00 40.22 343 GLU A N 1
ATOM 2746 C CA . GLU A 1 343 ? 19.859 -26.909 37.689 1.00 40.22 343 GLU A CA 1
ATOM 2747 C C . GLU A 1 343 ? 18.711 -26.878 38.706 1.00 40.22 343 GLU A C 1
ATOM 2749 O O . GLU A 1 343 ? 18.9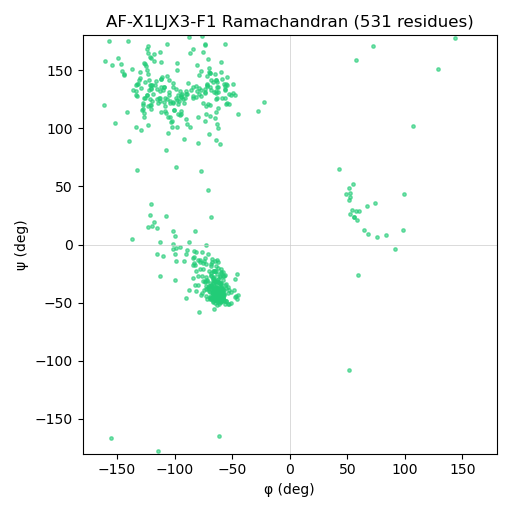86 -26.736 39.887 1.00 40.22 343 GLU A O 1
ATOM 2754 N N . GLU A 1 344 ? 17.468 -27.137 38.282 1.00 31.62 344 GLU A N 1
ATOM 2755 C CA . GLU A 1 344 ? 16.548 -28.050 38.985 1.00 31.62 344 GLU A CA 1
ATOM 2756 C C . GLU A 1 344 ? 15.561 -28.662 37.971 1.00 31.62 344 GLU A C 1
ATOM 2758 O O . GLU A 1 344 ? 14.609 -28.032 37.509 1.00 31.62 344 GLU A O 1
ATOM 2763 N N . GLU A 1 345 ? 15.792 -29.931 37.624 1.00 37.44 345 GLU A N 1
ATOM 2764 C CA . GLU A 1 345 ? 14.793 -30.801 37.005 1.00 37.44 345 GLU A CA 1
ATOM 2765 C C . GLU A 1 345 ? 13.619 -30.984 37.976 1.00 37.44 345 GLU A C 1
ATOM 2767 O O . GLU A 1 345 ? 13.677 -31.812 38.884 1.00 37.44 345 GLU A O 1
ATOM 2772 N N . THR A 1 346 ? 12.520 -30.257 37.770 1.00 30.06 346 THR A N 1
ATOM 2773 C CA . THR A 1 346 ? 11.217 -30.679 38.289 1.00 30.06 346 THR A CA 1
ATOM 2774 C C . THR A 1 346 ? 10.115 -30.511 37.248 1.00 30.06 346 THR A C 1
ATOM 2776 O O . THR A 1 346 ? 9.993 -29.514 36.542 1.00 30.06 346 THR A O 1
ATOM 2779 N N . ASP A 1 347 ? 9.345 -31.584 37.147 1.00 35.78 347 ASP A N 1
ATOM 2780 C CA . ASP A 1 347 ? 8.157 -31.814 36.340 1.00 35.78 347 ASP A CA 1
ATOM 2781 C C . ASP A 1 347 ? 7.165 -30.634 36.390 1.00 35.78 347 ASP A C 1
ATOM 2783 O O . ASP A 1 347 ? 6.549 -30.370 37.423 1.00 35.78 347 ASP A O 1
ATOM 2787 N N . ILE A 1 348 ? 6.989 -29.922 35.269 1.00 30.36 348 ILE A N 1
ATOM 2788 C CA . ILE A 1 348 ? 5.910 -28.942 35.095 1.00 30.36 348 ILE A CA 1
ATOM 2789 C C . ILE A 1 348 ? 5.258 -29.181 33.733 1.00 30.36 348 ILE A C 1
ATOM 2791 O O . ILE A 1 348 ? 5.737 -28.776 32.672 1.00 30.36 348 ILE A O 1
ATOM 2795 N N . SER A 1 349 ? 4.112 -29.855 33.793 1.00 30.72 349 SER A N 1
ATOM 2796 C CA . SER A 1 349 ? 2.994 -29.727 32.861 1.00 30.72 349 SER A CA 1
ATOM 2797 C C . SER A 1 349 ? 2.999 -28.382 32.128 1.00 30.72 349 SER A C 1
ATOM 2799 O O . SER A 1 349 ? 2.928 -27.345 32.785 1.00 30.72 349 SER A O 1
ATOM 2801 N N . LYS A 1 350 ? 3.039 -28.408 30.786 1.00 26.58 350 LYS A N 1
ATOM 2802 C CA . LYS A 1 350 ? 2.894 -27.237 29.899 1.00 26.58 350 LYS A CA 1
ATOM 2803 C C . LYS A 1 350 ? 2.056 -26.131 30.561 1.00 26.58 350 LYS A C 1
ATOM 2805 O O . LYS A 1 350 ? 0.857 -26.364 30.759 1.00 26.58 350 LYS A O 1
ATOM 2810 N N . PRO A 1 351 ? 2.610 -24.945 30.866 1.00 27.86 351 PRO A N 1
ATOM 2811 C CA . PRO A 1 351 ? 1.761 -23.827 31.224 1.00 27.86 351 PRO A CA 1
ATOM 2812 C C . PRO A 1 351 ? 0.916 -23.505 29.988 1.00 27.86 351 PRO A C 1
ATOM 2814 O O . PRO A 1 351 ? 1.425 -23.140 28.928 1.00 27.86 351 PRO A O 1
ATOM 2817 N N . LYS A 1 352 ? -0.396 -23.723 30.099 1.00 33.19 352 LYS A N 1
ATOM 2818 C CA . LYS A 1 352 ? -1.373 -23.108 29.203 1.00 33.19 352 LYS A CA 1
ATOM 2819 C C . LYS A 1 352 ? -1.305 -21.596 29.440 1.00 33.19 352 LYS A C 1
ATOM 2821 O O . LYS A 1 352 ? -1.514 -21.171 30.569 1.00 33.19 352 LYS A O 1
ATOM 2826 N N . GLY A 1 353 ? -1.084 -20.821 28.379 1.00 30.69 353 GLY A N 1
ATOM 2827 C CA . GLY A 1 353 ? -1.534 -19.426 28.326 1.00 30.69 353 GLY A CA 1
ATOM 2828 C C . GLY A 1 353 ? -0.514 -18.328 28.635 1.00 30.69 353 GLY A C 1
ATOM 2829 O O . GLY A 1 353 ? -0.870 -17.371 29.306 1.00 30.69 353 GLY A O 1
ATOM 2830 N N . LEU A 1 354 ? 0.713 -18.402 28.115 1.00 31.92 354 LEU A N 1
ATOM 2831 C CA . LEU A 1 354 ? 1.518 -17.192 27.891 1.00 31.92 354 LEU A CA 1
ATOM 2832 C C . LEU A 1 354 ? 1.576 -16.932 26.386 1.00 31.92 354 LEU A C 1
ATOM 2834 O O . LEU A 1 354 ? 2.518 -17.323 25.697 1.00 31.92 354 LEU A O 1
ATOM 2838 N N . GLU A 1 355 ? 0.516 -16.321 25.860 1.00 37.12 355 GLU A N 1
ATOM 2839 C CA . GLU A 1 355 ? 0.561 -15.719 24.533 1.00 37.12 355 GLU A CA 1
ATOM 2840 C C . GLU A 1 355 ? 1.556 -14.562 24.580 1.00 37.12 355 GLU A C 1
ATOM 2842 O O . GLU A 1 355 ? 1.332 -13.532 25.215 1.00 37.12 355 GLU A O 1
ATOM 2847 N N . ILE A 1 356 ? 2.704 -14.741 23.934 1.00 43.19 356 ILE A N 1
ATOM 2848 C CA . ILE A 1 356 ? 3.675 -13.668 23.762 1.00 43.19 356 ILE A CA 1
ATOM 2849 C C . ILE A 1 356 ? 2.970 -12.595 22.918 1.00 43.19 356 ILE A C 1
ATOM 2851 O O . ILE A 1 356 ? 2.820 -12.767 21.711 1.00 43.19 356 ILE A O 1
ATOM 2855 N N . SER A 1 357 ? 2.520 -11.488 23.518 1.00 44.56 357 SER A N 1
ATOM 2856 C CA . SER A 1 357 ? 1.972 -10.369 22.741 1.00 44.56 357 SER A CA 1
ATOM 2857 C C . SER A 1 357 ? 3.136 -9.699 21.989 1.00 44.56 357 SER A C 1
ATOM 2859 O O . SER A 1 357 ? 3.897 -8.902 22.545 1.00 44.56 357 SER A O 1
ATOM 2861 N N . GLN A 1 358 ? 3.347 -10.084 20.728 1.00 62.31 358 GLN A N 1
ATOM 2862 C CA . GLN A 1 358 ? 4.549 -9.753 19.942 1.00 62.31 358 GLN A CA 1
ATOM 2863 C C . GLN A 1 358 ? 4.524 -8.348 19.293 1.00 62.31 358 GLN A C 1
ATOM 2865 O O . GLN A 1 358 ? 5.406 -8.017 18.496 1.00 62.31 358 GLN A O 1
ATOM 2870 N N . GLY A 1 359 ? 3.576 -7.485 19.685 1.00 68.69 359 GLY A N 1
ATOM 2871 C CA . GLY A 1 359 ? 3.354 -6.156 19.101 1.00 68.69 359 GLY A CA 1
ATOM 2872 C C . GLY A 1 359 ? 2.729 -6.207 17.695 1.00 68.69 359 GLY A C 1
ATOM 2873 O O . GLY A 1 359 ? 2.619 -7.282 17.110 1.00 68.69 359 GLY A O 1
ATOM 2874 N N . PRO A 1 360 ? 2.306 -5.061 17.133 1.00 78.88 360 PRO A N 1
ATOM 2875 C CA . PRO A 1 360 ? 1.645 -5.024 15.832 1.00 78.88 360 PRO A CA 1
ATOM 2876 C C . PRO A 1 360 ? 2.594 -5.343 14.663 1.00 78.88 360 PRO A C 1
ATOM 2878 O O . PRO A 1 360 ? 3.784 -4.986 14.656 1.00 78.88 360 PRO A O 1
ATOM 2881 N N . ASP A 1 361 ? 2.029 -5.961 13.626 1.00 85.50 361 ASP A N 1
ATOM 2882 C CA . ASP A 1 361 ? 2.659 -6.105 12.317 1.00 85.50 361 ASP A CA 1
ATOM 2883 C C . ASP A 1 361 ? 2.869 -4.724 11.678 1.00 85.50 361 ASP A C 1
ATOM 2885 O O . ASP A 1 361 ? 2.029 -3.827 11.788 1.00 85.50 361 ASP A O 1
ATOM 2889 N N . LEU A 1 362 ? 4.004 -4.542 11.003 1.00 88.06 362 LEU A N 1
ATOM 2890 C CA . LEU A 1 362 ? 4.350 -3.283 10.342 1.00 88.06 362 LEU A CA 1
ATOM 2891 C C . LEU A 1 362 ? 4.085 -3.391 8.841 1.00 88.06 362 LEU A C 1
ATOM 2893 O O . LEU A 1 362 ? 4.714 -4.199 8.167 1.00 88.06 362 LEU A O 1
ATOM 2897 N N . ILE A 1 363 ? 3.233 -2.527 8.299 1.00 92.81 363 ILE A N 1
ATOM 2898 C CA . ILE A 1 363 ? 3.076 -2.332 6.856 1.00 92.81 363 ILE A CA 1
ATOM 2899 C C . ILE A 1 363 ? 3.815 -1.044 6.497 1.00 92.81 363 ILE A C 1
ATOM 2901 O O . ILE A 1 363 ? 3.336 0.062 6.743 1.00 92.81 363 ILE A O 1
ATOM 2905 N N . LEU A 1 364 ? 5.017 -1.191 5.952 1.00 93.56 364 LEU A N 1
ATOM 2906 C CA . LEU A 1 364 ? 5.875 -0.082 5.571 1.00 93.56 364 LEU A CA 1
ATOM 2907 C C . LEU A 1 364 ? 5.678 0.248 4.092 1.00 93.56 364 LEU A C 1
ATOM 2909 O O . LEU A 1 364 ? 6.078 -0.519 3.214 1.00 93.56 364 LEU A O 1
ATOM 2913 N N . ALA A 1 365 ? 5.110 1.420 3.832 1.00 95.19 365 ALA A N 1
ATOM 2914 C CA . ALA A 1 365 ? 5.008 2.002 2.508 1.00 95.19 365 ALA A CA 1
ATOM 2915 C C . ALA A 1 365 ? 6.143 3.007 2.267 1.00 95.19 365 ALA A C 1
ATOM 2917 O O . ALA A 1 365 ? 6.352 3.905 3.080 1.00 95.19 365 ALA A O 1
ATOM 2918 N N . ILE A 1 366 ? 6.877 2.890 1.159 1.00 93.50 366 ILE A N 1
ATOM 2919 C CA . ILE A 1 366 ? 7.954 3.831 0.811 1.00 93.50 366 ILE A CA 1
ATOM 2920 C C . ILE A 1 366 ? 7.754 4.358 -0.603 1.00 93.50 366 ILE A C 1
ATOM 2922 O O . ILE A 1 366 ? 7.750 3.602 -1.571 1.00 93.50 366 ILE A O 1
ATOM 2926 N N . GLU A 1 367 ? 7.642 5.669 -0.734 1.00 93.06 367 GLU A N 1
ATOM 2927 C CA . GLU A 1 367 ? 7.588 6.325 -2.029 1.00 93.06 367 GLU A CA 1
ATOM 2928 C C . GLU A 1 367 ? 9.003 6.683 -2.508 1.00 93.06 367 GLU A C 1
ATOM 2930 O O . GLU A 1 367 ? 9.790 7.259 -1.756 1.00 93.06 367 GLU A O 1
ATOM 2935 N N . GLU A 1 368 ? 9.324 6.303 -3.748 1.00 91.50 368 GLU A N 1
ATOM 2936 C CA . GLU A 1 368 ? 10.606 6.550 -4.431 1.00 91.50 368 GLU A CA 1
ATOM 2937 C C . GLU A 1 368 ? 11.831 6.308 -3.534 1.00 91.50 368 GLU A C 1
ATOM 2939 O O . GLU A 1 368 ? 12.578 7.240 -3.205 1.00 91.50 368 GLU A O 1
ATOM 2944 N N . PRO A 1 369 ? 12.071 5.051 -3.102 1.00 90.12 369 PRO A N 1
ATOM 2945 C CA . PRO A 1 369 ? 13.120 4.762 -2.151 1.00 90.12 369 PRO A CA 1
ATOM 2946 C C . PRO A 1 369 ? 14.525 5.160 -2.631 1.00 90.12 369 PRO A C 1
ATOM 2948 O O . PRO A 1 369 ? 15.410 5.393 -1.803 1.00 90.12 369 PRO A O 1
ATOM 2951 N N . GLU A 1 370 ? 14.714 5.243 -3.947 1.00 89.19 370 GLU A N 1
ATOM 2952 C CA . GLU A 1 370 ? 15.914 5.697 -4.644 1.00 89.19 370 GLU A CA 1
ATOM 2953 C C . GLU A 1 370 ? 16.237 7.191 -4.491 1.00 89.19 370 GLU A C 1
ATOM 2955 O O . GLU A 1 370 ? 17.371 7.588 -4.772 1.00 89.19 370 GLU A O 1
ATOM 2960 N N . LEU A 1 371 ? 15.280 8.033 -4.084 1.00 85.88 371 LEU A N 1
ATOM 2961 C CA . LEU A 1 371 ? 15.472 9.481 -4.102 1.00 85.88 371 LEU A CA 1
ATOM 2962 C C . LEU A 1 371 ? 16.624 9.888 -3.163 1.00 85.88 371 LEU A C 1
ATOM 2964 O O . LEU A 1 371 ? 16.709 9.450 -2.013 1.00 85.88 371 LEU A O 1
ATOM 2968 N N . TYR A 1 372 ? 17.538 10.721 -3.672 1.00 82.06 372 TYR A N 1
ATOM 2969 C CA . TYR A 1 372 ? 18.783 11.152 -3.011 1.00 82.06 372 TYR A CA 1
ATOM 2970 C C . TYR A 1 372 ? 19.828 10.050 -2.742 1.00 82.06 372 TYR A C 1
ATOM 2972 O O . TYR A 1 372 ? 20.802 10.291 -2.021 1.00 82.06 372 TYR A O 1
ATOM 2980 N N . LEU A 1 373 ? 19.683 8.854 -3.323 1.00 83.44 373 LEU A N 1
ATOM 2981 C CA . LEU A 1 373 ? 20.646 7.762 -3.169 1.00 83.44 373 LEU A CA 1
ATOM 2982 C C . LEU A 1 373 ? 21.512 7.559 -4.418 1.00 83.44 373 LEU A C 1
ATOM 2984 O O . LEU A 1 373 ? 21.060 7.614 -5.557 1.00 83.44 373 LEU A O 1
ATOM 2988 N N . HIS A 1 374 ? 22.792 7.264 -4.190 1.00 86.44 374 HIS A N 1
ATOM 2989 C CA . HIS A 1 374 ? 23.695 6.790 -5.238 1.00 86.44 374 HIS A CA 1
ATOM 2990 C C . HIS A 1 374 ? 23.305 5.359 -5.675 1.00 86.44 374 HIS A C 1
ATOM 2992 O O . HIS A 1 374 ? 22.918 4.571 -4.808 1.00 86.44 374 HIS A O 1
ATOM 2998 N N . PRO A 1 375 ? 23.488 4.948 -6.950 1.00 88.19 375 PRO A N 1
ATOM 2999 C CA . PRO A 1 375 ? 23.100 3.620 -7.444 1.00 88.19 375 PRO A CA 1
ATOM 3000 C C . PRO A 1 375 ? 23.535 2.419 -6.591 1.00 88.19 375 PRO A C 1
ATOM 3002 O O . PRO A 1 375 ? 22.771 1.473 -6.408 1.00 88.19 375 PRO A O 1
ATOM 3005 N N . SER A 1 376 ? 24.746 2.441 -6.026 1.00 86.56 376 SER A N 1
ATOM 3006 C CA . SER A 1 376 ? 25.208 1.378 -5.115 1.00 86.56 376 SER A CA 1
ATOM 3007 C C . SER A 1 376 ? 24.359 1.274 -3.842 1.00 86.56 376 SER A C 1
ATOM 3009 O O . SER A 1 376 ? 24.077 0.169 -3.385 1.00 86.56 376 SER A O 1
ATOM 3011 N N . ARG A 1 377 ? 23.904 2.411 -3.303 1.00 85.69 377 ARG A N 1
ATOM 3012 C CA . ARG A 1 377 ? 23.017 2.478 -2.135 1.00 85.69 377 ARG A CA 1
ATOM 3013 C C . ARG A 1 377 ? 21.590 2.057 -2.480 1.00 85.69 377 ARG A C 1
ATOM 3015 O O . ARG A 1 377 ? 20.947 1.455 -1.632 1.00 85.69 377 ARG A O 1
ATOM 3022 N N . CYS A 1 378 ? 21.123 2.296 -3.708 1.00 88.50 378 CYS A N 1
ATOM 3023 C CA . CYS A 1 378 ? 19.829 1.786 -4.176 1.00 88.50 378 CYS A CA 1
ATOM 3024 C C . CYS A 1 378 ? 19.784 0.254 -4.134 1.00 88.50 378 CYS A C 1
ATOM 3026 O O . CYS A 1 378 ? 18.845 -0.311 -3.585 1.00 88.50 378 CYS A O 1
ATOM 3028 N N . ARG A 1 379 ? 20.834 -0.417 -4.633 1.00 87.38 379 ARG A N 1
ATOM 3029 C CA . ARG A 1 379 ? 20.932 -1.888 -4.580 1.00 87.38 379 ARG A CA 1
ATOM 3030 C C . ARG A 1 379 ? 20.974 -2.414 -3.145 1.00 87.38 379 ARG A C 1
ATOM 3032 O O . ARG A 1 379 ? 20.282 -3.370 -2.822 1.00 87.38 379 ARG A O 1
ATOM 3039 N N . TYR A 1 380 ? 21.763 -1.771 -2.281 1.00 87.44 380 TYR A N 1
ATOM 3040 C CA . TYR A 1 380 ? 21.809 -2.120 -0.860 1.00 87.44 380 TYR A CA 1
ATOM 3041 C C . TYR A 1 380 ? 20.434 -1.972 -0.194 1.00 87.44 380 TYR A C 1
ATOM 3043 O O . TYR A 1 380 ? 19.989 -2.882 0.498 1.00 87.44 380 TYR A O 1
ATOM 3051 N N . LEU A 1 381 ? 19.739 -0.858 -0.447 1.00 89.12 381 LEU A N 1
ATOM 3052 C CA . LEU A 1 381 ? 18.404 -0.620 0.090 1.00 89.12 381 LEU A CA 1
ATOM 3053 C C . LEU A 1 381 ? 17.394 -1.649 -0.426 1.00 89.12 381 LEU A C 1
ATOM 3055 O O . LEU A 1 381 ? 16.618 -2.159 0.368 1.00 89.12 381 LEU A O 1
ATOM 3059 N N . HIS A 1 382 ? 17.421 -1.998 -1.714 1.00 89.25 382 HIS A N 1
ATOM 3060 C CA . HIS A 1 382 ? 16.556 -3.044 -2.262 1.00 89.25 382 HIS A CA 1
ATOM 3061 C C . HIS A 1 382 ? 16.720 -4.375 -1.508 1.00 89.25 382 HIS A C 1
ATOM 3063 O O . HIS A 1 382 ? 15.731 -4.943 -1.051 1.00 89.25 382 HIS A O 1
ATOM 3069 N N . ASN A 1 383 ? 17.963 -4.820 -1.291 1.00 87.38 383 ASN A N 1
ATOM 3070 C CA . ASN A 1 383 ? 18.241 -6.043 -0.530 1.00 87.38 383 ASN A CA 1
ATOM 3071 C C . ASN A 1 383 ? 17.770 -5.939 0.927 1.00 87.38 383 ASN A C 1
ATOM 3073 O O . ASN A 1 383 ? 17.218 -6.893 1.464 1.00 87.38 383 ASN A O 1
ATOM 3077 N N . LEU A 1 384 ? 17.953 -4.778 1.558 1.00 88.62 384 LEU A N 1
ATOM 3078 C CA . LEU A 1 384 ? 17.476 -4.534 2.917 1.00 88.62 384 LEU A CA 1
ATOM 3079 C C . LEU A 1 384 ? 15.942 -4.611 3.009 1.00 88.62 384 LEU A C 1
ATOM 3081 O O . LEU A 1 384 ? 15.410 -5.184 3.955 1.00 88.62 384 LEU A O 1
ATOM 3085 N N . LEU A 1 385 ? 15.222 -4.055 2.029 1.00 90.50 385 LEU A N 1
ATOM 3086 C CA . LEU A 1 385 ? 13.762 -4.152 1.962 1.00 90.50 385 LEU A CA 1
ATOM 3087 C C . LEU A 1 385 ? 13.302 -5.602 1.775 1.00 90.50 385 LEU A C 1
ATOM 3089 O O . LEU A 1 385 ? 12.331 -6.011 2.408 1.00 90.50 385 LEU A O 1
ATOM 3093 N N . LEU A 1 386 ? 14.017 -6.383 0.961 1.00 88.62 386 LEU A N 1
ATOM 3094 C CA . LEU A 1 386 ? 13.753 -7.812 0.804 1.00 88.62 386 LEU A CA 1
ATOM 3095 C C . LEU A 1 386 ? 13.929 -8.551 2.137 1.00 88.62 386 LEU A C 1
ATOM 3097 O O . LEU A 1 386 ? 12.986 -9.191 2.594 1.00 88.62 386 LEU A O 1
ATOM 3101 N N . GLN A 1 387 ? 15.064 -8.365 2.816 1.00 86.44 387 GLN A N 1
ATOM 3102 C CA . GLN A 1 387 ? 15.328 -8.948 4.139 1.00 86.44 387 GLN A CA 1
ATOM 3103 C C . GLN A 1 387 ? 14.270 -8.561 5.178 1.00 86.44 387 GLN A C 1
ATOM 3105 O O . GLN A 1 387 ? 13.862 -9.382 5.991 1.00 86.44 387 GLN A O 1
ATOM 3110 N N . LEU A 1 388 ? 13.789 -7.314 5.153 1.00 85.88 388 LEU A N 1
ATOM 3111 C CA . LEU A 1 388 ? 12.728 -6.866 6.055 1.00 85.88 388 LEU A CA 1
ATOM 3112 C C . LEU A 1 388 ? 11.394 -7.574 5.818 1.00 85.88 388 LEU A C 1
ATOM 3114 O O . LEU A 1 388 ? 10.628 -7.706 6.773 1.00 85.88 388 LEU A O 1
ATOM 3118 N N . SER A 1 389 ? 11.116 -7.961 4.572 1.00 87.69 389 SER A N 1
ATOM 3119 C CA . SER A 1 389 ? 9.880 -8.631 4.157 1.00 87.69 389 SER A CA 1
ATOM 3120 C C . SER A 1 389 ? 9.891 -10.145 4.378 1.00 87.69 389 SER A C 1
ATOM 3122 O O . SER A 1 389 ? 8.836 -10.786 4.358 1.00 87.69 389 SER A O 1
ATOM 3124 N N . GLU A 1 390 ? 11.073 -10.738 4.561 1.00 82.75 390 GLU A N 1
ATOM 3125 C CA . GLU A 1 390 ? 11.200 -12.158 4.859 1.00 82.75 390 GLU A CA 1
ATOM 3126 C C . GLU A 1 390 ? 10.550 -12.447 6.212 1.00 82.75 390 GLU A C 1
ATOM 3128 O O . GLU A 1 390 ? 10.765 -11.744 7.206 1.00 82.75 390 GLU A O 1
ATOM 3133 N N . LYS A 1 391 ? 9.687 -13.470 6.245 1.00 66.62 391 LYS A N 1
ATOM 3134 C CA . LYS A 1 391 ? 8.995 -13.820 7.480 1.00 66.62 391 LYS A CA 1
ATOM 3135 C C . LYS A 1 391 ? 10.033 -14.282 8.503 1.00 66.62 391 LYS A C 1
ATOM 3137 O O . LYS A 1 391 ? 10.849 -15.147 8.181 1.00 66.62 391 LYS A O 1
ATOM 3142 N N . PRO A 1 392 ? 9.974 -13.777 9.740 1.00 55.47 392 PRO A N 1
ATOM 3143 C CA . PRO A 1 392 ? 10.677 -14.434 10.826 1.00 55.47 392 PRO A CA 1
ATOM 3144 C C . PRO A 1 392 ? 10.140 -15.876 10.945 1.00 55.47 392 PRO A C 1
ATOM 3146 O O . PRO A 1 392 ? 8.967 -16.132 10.666 1.00 55.47 392 PRO A O 1
ATOM 3149 N N . GLY A 1 393 ? 11.017 -16.841 11.238 1.00 50.12 393 GLY A N 1
ATOM 3150 C CA . GLY A 1 393 ? 10.661 -18.264 11.286 1.00 50.12 393 GLY A CA 1
ATOM 3151 C C . GLY A 1 393 ? 9.502 -18.582 12.246 1.00 50.12 393 GLY A C 1
ATOM 3152 O O . GLY A 1 393 ? 9.038 -17.731 13.001 1.00 50.12 393 GLY A O 1
ATOM 3153 N N . ILE A 1 394 ? 9.023 -19.829 12.223 1.00 40.38 394 ILE A N 1
ATOM 3154 C CA . ILE A 1 394 ? 7.903 -20.292 13.062 1.00 40.38 394 ILE A CA 1
ATOM 3155 C C . ILE A 1 394 ? 8.182 -19.946 14.539 1.00 40.38 394 ILE A C 1
ATOM 3157 O O . ILE A 1 394 ? 9.194 -20.371 15.088 1.00 40.38 394 ILE A O 1
ATOM 3161 N N . GLY A 1 395 ? 7.295 -19.161 15.161 1.00 45.06 395 GLY A N 1
ATOM 3162 C CA . GLY A 1 395 ? 7.399 -18.730 16.565 1.00 45.06 395 GLY A CA 1
ATOM 3163 C C . GLY A 1 395 ? 8.126 -17.399 16.812 1.00 45.06 395 GLY A C 1
ATOM 3164 O O . GLY A 1 395 ? 8.156 -16.931 17.948 1.00 45.06 395 GLY A O 1
ATOM 3165 N N . LEU A 1 396 ? 8.680 -16.751 15.782 1.00 47.97 396 LEU A N 1
ATOM 3166 C CA . LEU A 1 396 ? 9.453 -15.514 15.927 1.00 47.97 396 LEU A CA 1
ATOM 3167 C C . LEU A 1 396 ? 8.644 -14.282 15.478 1.00 47.97 396 LEU A C 1
ATOM 3169 O O . LEU A 1 396 ? 8.486 -14.078 14.293 1.00 47.97 396 LEU A O 1
ATOM 3173 N N . GLY A 1 397 ? 8.225 -13.421 16.407 1.00 58.31 397 GLY A N 1
ATOM 3174 C CA . GLY A 1 397 ? 7.953 -11.972 16.257 1.00 58.31 397 GLY A CA 1
ATOM 3175 C C . GLY A 1 397 ? 6.929 -11.433 15.230 1.00 58.31 397 GLY A C 1
ATOM 3176 O O . GLY A 1 397 ? 6.681 -11.993 14.166 1.00 58.31 397 GLY A O 1
ATOM 3177 N N . ALA A 1 398 ? 6.446 -10.206 15.486 1.00 67.44 398 ALA A N 1
ATOM 3178 C CA . ALA A 1 398 ? 5.697 -9.393 14.520 1.00 67.44 398 ALA A CA 1
ATOM 3179 C C . ALA A 1 398 ? 6.400 -9.314 13.150 1.00 67.44 398 ALA A C 1
ATOM 3181 O O . ALA A 1 398 ? 7.623 -9.139 13.046 1.00 67.44 398 ALA A O 1
ATOM 3182 N N . SER A 1 399 ? 5.624 -9.427 12.081 1.00 79.81 399 SER A N 1
ATOM 3183 C CA . SER A 1 399 ? 6.083 -9.421 10.695 1.00 79.81 399 SER A CA 1
ATOM 3184 C C . SER A 1 399 ?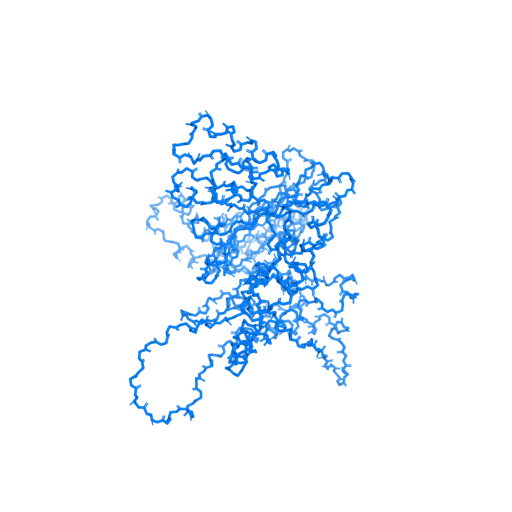 6.198 -7.997 10.142 1.00 79.81 399 SER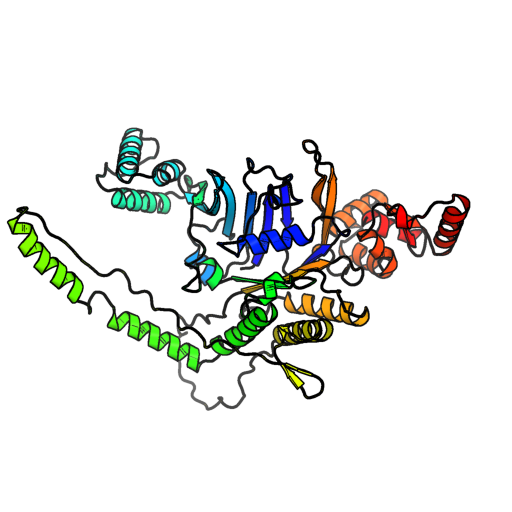 A C 1
ATOM 3186 O O . SER A 1 399 ? 5.717 -7.025 10.739 1.00 79.81 399 SER A O 1
ATOM 3188 N N . ASN A 1 400 ? 6.900 -7.859 9.016 1.00 88.00 400 ASN A N 1
ATOM 3189 C CA . ASN A 1 400 ? 6.849 -6.634 8.232 1.00 88.00 400 ASN A CA 1
ATOM 3190 C C . ASN A 1 400 ? 6.368 -6.960 6.818 1.00 88.00 400 ASN A C 1
ATOM 3192 O O . ASN A 1 400 ? 6.829 -7.920 6.203 1.00 88.00 400 ASN A O 1
ATOM 3196 N N . GLN A 1 401 ? 5.489 -6.118 6.296 1.00 93.06 401 GLN A N 1
ATOM 3197 C CA . GLN A 1 401 ? 5.129 -6.071 4.893 1.00 93.06 401 GLN A CA 1
ATOM 3198 C C . GLN A 1 401 ? 5.686 -4.787 4.291 1.00 93.06 401 GLN A C 1
ATOM 3200 O O . GLN A 1 401 ? 5.531 -3.711 4.865 1.00 93.06 401 GLN A O 1
ATOM 3205 N N . ILE A 1 402 ? 6.325 -4.893 3.133 1.00 94.94 402 ILE A N 1
ATOM 3206 C CA . ILE A 1 402 ? 6.943 -3.775 2.433 1.00 94.94 402 ILE A CA 1
ATOM 3207 C C . ILE A 1 402 ? 6.180 -3.512 1.140 1.00 94.94 402 ILE A C 1
ATOM 3209 O O . ILE A 1 402 ? 6.026 -4.398 0.304 1.00 94.94 402 ILE A O 1
ATOM 3213 N N . ILE A 1 403 ? 5.742 -2.276 0.938 1.00 96.69 403 ILE A N 1
ATOM 3214 C CA . ILE A 1 403 ? 5.160 -1.815 -0.322 1.00 96.69 403 ILE A CA 1
ATOM 3215 C C . ILE A 1 403 ? 5.953 -0.583 -0.737 1.00 96.69 403 ILE A C 1
ATOM 3217 O O . ILE A 1 403 ? 6.099 0.348 0.046 1.00 96.69 403 ILE A O 1
ATOM 3221 N N . TYR A 1 404 ? 6.503 -0.537 -1.943 1.00 95.62 404 TYR A N 1
ATOM 3222 C CA . TYR A 1 404 ? 7.199 0.668 -2.387 1.00 95.62 404 TYR A CA 1
ATOM 3223 C C . TYR A 1 404 ? 6.867 1.033 -3.819 1.00 95.62 404 TYR A C 1
ATOM 3225 O O . TYR A 1 404 ? 6.578 0.166 -4.640 1.00 95.62 404 TYR A O 1
ATOM 3233 N N . THR A 1 405 ? 6.925 2.326 -4.124 1.00 95.69 405 THR A N 1
ATOM 3234 C CA . THR A 1 405 ? 6.833 2.820 -5.498 1.00 95.69 405 THR A CA 1
ATOM 3235 C C . THR A 1 405 ? 8.221 3.161 -6.007 1.00 95.69 405 THR A C 1
ATOM 3237 O O . THR A 1 405 ? 9.020 3.721 -5.269 1.00 95.69 405 THR A O 1
ATOM 3240 N N . SER A 1 406 ? 8.534 2.841 -7.259 1.00 93.31 406 SER A N 1
ATOM 3241 C CA . SER A 1 406 ? 9.830 3.201 -7.844 1.00 93.31 406 SER A CA 1
ATOM 3242 C C . SER A 1 406 ? 9.701 3.517 -9.330 1.00 93.31 406 SER A C 1
ATOM 3244 O O . SER A 1 406 ? 8.832 2.989 -10.032 1.00 93.31 406 SER A O 1
ATOM 3246 N N . HIS A 1 407 ? 10.559 4.407 -9.812 1.00 90.94 407 HIS A N 1
ATOM 3247 C CA . HIS A 1 407 ? 10.786 4.648 -11.236 1.00 90.94 407 HIS A CA 1
ATOM 3248 C C . HIS A 1 407 ? 12.220 4.264 -11.646 1.00 90.94 407 HIS A C 1
ATOM 3250 O O . HIS A 1 407 ? 12.695 4.644 -12.716 1.00 90.94 407 HIS A O 1
ATOM 3256 N N . SER A 1 408 ? 12.918 3.525 -10.780 1.00 90.38 408 SER A N 1
ATOM 3257 C CA . SER A 1 408 ? 14.333 3.220 -10.913 1.00 90.38 408 SER A CA 1
ATOM 3258 C C . SER A 1 408 ? 14.572 1.778 -11.367 1.00 90.38 408 SER A C 1
ATOM 3260 O O . SER A 1 408 ? 14.105 0.839 -10.714 1.00 90.38 408 SER A O 1
ATOM 3262 N N . PRO A 1 409 ? 15.382 1.552 -12.419 1.00 89.88 409 PRO A N 1
ATOM 3263 C CA . PRO A 1 409 ? 15.730 0.201 -12.862 1.00 89.88 409 PRO A CA 1
ATOM 3264 C C . PRO A 1 409 ? 16.557 -0.575 -11.828 1.00 89.88 409 PRO A C 1
ATOM 3266 O O . PRO A 1 409 ? 16.672 -1.790 -11.935 1.00 89.88 409 PRO A O 1
ATOM 3269 N N . TYR A 1 410 ? 17.118 0.089 -10.809 1.00 89.56 410 TYR A N 1
ATOM 3270 C CA . TYR A 1 410 ? 17.858 -0.572 -9.728 1.00 89.56 410 TYR A CA 1
ATOM 3271 C C . TYR A 1 410 ? 16.966 -1.314 -8.724 1.00 89.56 410 TYR A C 1
ATOM 3273 O O . TYR A 1 410 ? 17.492 -2.100 -7.942 1.00 89.56 410 TYR A O 1
ATOM 3281 N N . PHE A 1 411 ? 15.654 -1.064 -8.736 1.00 88.25 411 PHE A N 1
ATOM 3282 C CA . PHE A 1 411 ? 14.666 -1.754 -7.897 1.00 88.25 411 PHE A CA 1
ATOM 3283 C C . PHE A 1 411 ? 13.913 -2.860 -8.655 1.00 88.25 411 PHE A C 1
ATOM 3285 O O . PHE A 1 411 ? 12.967 -3.443 -8.131 1.00 88.25 411 PHE A O 1
ATOM 3292 N N . ILE A 1 412 ? 14.333 -3.160 -9.887 1.00 86.69 412 ILE A N 1
ATOM 3293 C CA . ILE A 1 412 ? 13.792 -4.255 -10.689 1.00 86.69 412 ILE A CA 1
ATOM 3294 C C . ILE A 1 412 ? 14.713 -5.459 -10.536 1.00 86.69 412 ILE A C 1
ATOM 3296 O O . ILE A 1 412 ? 15.844 -5.450 -11.021 1.00 86.69 412 ILE A O 1
ATOM 3300 N N . ASP A 1 413 ? 14.200 -6.499 -9.886 1.00 79.81 413 ASP A N 1
ATOM 3301 C CA . ASP A 1 413 ? 14.892 -7.768 -9.701 1.00 79.81 413 ASP A CA 1
ATOM 3302 C C . ASP A 1 413 ? 14.071 -8.916 -10.299 1.00 79.81 413 ASP A C 1
ATOM 3304 O O . ASP A 1 413 ? 12.939 -9.185 -9.892 1.00 79.81 413 ASP A O 1
ATOM 3308 N N . LEU A 1 414 ? 14.662 -9.612 -11.270 1.00 76.50 414 LEU A N 1
ATOM 3309 C CA . LEU A 1 414 ? 14.059 -10.788 -11.887 1.00 76.50 414 LEU A CA 1
ATOM 3310 C C . LEU A 1 414 ? 14.008 -12.005 -10.955 1.00 76.50 414 LEU A C 1
ATOM 3312 O O . LEU A 1 414 ? 13.200 -12.905 -11.196 1.00 76.50 414 LEU A O 1
ATOM 3316 N N . HIS A 1 415 ? 14.853 -12.084 -9.921 1.00 78.38 415 HIS A N 1
ATOM 3317 C CA . HIS A 1 415 ? 14.787 -13.195 -8.969 1.00 78.38 415 HIS A CA 1
ATOM 3318 C C . HIS A 1 415 ? 13.443 -13.230 -8.240 1.00 78.38 415 HIS A C 1
ATOM 3320 O O . HIS A 1 415 ? 12.930 -14.318 -7.971 1.00 78.38 415 HIS A O 1
ATOM 3326 N N . HIS A 1 416 ? 12.860 -12.052 -8.027 1.00 79.38 416 HIS A N 1
ATOM 3327 C CA . HIS A 1 416 ? 11.608 -11.836 -7.318 1.00 79.38 416 HIS A CA 1
ATOM 3328 C C . HIS A 1 416 ? 10.569 -11.158 -8.219 1.00 79.38 416 HIS A C 1
ATOM 3330 O O . HIS A 1 416 ? 9.776 -10.339 -7.768 1.00 79.38 416 HIS A O 1
ATOM 3336 N N . PHE A 1 417 ? 10.566 -11.486 -9.512 1.00 83.31 417 PHE A N 1
ATOM 3337 C CA . PHE A 1 417 ? 9.748 -10.801 -10.515 1.00 83.31 417 PHE A CA 1
ATOM 3338 C C . PHE A 1 417 ? 8.247 -10.773 -10.189 1.00 83.31 417 PHE A C 1
ATOM 3340 O O . PHE A 1 417 ? 7.566 -9.783 -10.448 1.00 83.31 417 PHE A O 1
ATOM 3347 N N . ASP A 1 418 ? 7.742 -11.836 -9.558 1.00 85.44 418 ASP A N 1
ATOM 3348 C CA . ASP A 1 418 ? 6.333 -11.960 -9.182 1.00 85.44 418 ASP A CA 1
ATOM 3349 C C . ASP A 1 418 ? 5.876 -10.900 -8.163 1.00 85.44 418 ASP A C 1
ATOM 3351 O O . ASP A 1 418 ? 4.667 -10.736 -7.996 1.00 85.44 418 ASP A O 1
ATOM 3355 N N . GLN A 1 419 ? 6.806 -10.168 -7.531 1.00 88.31 419 GLN A N 1
ATOM 3356 C CA . GLN A 1 419 ? 6.560 -9.068 -6.588 1.00 88.31 419 GLN A CA 1
ATOM 3357 C C . GLN A 1 419 ? 6.290 -7.720 -7.282 1.00 88.31 419 GLN A C 1
ATOM 3359 O O . GLN A 1 419 ? 5.900 -6.740 -6.643 1.00 88.31 419 GLN A O 1
ATOM 3364 N N . ILE A 1 420 ? 6.523 -7.646 -8.596 1.00 91.75 420 ILE A N 1
ATOM 3365 C CA . ILE A 1 420 ? 6.403 -6.417 -9.377 1.00 91.75 420 ILE A CA 1
ATOM 3366 C C . ILE A 1 420 ? 4.943 -6.199 -9.793 1.00 91.75 420 ILE A C 1
ATOM 3368 O O . ILE A 1 420 ? 4.239 -7.112 -10.234 1.00 91.75 420 ILE A O 1
ATOM 3372 N N . ARG A 1 421 ? 4.477 -4.960 -9.655 1.00 94.19 421 ARG A N 1
ATOM 3373 C CA . ARG A 1 421 ? 3.179 -4.463 -10.121 1.00 94.19 421 ARG A CA 1
ATOM 3374 C C . ARG A 1 421 ? 3.428 -3.238 -10.981 1.00 94.19 421 ARG A C 1
ATOM 3376 O O . ARG A 1 421 ? 3.904 -2.219 -10.488 1.00 94.19 421 ARG A O 1
ATOM 3383 N N . MET A 1 422 ? 3.139 -3.333 -12.273 1.00 93.12 422 MET A N 1
ATOM 3384 C CA . MET A 1 422 ? 3.353 -2.225 -13.195 1.00 93.12 422 MET A CA 1
ATOM 3385 C C . MET A 1 422 ? 2.089 -1.380 -13.292 1.00 93.12 422 MET A C 1
ATOM 3387 O O . MET A 1 422 ? 1.043 -1.872 -13.698 1.00 93.12 422 MET A O 1
ATOM 3391 N N . VAL A 1 423 ? 2.185 -0.094 -12.977 1.00 95.12 423 VAL A N 1
ATOM 3392 C CA . VAL A 1 423 ? 1.086 0.855 -13.150 1.00 95.12 423 VAL A CA 1
ATOM 3393 C C . VAL A 1 423 ? 1.229 1.553 -14.495 1.00 95.12 423 VAL A C 1
ATOM 3395 O O . VAL A 1 423 ? 2.276 2.131 -14.807 1.00 95.12 423 VAL A O 1
ATOM 3398 N N . ARG A 1 424 ? 0.162 1.520 -15.294 1.00 92.38 424 ARG A N 1
ATOM 3399 C CA . ARG A 1 424 ? 0.067 2.222 -16.578 1.00 92.38 424 ARG A CA 1
ATOM 3400 C C . ARG A 1 424 ? -1.151 3.136 -16.587 1.00 92.38 424 ARG A C 1
ATOM 3402 O O . ARG A 1 424 ? -2.163 2.833 -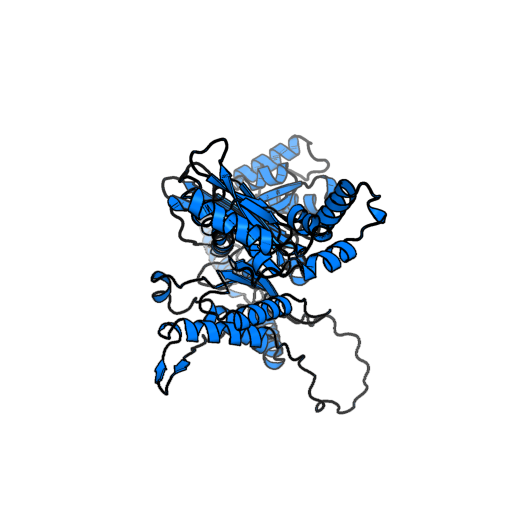15.965 1.00 92.38 424 ARG A O 1
ATOM 3409 N N . LYS A 1 425 ? -1.059 4.238 -17.331 1.00 91.12 425 LYS A N 1
ATOM 3410 C CA . LYS A 1 425 ? -2.218 5.076 -17.648 1.00 91.12 425 LYS A CA 1
ATOM 3411 C C . LYS A 1 425 ? -2.814 4.647 -18.976 1.00 91.12 425 LYS A C 1
ATOM 3413 O O . LYS A 1 425 ? -2.094 4.565 -19.968 1.00 91.12 425 LYS A O 1
ATOM 3418 N N . ILE A 1 426 ? -4.120 4.421 -18.986 1.00 92.50 426 ILE A N 1
ATOM 3419 C CA . ILE A 1 426 ? -4.891 4.133 -20.194 1.00 92.50 426 ILE A CA 1
ATOM 3420 C C . ILE A 1 426 ? -6.058 5.122 -20.318 1.00 92.50 426 ILE A C 1
ATOM 3422 O O . ILE A 1 426 ? -6.531 5.644 -19.303 1.00 92.50 426 ILE A O 1
ATOM 3426 N N . PRO A 1 427 ? -6.546 5.402 -21.537 1.00 92.44 427 PRO A N 1
ATOM 3427 C CA . PRO A 1 427 ? -7.799 6.125 -21.714 1.00 92.44 427 PRO A CA 1
ATOM 3428 C C . PRO A 1 427 ? -8.937 5.432 -20.952 1.00 92.44 427 PRO A C 1
ATOM 3430 O O . PRO A 1 427 ? -9.040 4.204 -20.957 1.00 92.44 427 PRO A O 1
ATOM 3433 N N . SER A 1 428 ? -9.777 6.214 -20.277 1.00 87.94 428 SER A N 1
ATOM 3434 C CA . SER A 1 428 ? -11.017 5.699 -19.699 1.00 87.94 428 SER A CA 1
ATOM 3435 C C . SER A 1 428 ? -12.106 5.730 -20.775 1.00 87.94 428 SER A C 1
ATOM 3437 O O . SER A 1 428 ? -12.232 6.755 -21.444 1.00 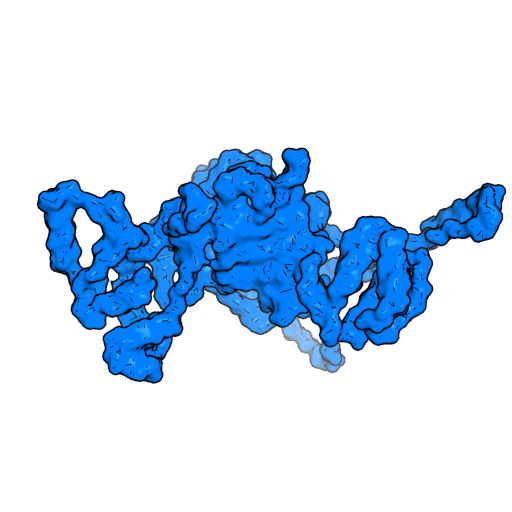87.94 428 SER A O 1
ATOM 3439 N N . PRO A 1 429 ? -12.891 4.656 -20.970 1.00 80.12 429 PRO A N 1
ATOM 3440 C CA . PRO A 1 429 ? -13.927 4.634 -22.005 1.00 80.12 429 PRO A CA 1
ATOM 3441 C C . PRO A 1 429 ? -15.018 5.697 -21.791 1.00 80.12 429 PRO A C 1
ATOM 3443 O O . PRO A 1 429 ? -15.541 6.222 -22.768 1.00 80.12 429 PRO A O 1
ATOM 3446 N N . ASP A 1 430 ? -15.295 6.071 -20.535 1.00 82.75 430 ASP A N 1
ATOM 3447 C CA . ASP A 1 430 ? -16.422 6.946 -20.165 1.00 82.75 430 ASP A CA 1
ATOM 3448 C C . ASP A 1 430 ? -15.981 8.253 -19.480 1.00 82.75 430 ASP A C 1
ATOM 3450 O O . ASP A 1 430 ? -16.776 8.918 -18.820 1.00 82.75 430 ASP A O 1
ATOM 3454 N N . SER A 1 431 ? -14.701 8.626 -19.573 1.00 82.06 431 SER A N 1
ATOM 3455 C CA . SER A 1 431 ? -14.198 9.869 -18.978 1.00 82.06 431 SER A CA 1
ATOM 3456 C C . SER A 1 431 ? -13.123 10.510 -19.845 1.00 82.06 431 SER A C 1
ATOM 3458 O O . SER A 1 431 ? -12.313 9.829 -20.469 1.00 82.06 431 SER A O 1
ATOM 3460 N N . LEU A 1 432 ? -13.084 11.845 -19.832 1.00 82.75 432 LEU A N 1
ATOM 3461 C CA . LEU A 1 432 ? -11.993 12.621 -20.425 1.00 82.75 432 LEU A CA 1
ATOM 3462 C C . LEU A 1 432 ? -10.663 12.401 -19.682 1.00 82.75 432 LEU A C 1
ATOM 3464 O O . LEU A 1 432 ? -9.595 12.603 -20.259 1.00 82.75 432 LEU A O 1
ATOM 3468 N N . ALA A 1 433 ? -10.714 11.981 -18.414 1.00 88.69 433 ALA A N 1
ATOM 3469 C CA . ALA A 1 433 ? -9.535 11.652 -17.631 1.00 88.69 433 ALA A CA 1
ATOM 3470 C C . ALA A 1 433 ? -9.038 10.229 -17.941 1.00 88.69 433 ALA A C 1
ATOM 3472 O O . ALA A 1 433 ? -9.807 9.268 -18.000 1.00 88.69 433 ALA A O 1
ATOM 3473 N N . SER A 1 434 ? -7.721 10.073 -18.098 1.00 92.69 434 SER A N 1
ATOM 3474 C CA . SER A 1 434 ? -7.093 8.749 -18.142 1.00 92.69 434 SER A CA 1
ATOM 3475 C C . SER A 1 434 ? -7.149 8.075 -16.774 1.00 92.69 434 SER A C 1
ATOM 3477 O O . SER A 1 434 ? -7.021 8.740 -15.746 1.00 92.69 434 SER A O 1
ATOM 3479 N N . GLN A 1 435 ? -7.259 6.751 -16.774 1.00 94.56 435 GLN A N 1
ATOM 3480 C CA . GLN A 1 435 ? -7.269 5.932 -15.568 1.00 94.56 435 GLN A CA 1
ATOM 3481 C C . GLN A 1 435 ? -5.955 5.173 -15.397 1.00 94.56 435 GLN A C 1
ATOM 3483 O O . GLN A 1 435 ? -5.331 4.735 -16.368 1.00 94.56 435 GLN A O 1
ATOM 3488 N N . SER A 1 436 ? -5.550 5.019 -14.146 1.00 95.81 436 SER A N 1
ATOM 3489 C CA . SER A 1 436 ? -4.426 4.188 -13.737 1.00 95.81 436 SER A CA 1
ATOM 3490 C C . SER A 1 436 ? -4.890 2.741 -13.587 1.00 95.81 436 SER A C 1
ATOM 3492 O O . SER A 1 436 ? -5.854 2.474 -12.874 1.00 95.81 436 SER A O 1
ATOM 3494 N N . VAL A 1 437 ? -4.193 1.813 -14.239 1.00 94.75 437 VAL A N 1
ATOM 3495 C CA . VAL A 1 437 ? -4.442 0.369 -14.153 1.00 94.75 437 VAL A CA 1
ATOM 3496 C C . VAL A 1 437 ? -3.189 -0.360 -13.698 1.00 94.75 437 VAL A C 1
ATOM 3498 O O . VAL A 1 437 ? -2.069 0.038 -14.034 1.00 94.75 437 VAL A O 1
ATOM 3501 N N . VAL A 1 438 ? -3.383 -1.441 -12.947 1.00 95.00 438 VAL A N 1
ATOM 3502 C CA . VAL A 1 438 ? -2.301 -2.334 -12.531 1.00 95.00 438 VAL A CA 1
ATOM 3503 C C . VAL A 1 438 ? -2.203 -3.489 -13.517 1.00 95.00 438 VAL A C 1
ATOM 3505 O O . VAL A 1 438 ? -3.174 -4.191 -13.780 1.00 95.00 438 VAL A O 1
ATOM 3508 N N . VAL A 1 439 ? -1.007 -3.698 -14.050 1.00 90.75 439 VAL A N 1
ATOM 3509 C CA . VAL A 1 439 ? -0.651 -4.848 -14.872 1.00 90.75 439 VAL A CA 1
ATOM 3510 C C . VAL A 1 439 ? 0.347 -5.688 -14.093 1.00 90.75 439 VAL A C 1
ATOM 3512 O O . VAL A 1 439 ? 1.332 -5.183 -13.547 1.00 90.75 439 VAL A O 1
ATOM 3515 N N . ARG A 1 440 ? 0.095 -6.992 -14.056 1.00 87.56 440 ARG A N 1
ATOM 3516 C CA . ARG A 1 440 ? 0.998 -7.977 -13.473 1.00 87.56 440 ARG A CA 1
ATOM 3517 C C . ARG A 1 440 ? 1.460 -8.927 -14.564 1.00 87.56 440 ARG A C 1
ATOM 3519 O O . ARG A 1 440 ? 0.662 -9.391 -15.373 1.00 87.56 440 ARG A O 1
ATOM 3526 N N . PHE A 1 441 ? 2.745 -9.242 -14.545 1.00 81.69 441 PHE A N 1
ATOM 3527 C CA . PHE A 1 441 ? 3.312 -10.322 -15.333 1.00 81.69 441 PHE A CA 1
ATOM 3528 C C . PHE A 1 441 ? 3.984 -11.293 -14.363 1.00 81.69 441 PHE A C 1
ATOM 3530 O O . PHE A 1 441 ? 4.656 -10.854 -13.434 1.00 81.69 441 PHE A O 1
ATOM 3537 N N . SER A 1 442 ? 3.733 -12.591 -14.521 1.00 84.81 442 SER A N 1
ATOM 3538 C CA . SER A 1 442 ? 4.325 -13.630 -13.677 1.00 84.81 442 SER A CA 1
ATOM 3539 C C . SER A 1 442 ? 5.295 -14.455 -14.503 1.00 84.81 442 SER A C 1
ATOM 3541 O O . SER A 1 442 ? 5.173 -14.543 -15.730 1.00 84.81 442 SER A O 1
ATOM 3543 N N . LEU A 1 443 ? 6.247 -15.099 -13.834 1.00 84.12 443 LEU A N 1
ATOM 3544 C CA . LEU A 1 443 ? 7.162 -16.009 -14.523 1.00 84.12 443 LEU A CA 1
ATOM 3545 C C . LEU A 1 443 ? 6.430 -17.228 -15.121 1.00 84.12 443 LEU A C 1
ATOM 3547 O O . LEU A 1 443 ? 6.906 -17.807 -16.095 1.00 84.12 443 LEU A O 1
ATOM 3551 N N . GLU A 1 444 ? 5.255 -17.578 -14.591 1.00 84.75 444 GLU A N 1
ATOM 3552 C CA . GLU A 1 444 ? 4.399 -18.627 -15.155 1.00 84.75 444 GLU A CA 1
ATOM 3553 C C . GLU A 1 444 ? 3.802 -18.199 -16.505 1.00 84.75 444 GLU A C 1
ATOM 3555 O O . GLU A 1 444 ? 3.926 -18.915 -17.495 1.00 84.75 444 GLU A O 1
ATOM 3560 N N . HIS A 1 445 ? 3.286 -16.968 -16.607 1.00 85.44 445 HIS A N 1
ATOM 3561 C CA . HIS A 1 445 ? 2.847 -16.421 -17.896 1.00 85.44 445 HIS A CA 1
ATOM 3562 C C . HIS A 1 445 ? 4.007 -16.300 -18.898 1.00 85.44 445 HIS A C 1
ATOM 3564 O O . HIS A 1 445 ? 3.813 -16.446 -20.107 1.00 85.44 445 HIS A O 1
ATOM 3570 N N . ALA A 1 446 ? 5.228 -16.040 -18.417 1.00 84.69 446 ALA A N 1
ATOM 3571 C CA . ALA A 1 446 ? 6.418 -16.013 -19.264 1.00 84.69 446 ALA A CA 1
ATOM 3572 C C . ALA A 1 446 ? 6.737 -17.388 -19.862 1.00 84.69 446 ALA A C 1
ATOM 3574 O O . ALA A 1 446 ? 7.030 -17.480 -21.056 1.00 84.69 446 ALA A O 1
ATOM 3575 N N . LYS A 1 447 ? 6.619 -18.447 -19.054 1.00 84.50 447 LYS A N 1
ATOM 3576 C CA . LYS A 1 447 ? 6.745 -19.848 -19.476 1.00 84.50 447 LYS A CA 1
ATOM 3577 C C . LYS A 1 447 ? 5.751 -20.190 -20.589 1.00 84.50 447 LYS A C 1
ATOM 3579 O O . LYS A 1 447 ? 6.134 -20.710 -21.632 1.00 84.50 447 LYS A O 1
ATOM 3584 N N . GLU A 1 448 ? 4.483 -19.839 -20.405 1.00 85.44 448 GLU A N 1
ATOM 3585 C CA . GLU A 1 448 ? 3.430 -20.107 -21.391 1.00 85.44 448 GLU A CA 1
ATOM 3586 C C . GLU A 1 448 ? 3.667 -19.348 -22.705 1.00 85.44 448 GLU A C 1
ATOM 3588 O O . GLU A 1 448 ? 3.586 -19.924 -23.794 1.00 85.44 448 GLU A O 1
ATOM 3593 N N . LYS A 1 449 ? 4.021 -18.057 -22.621 1.00 87.38 449 LYS A N 1
ATOM 3594 C CA . LYS A 1 449 ? 4.330 -17.243 -23.805 1.00 87.38 449 LYS A CA 1
ATOM 3595 C C . LYS A 1 449 ? 5.547 -17.770 -24.565 1.00 87.38 449 LYS A C 1
ATOM 3597 O O . LYS A 1 449 ? 5.488 -17.854 -25.790 1.00 87.38 449 LYS A O 1
ATOM 3602 N N . ILE A 1 450 ? 6.638 -18.111 -23.872 1.00 85.12 450 ILE A N 1
ATOM 3603 C CA . ILE A 1 450 ? 7.874 -18.569 -24.524 1.00 85.12 450 ILE A CA 1
ATOM 3604 C C . ILE A 1 450 ? 7.667 -19.930 -25.199 1.00 85.12 450 ILE A C 1
ATOM 3606 O O . ILE A 1 450 ? 8.083 -20.102 -26.342 1.00 85.12 450 ILE A O 1
ATOM 3610 N N . ALA A 1 451 ? 6.952 -20.860 -24.552 1.00 83.56 451 ALA A N 1
ATOM 3611 C CA . ALA A 1 451 ? 6.620 -22.165 -25.126 1.00 83.56 451 ALA A CA 1
ATOM 3612 C C . ALA A 1 451 ? 5.811 -22.010 -26.422 1.00 83.56 451 ALA A C 1
ATOM 3614 O O . ALA A 1 451 ? 6.155 -22.589 -27.453 1.00 83.56 451 ALA A O 1
ATOM 3615 N N . LYS A 1 452 ? 4.813 -21.116 -26.408 1.00 85.25 452 LYS A N 1
ATOM 3616 C CA . LYS A 1 452 ? 4.009 -20.788 -27.590 1.00 85.25 452 LYS A CA 1
ATOM 3617 C C . LYS A 1 452 ? 4.833 -20.171 -28.724 1.00 85.25 452 LYS A C 1
ATOM 3619 O O . LYS A 1 452 ? 4.608 -20.508 -29.881 1.00 85.25 452 LYS A O 1
ATOM 3624 N N . ILE A 1 453 ? 5.772 -19.273 -28.416 1.00 83.19 453 ILE A N 1
ATOM 3625 C CA . ILE A 1 453 ? 6.649 -18.640 -29.420 1.00 83.19 453 ILE A CA 1
ATOM 3626 C C . ILE A 1 453 ? 7.600 -19.668 -30.043 1.00 83.19 453 ILE A C 1
ATOM 3628 O O . ILE A 1 453 ? 7.807 -19.659 -31.255 1.00 83.19 453 ILE A O 1
ATOM 3632 N N . CYS A 1 454 ? 8.175 -20.550 -29.226 1.00 79.62 454 CYS A N 1
ATOM 3633 C CA . CYS A 1 454 ? 9.117 -21.572 -29.676 1.00 79.62 454 CYS A CA 1
ATOM 3634 C C . CYS A 1 454 ? 8.435 -22.816 -30.272 1.00 79.62 454 CYS A C 1
ATOM 3636 O O . CYS A 1 454 ? 9.135 -23.675 -30.805 1.00 79.62 454 CYS A O 1
ATOM 3638 N N . ASN A 1 455 ? 7.102 -22.905 -30.206 1.00 81.75 455 ASN A N 1
ATOM 3639 C CA . ASN A 1 455 ? 6.305 -24.048 -30.657 1.00 81.75 455 ASN A CA 1
ATOM 3640 C C . ASN A 1 455 ? 6.791 -25.387 -30.064 1.00 81.75 455 ASN A C 1
ATOM 3642 O O . ASN A 1 455 ? 6.939 -26.382 -30.773 1.00 81.75 455 ASN A O 1
ATOM 3646 N N . VAL A 1 456 ? 7.069 -25.372 -28.762 1.00 79.12 456 VAL A N 1
ATOM 3647 C CA . VAL A 1 456 ? 7.458 -26.532 -27.944 1.00 79.12 456 VAL A CA 1
ATOM 3648 C C . VAL A 1 456 ? 6.446 -26.720 -26.826 1.00 79.12 456 VAL A C 1
ATOM 3650 O O . VAL A 1 456 ? 5.694 -25.793 -26.507 1.00 79.12 456 VAL A O 1
ATOM 3653 N N . ASP A 1 457 ? 6.414 -27.922 -26.257 1.00 75.00 457 ASP A N 1
ATOM 3654 C CA . ASP A 1 457 ? 5.485 -28.231 -25.179 1.00 75.00 457 ASP A CA 1
ATOM 3655 C C . ASP A 1 457 ? 5.804 -27.384 -23.938 1.00 75.00 457 ASP A C 1
ATOM 3657 O O . ASP A 1 457 ? 6.959 -27.045 -23.662 1.00 75.00 457 ASP A O 1
ATOM 3661 N N . THR A 1 458 ? 4.777 -27.009 -23.178 1.00 68.06 458 THR A N 1
ATOM 3662 C CA . THR A 1 458 ? 4.944 -26.184 -21.973 1.00 68.06 458 THR A CA 1
ATOM 3663 C C . THR A 1 458 ? 5.746 -26.883 -20.882 1.00 68.06 458 THR A C 1
ATOM 3665 O O . THR A 1 458 ? 6.269 -26.200 -20.004 1.00 68.06 458 THR A O 1
ATOM 3668 N N . ASP A 1 459 ? 5.870 -28.208 -20.954 1.00 73.50 459 ASP A N 1
ATOM 3669 C CA . ASP A 1 459 ? 6.644 -29.022 -20.016 1.00 73.50 459 ASP A CA 1
ATOM 3670 C C . ASP A 1 459 ? 8.159 -28.965 -20.283 1.00 73.50 459 ASP A C 1
ATOM 3672 O O . ASP A 1 459 ? 8.954 -29.169 -19.363 1.00 73.50 459 ASP A O 1
ATOM 3676 N N . ASP A 1 460 ? 8.580 -28.590 -21.499 1.00 70.94 460 ASP A N 1
ATOM 3677 C CA . ASP A 1 460 ? 9.999 -28.422 -21.854 1.00 70.94 460 ASP A CA 1
ATOM 3678 C C . ASP A 1 460 ? 10.603 -27.133 -21.269 1.00 70.94 460 ASP A C 1
ATOM 3680 O O . ASP A 1 460 ? 11.827 -26.965 -21.202 1.00 70.94 460 ASP A O 1
ATOM 3684 N N . PHE A 1 461 ? 9.753 -26.202 -20.824 1.00 73.44 461 PHE A N 1
ATOM 3685 C CA . PHE A 1 461 ? 10.169 -24.964 -20.183 1.00 73.44 461 PHE A CA 1
ATOM 3686 C C . PHE A 1 461 ? 9.615 -24.856 -18.776 1.00 73.44 461 PHE A C 1
ATOM 3688 O O . PHE A 1 461 ? 8.415 -24.814 -18.561 1.00 73.44 461 PHE A O 1
ATOM 3695 N N . THR A 1 462 ? 10.501 -24.691 -17.799 1.00 82.44 462 THR A N 1
ATOM 3696 C CA . THR A 1 462 ? 10.106 -24.370 -16.425 1.00 82.44 462 THR A CA 1
ATOM 3697 C C . THR A 1 462 ? 10.218 -22.873 -16.157 1.00 82.44 462 THR A C 1
ATOM 3699 O O . THR A 1 462 ? 11.035 -22.176 -16.773 1.00 82.44 462 THR A O 1
ATOM 3702 N N . ARG A 1 463 ? 9.456 -22.388 -15.171 1.00 84.56 463 ARG A N 1
ATOM 3703 C CA . ARG A 1 463 ? 9.576 -21.035 -14.606 1.00 84.56 463 ARG A CA 1
ATOM 3704 C C . ARG A 1 463 ? 11.036 -20.655 -14.323 1.00 84.56 463 ARG A C 1
ATOM 3706 O O . ARG A 1 463 ? 11.508 -19.588 -14.720 1.00 84.56 463 ARG A O 1
ATOM 3713 N N . ASP A 1 464 ? 11.771 -21.568 -13.695 1.00 85.44 464 ASP A N 1
ATOM 3714 C CA . ASP A 1 464 ? 13.154 -21.341 -13.277 1.00 85.44 464 ASP A CA 1
ATOM 3715 C C . ASP A 1 464 ? 14.121 -21.345 -14.473 1.00 85.44 464 ASP A C 1
ATOM 3717 O O . ASP A 1 464 ? 15.072 -20.561 -14.501 1.00 85.44 464 ASP A O 1
ATOM 3721 N N . SER A 1 465 ? 13.840 -22.141 -15.514 1.00 85.25 465 SER A N 1
ATOM 3722 C CA . SER A 1 465 ? 14.609 -22.123 -16.767 1.00 85.25 465 SER A CA 1
ATOM 3723 C C . SER A 1 465 ? 14.450 -20.809 -17.541 1.00 85.25 465 SER A C 1
ATOM 3725 O O . SER A 1 465 ? 15.408 -20.327 -18.152 1.00 85.25 465 SER A O 1
ATOM 3727 N N . PHE A 1 466 ? 13.253 -20.203 -17.534 1.00 87.19 466 PHE A N 1
ATOM 3728 C CA . PHE A 1 466 ? 13.042 -18.876 -18.113 1.00 87.19 466 PHE A CA 1
ATOM 3729 C C . PHE A 1 466 ? 13.803 -17.831 -17.298 1.00 87.19 466 PHE A C 1
ATOM 3731 O O . PHE A 1 466 ? 14.595 -17.075 -17.864 1.00 87.19 466 PHE A O 1
ATOM 3738 N N . ARG A 1 467 ? 13.651 -17.855 -15.966 1.00 88.56 467 ARG A N 1
ATOM 3739 C CA . ARG A 1 467 ? 14.342 -16.940 -15.047 1.00 88.56 467 ARG A CA 1
ATOM 3740 C C . ARG A 1 467 ? 15.858 -16.961 -15.252 1.00 88.56 467 ARG A C 1
ATOM 3742 O O . ARG A 1 467 ? 16.457 -15.910 -15.463 1.00 88.56 467 ARG A O 1
ATOM 3749 N N . ALA A 1 468 ? 16.472 -18.145 -15.264 1.00 87.81 468 ALA A N 1
ATOM 3750 C CA . ALA A 1 468 ? 17.916 -18.312 -15.439 1.00 87.81 468 ALA A CA 1
ATOM 3751 C C . ALA A 1 468 ? 18.435 -17.747 -16.773 1.00 87.81 468 ALA A C 1
ATOM 3753 O O . ALA A 1 468 ? 19.550 -17.235 -16.834 1.00 87.81 468 ALA A O 1
ATOM 3754 N N . ARG A 1 469 ? 17.622 -17.803 -17.836 1.00 87.25 469 ARG A N 1
ATOM 3755 C CA . ARG A 1 469 ? 17.967 -17.248 -19.154 1.00 87.25 469 ARG A CA 1
ATOM 3756 C C . ARG A 1 469 ? 17.679 -15.755 -19.272 1.00 87.25 469 ARG A C 1
ATOM 3758 O O . ARG A 1 469 ? 18.354 -15.090 -20.048 1.00 87.25 469 ARG A O 1
ATOM 3765 N N . ALA A 1 470 ? 16.697 -15.234 -18.541 1.00 88.94 470 ALA A N 1
ATOM 3766 C CA . ALA A 1 470 ? 16.331 -13.822 -18.561 1.00 88.94 470 ALA A CA 1
ATOM 3767 C C . ALA A 1 470 ? 17.271 -12.953 -17.705 1.00 88.94 470 ALA A C 1
ATOM 3769 O O . ALA A 1 470 ? 17.581 -11.835 -18.111 1.00 88.94 470 ALA A O 1
ATOM 3770 N N . ILE A 1 471 ? 17.771 -13.467 -16.569 1.00 88.94 471 ILE A N 1
ATOM 3771 C CA . ILE A 1 471 ? 18.657 -12.737 -15.634 1.00 88.94 471 ILE A CA 1
ATOM 3772 C C . ILE A 1 471 ? 19.869 -12.083 -16.317 1.00 88.94 471 ILE A C 1
ATOM 3774 O O . ILE A 1 471 ? 20.070 -10.886 -16.117 1.00 88.94 471 ILE A O 1
ATOM 3778 N N . PRO A 1 472 ? 20.660 -12.787 -17.149 1.00 88.81 472 PRO A N 1
ATOM 3779 C CA . PRO A 1 472 ? 21.824 -12.177 -17.793 1.00 88.81 472 PRO A CA 1
ATOM 3780 C C . PRO A 1 472 ? 21.466 -11.064 -18.791 1.00 88.81 472 PRO A C 1
ATOM 3782 O O . PRO A 1 472 ? 22.309 -10.222 -19.095 1.00 88.81 472 PRO A O 1
ATOM 3785 N N . ILE A 1 473 ? 20.236 -11.075 -19.319 1.00 91.19 473 ILE A N 1
ATOM 3786 C CA . ILE A 1 473 ? 19.767 -10.151 -20.358 1.00 91.19 473 ILE A CA 1
ATOM 3787 C C . ILE A 1 473 ? 19.145 -8.902 -19.728 1.00 91.19 473 ILE A C 1
ATOM 3789 O O . ILE A 1 473 ? 19.457 -7.789 -20.146 1.00 91.19 473 ILE A O 1
ATOM 3793 N N . MET A 1 474 ? 18.288 -9.068 -18.715 1.00 90.38 474 MET A N 1
ATOM 3794 C CA . MET A 1 474 ? 17.561 -7.975 -18.054 1.00 90.38 474 MET A CA 1
ATOM 3795 C C . MET A 1 474 ? 18.458 -7.194 -17.081 1.00 90.38 474 MET A C 1
ATOM 3797 O O . MET A 1 474 ? 18.247 -7.164 -15.870 1.00 90.38 474 MET A O 1
ATOM 3801 N N . ASN A 1 475 ? 19.492 -6.563 -17.629 1.00 89.00 475 ASN A N 1
ATOM 3802 C CA . ASN A 1 475 ? 20.360 -5.635 -16.918 1.00 89.00 475 ASN A CA 1
ATOM 3803 C C . ASN A 1 475 ? 19.678 -4.264 -16.726 1.00 89.00 475 ASN A C 1
ATOM 3805 O O . ASN A 1 475 ? 18.568 -4.032 -17.201 1.00 89.00 475 ASN A O 1
ATOM 3809 N N . THR A 1 476 ? 20.362 -3.320 -16.069 1.00 88.69 476 THR A N 1
ATOM 3810 C CA . THR A 1 476 ? 19.825 -1.971 -15.809 1.00 88.69 476 THR A CA 1
ATOM 3811 C C . THR A 1 476 ? 19.322 -1.262 -17.073 1.00 88.69 476 THR A C 1
ATOM 3813 O O . THR A 1 476 ? 18.277 -0.628 -17.002 1.00 88.69 476 THR A O 1
ATOM 3816 N N . ILE A 1 477 ? 20.017 -1.398 -18.212 1.00 90.19 477 ILE A N 1
ATOM 3817 C CA . ILE A 1 477 ? 19.644 -0.746 -19.481 1.00 90.19 477 ILE A CA 1
ATOM 3818 C C . ILE A 1 477 ? 18.358 -1.359 -20.030 1.00 90.19 477 ILE A C 1
ATOM 3820 O O . ILE A 1 477 ? 17.441 -0.639 -20.408 1.00 90.19 477 ILE A O 1
ATOM 3824 N N . VAL A 1 478 ? 18.264 -2.691 -20.061 1.00 92.88 478 VAL A N 1
ATOM 3825 C CA . VAL A 1 478 ? 17.050 -3.358 -20.545 1.00 92.88 478 VAL A CA 1
ATOM 3826 C C . VAL A 1 478 ? 15.874 -3.042 -19.621 1.00 92.88 478 VAL A C 1
ATOM 3828 O O . VAL A 1 478 ? 14.794 -2.719 -20.103 1.00 92.88 478 VAL A O 1
ATOM 3831 N N . SER A 1 479 ? 16.097 -3.020 -18.305 1.00 91.31 479 SER A N 1
ATOM 3832 C CA . SER A 1 479 ? 15.089 -2.657 -17.304 1.00 91.31 479 SER A CA 1
ATOM 3833 C C . SER A 1 479 ? 14.563 -1.218 -17.420 1.00 91.31 479 SER A C 1
ATOM 3835 O O . SER A 1 479 ? 13.492 -0.932 -16.887 1.00 91.31 479 SER A O 1
ATOM 3837 N N . GLU A 1 480 ? 15.219 -0.315 -18.160 1.00 90.81 480 GLU A N 1
ATOM 3838 C CA . GLU A 1 480 ? 14.620 0.985 -18.512 1.00 90.81 480 GLU A CA 1
ATOM 3839 C C . GLU A 1 480 ? 13.311 0.824 -19.304 1.00 90.81 480 GLU A C 1
ATOM 3841 O O . GLU A 1 480 ? 12.426 1.680 -19.229 1.00 90.81 480 GLU A O 1
ATOM 3846 N N . GLY A 1 481 ? 13.136 -0.308 -19.998 1.00 91.62 481 GLY A N 1
ATOM 3847 C CA . GLY A 1 481 ? 11.919 -0.646 -20.733 1.00 91.62 481 GLY A CA 1
ATOM 3848 C C . GLY A 1 481 ? 10.644 -0.673 -19.884 1.00 91.62 481 GLY A C 1
ATOM 3849 O O . GLY A 1 481 ? 9.559 -0.414 -20.398 1.00 91.62 481 GLY A O 1
ATOM 3850 N N . PHE A 1 482 ? 10.748 -0.879 -18.568 1.00 90.31 482 PHE A N 1
ATOM 3851 C CA . PHE A 1 482 ? 9.588 -0.807 -17.672 1.00 90.31 482 PHE A CA 1
ATOM 3852 C C . PHE A 1 482 ? 9.089 0.624 -17.422 1.00 90.31 482 PHE A C 1
ATOM 3854 O O . PHE A 1 482 ? 8.006 0.812 -16.868 1.00 90.31 482 PHE A O 1
ATOM 3861 N N . PHE A 1 483 ? 9.848 1.648 -17.813 1.00 90.69 483 PHE A N 1
ATOM 3862 C CA . PHE A 1 483 ? 9.546 3.052 -17.513 1.00 90.69 483 PHE A CA 1
ATOM 3863 C C . PHE A 1 483 ? 9.308 3.899 -18.769 1.00 90.69 483 PHE A C 1
ATOM 3865 O O . PHE A 1 483 ? 9.347 5.131 -18.713 1.00 90.69 483 PHE A O 1
ATOM 3872 N N . THR A 1 484 ? 9.013 3.258 -19.900 1.00 89.44 484 THR A N 1
ATOM 3873 C CA . THR A 1 484 ? 8.809 3.920 -21.193 1.00 89.44 484 THR A CA 1
ATOM 3874 C C . THR A 1 484 ? 7.440 3.591 -21.801 1.00 89.44 484 THR A C 1
ATOM 3876 O O . THR A 1 484 ? 6.742 2.705 -21.311 1.00 89.44 484 THR A O 1
ATOM 3879 N N . ASP A 1 485 ? 7.037 4.312 -22.853 1.00 87.44 485 ASP A N 1
ATOM 3880 C CA . ASP A 1 485 ? 5.797 4.012 -23.594 1.00 87.44 485 ASP A CA 1
ATOM 3881 C C . ASP A 1 485 ? 5.992 2.882 -24.598 1.00 87.44 485 ASP A C 1
ATOM 3883 O O . ASP A 1 485 ? 5.127 2.025 -24.766 1.00 87.44 485 ASP A O 1
ATOM 3887 N N . VAL A 1 486 ? 7.141 2.891 -25.272 1.00 92.12 486 VAL A N 1
ATOM 3888 C CA . VAL A 1 486 ? 7.490 1.920 -26.304 1.00 92.12 486 VAL A CA 1
ATOM 3889 C C . VAL A 1 486 ? 8.905 1.417 -26.071 1.00 92.12 486 VAL A C 1
ATOM 3891 O O . VAL A 1 486 ? 9.846 2.206 -25.954 1.00 92.12 486 VAL A O 1
ATOM 3894 N N . VAL A 1 487 ? 9.053 0.094 -26.053 1.00 94.75 487 VAL A N 1
ATOM 3895 C CA . VAL A 1 487 ? 10.351 -0.579 -26.001 1.00 94.75 487 VAL A CA 1
ATOM 3896 C C . VAL A 1 487 ? 10.683 -1.133 -27.379 1.00 94.75 487 VAL A C 1
ATOM 3898 O O . VAL A 1 487 ? 9.923 -1.917 -27.941 1.00 94.75 487 VAL A O 1
ATOM 3901 N N . VAL A 1 488 ? 11.834 -0.740 -27.920 1.00 96.06 488 VAL A N 1
ATOM 3902 C CA . VAL A 1 488 ? 12.391 -1.305 -29.152 1.00 96.06 488 VAL A CA 1
ATOM 3903 C C . VAL A 1 488 ? 13.511 -2.258 -28.766 1.00 96.06 488 VAL A C 1
ATOM 3905 O O . VAL A 1 488 ? 14.594 -1.831 -28.372 1.00 96.06 488 VAL A O 1
ATOM 3908 N N . VAL A 1 489 ? 13.245 -3.558 -28.865 1.00 96.50 489 VAL A N 1
ATOM 3909 C CA . VAL A 1 489 ? 14.242 -4.599 -28.597 1.00 96.50 489 VAL A CA 1
ATOM 3910 C C . VAL A 1 489 ? 15.084 -4.816 -29.851 1.00 96.50 489 VAL A C 1
ATOM 3912 O O . VAL A 1 489 ? 14.544 -5.063 -30.929 1.00 96.50 489 VAL A O 1
ATOM 3915 N N . VAL A 1 490 ? 16.405 -4.726 -29.713 1.00 96.38 490 VAL A N 1
ATOM 3916 C CA . VAL A 1 490 ? 17.362 -4.959 -30.803 1.00 96.38 490 VAL A CA 1
ATOM 3917 C C . VAL A 1 490 ? 18.358 -6.052 -30.441 1.00 96.38 490 VAL A C 1
ATOM 3919 O O . VAL A 1 490 ? 18.496 -6.419 -29.276 1.00 96.38 490 VAL A O 1
ATOM 3922 N N . GLU A 1 491 ? 19.069 -6.580 -31.435 1.00 95.81 491 GLU A N 1
ATOM 3923 C CA . GLU A 1 491 ? 20.048 -7.645 -31.221 1.00 95.81 491 GLU A CA 1
ATOM 3924 C C . GLU A 1 491 ? 21.210 -7.193 -30.322 1.00 95.81 491 GLU A C 1
ATOM 3926 O O . GLU A 1 491 ? 21.485 -7.840 -29.308 1.00 95.81 491 GLU A O 1
ATOM 3931 N N . GLY A 1 492 ? 21.867 -6.074 -30.641 1.00 95.12 492 GLY A N 1
ATOM 3932 C CA . GLY A 1 492 ? 23.012 -5.591 -29.877 1.00 95.12 492 GLY A CA 1
ATOM 3933 C C . GLY A 1 492 ? 23.256 -4.088 -29.987 1.00 95.12 492 GLY A C 1
ATOM 3934 O O . GLY A 1 492 ? 22.409 -3.309 -30.418 1.00 95.12 492 GLY A O 1
ATOM 3935 N N . LEU A 1 493 ? 24.444 -3.665 -29.546 1.00 94.81 493 LEU A N 1
ATOM 3936 C CA . LEU A 1 493 ? 24.820 -2.247 -29.477 1.00 94.81 493 LEU A CA 1
ATOM 3937 C C . LEU A 1 493 ? 24.994 -1.600 -30.860 1.00 94.81 493 LEU A C 1
ATOM 3939 O O . LEU A 1 493 ? 24.832 -0.387 -30.988 1.00 94.81 493 LEU A O 1
ATOM 3943 N N . SER A 1 494 ? 25.284 -2.395 -31.893 1.00 96.00 494 SER A N 1
ATOM 3944 C CA . SER A 1 494 ? 25.380 -1.925 -33.278 1.00 96.00 494 SER A CA 1
ATOM 3945 C C . SER A 1 494 ? 24.055 -1.314 -33.745 1.00 96.00 494 SER A C 1
ATOM 3947 O O . SER A 1 494 ? 24.028 -0.182 -34.228 1.00 96.00 494 SER A O 1
ATOM 3949 N N . GLU A 1 495 ? 22.939 -2.015 -33.529 1.00 96.38 495 GLU A N 1
ATOM 3950 C CA . GLU A 1 495 ? 21.595 -1.549 -33.885 1.00 96.38 495 GLU A CA 1
ATOM 3951 C C . GLU A 1 495 ? 21.165 -0.349 -33.035 1.00 96.38 495 GLU A C 1
ATOM 3953 O O . GLU A 1 495 ? 20.544 0.577 -33.561 1.00 96.38 495 GLU A O 1
ATOM 3958 N N . VAL A 1 496 ? 21.542 -0.317 -31.747 1.00 95.31 496 VAL A N 1
ATOM 3959 C CA . VAL A 1 496 ? 21.344 0.865 -30.886 1.00 95.31 496 VAL A CA 1
ATOM 3960 C C . VAL A 1 496 ? 22.001 2.092 -31.525 1.00 95.31 496 VAL A C 1
ATOM 3962 O O . VAL A 1 496 ? 21.347 3.122 -31.690 1.00 95.31 496 VAL A O 1
ATOM 3965 N N . GLY A 1 497 ? 23.260 1.969 -31.958 1.00 96.12 497 GLY A N 1
ATOM 3966 C CA . GLY A 1 497 ? 23.993 3.044 -32.628 1.00 96.12 497 GLY A CA 1
ATOM 3967 C C . GLY A 1 497 ? 23.345 3.495 -33.942 1.00 96.12 497 GLY A C 1
ATOM 3968 O O . GLY A 1 497 ? 23.235 4.696 -34.196 1.00 96.12 497 GLY A O 1
ATOM 3969 N N . ILE A 1 498 ? 22.852 2.554 -34.756 1.00 97.06 498 ILE A N 1
ATOM 3970 C CA . ILE A 1 498 ? 22.139 2.860 -36.008 1.00 97.06 498 ILE A CA 1
ATOM 3971 C C . ILE A 1 498 ? 20.860 3.652 -35.725 1.00 97.06 498 ILE A C 1
ATOM 3973 O O . ILE A 1 498 ? 20.632 4.698 -36.335 1.00 97.06 498 ILE A O 1
ATOM 3977 N N . LEU A 1 499 ? 20.035 3.191 -34.784 1.00 95.81 499 LEU A N 1
ATOM 3978 C CA . LEU A 1 499 ? 18.785 3.862 -34.429 1.00 95.81 499 LEU A CA 1
ATOM 3979 C C . LEU A 1 499 ? 19.037 5.229 -33.780 1.00 95.81 499 LEU A C 1
ATOM 3981 O O . LEU A 1 499 ? 18.276 6.172 -34.013 1.00 95.81 499 LEU A O 1
ATOM 3985 N N . TRP A 1 500 ? 20.124 5.385 -33.024 1.00 94.50 500 TRP A N 1
ATOM 3986 C CA . TRP A 1 500 ? 20.568 6.691 -32.537 1.00 94.50 500 TRP A CA 1
ATOM 3987 C C . TRP A 1 500 ? 20.999 7.625 -33.663 1.00 94.50 500 TRP A C 1
ATOM 3989 O O . TRP A 1 500 ? 20.662 8.805 -33.624 1.00 94.50 500 TRP A O 1
ATOM 3999 N N . LYS A 1 501 ? 21.679 7.134 -34.702 1.00 96.62 501 LYS A N 1
ATOM 4000 C CA . LYS A 1 501 ? 21.976 7.983 -35.860 1.00 96.62 501 LYS A CA 1
ATOM 4001 C C . LYS A 1 501 ? 20.708 8.339 -36.638 1.00 96.62 501 LYS A C 1
ATOM 4003 O O . LYS A 1 501 ? 20.570 9.457 -37.137 1.00 96.62 501 LYS A O 1
ATOM 4008 N N . LEU A 1 502 ? 19.756 7.412 -36.705 1.00 96.56 502 LEU A N 1
ATOM 4009 C CA . LEU A 1 502 ? 18.493 7.599 -37.408 1.00 96.56 502 LEU A CA 1
ATOM 4010 C C . LEU A 1 502 ? 17.636 8.720 -36.798 1.00 96.56 502 LEU A C 1
ATOM 4012 O O . LEU A 1 502 ? 17.068 9.500 -37.562 1.00 96.56 502 LEU A O 1
ATOM 4016 N N . GLN A 1 503 ? 17.578 8.875 -35.464 1.00 95.69 503 GLN A N 1
ATOM 4017 C CA . GLN A 1 503 ? 16.856 10.017 -34.866 1.00 95.69 503 GLN A CA 1
ATOM 4018 C C . GLN A 1 503 ? 17.418 11.365 -35.325 1.00 95.69 503 GLN A C 1
ATOM 4020 O O . GLN A 1 503 ? 16.636 12.276 -35.595 1.00 95.69 503 GLN A O 1
ATOM 4025 N N . GLU A 1 504 ? 18.742 11.491 -35.469 1.00 95.25 504 GLU A N 1
ATOM 4026 C CA . GLU A 1 504 ? 19.370 12.728 -35.945 1.00 95.25 504 GLU A CA 1
ATOM 4027 C C . GLU A 1 504 ? 18.969 13.025 -37.391 1.00 95.25 504 GLU A C 1
ATOM 4029 O O . GLU A 1 504 ? 18.552 14.141 -37.704 1.00 95.25 504 GLU A O 1
ATOM 4034 N N . ILE A 1 505 ? 19.037 12.012 -38.264 1.00 97.38 505 ILE A N 1
ATOM 4035 C CA . ILE A 1 505 ? 18.673 12.128 -39.684 1.00 97.38 505 ILE A CA 1
ATOM 4036 C C . ILE A 1 505 ? 17.195 12.508 -39.829 1.00 97.38 505 ILE A C 1
ATOM 4038 O O . ILE A 1 505 ? 16.850 13.408 -40.593 1.00 97.38 505 ILE A O 1
ATOM 4042 N N . MET A 1 506 ? 16.319 11.856 -39.062 1.00 96.94 506 MET A N 1
ATOM 4043 C CA . MET A 1 506 ? 14.878 12.113 -39.074 1.00 96.94 506 MET A CA 1
ATOM 4044 C C . MET A 1 506 ? 14.482 13.394 -38.327 1.00 96.94 506 MET A C 1
ATOM 4046 O O . MET A 1 506 ? 13.307 13.767 -38.350 1.00 96.94 506 MET A O 1
ATOM 4050 N N . LYS A 1 507 ? 15.425 14.056 -37.639 1.00 96.25 507 LYS A N 1
ATOM 4051 C CA . LYS A 1 507 ? 15.166 15.176 -36.717 1.00 96.25 507 LYS A CA 1
ATOM 4052 C C . LYS A 1 507 ? 14.081 14.840 -35.684 1.00 96.25 507 LYS A C 1
ATOM 4054 O O . LYS A 1 507 ? 13.230 15.666 -35.349 1.00 96.25 507 LYS A O 1
ATOM 4059 N N . LYS A 1 508 ? 14.091 13.599 -35.199 1.00 95.69 508 LYS A N 1
ATOM 4060 C CA . LYS A 1 508 ? 13.246 13.103 -34.105 1.00 95.69 508 LYS A CA 1
ATOM 4061 C C . LYS A 1 508 ? 14.102 12.935 -32.850 1.00 95.69 508 LYS A C 1
ATOM 4063 O O . LYS A 1 508 ? 15.312 13.117 -32.881 1.00 95.69 508 LYS A O 1
ATOM 4068 N N . ASN A 1 509 ? 13.469 12.644 -31.721 1.00 94.12 509 ASN A N 1
ATOM 4069 C CA . ASN A 1 509 ? 14.166 12.330 -30.479 1.00 94.12 509 ASN A CA 1
ATOM 4070 C C . ASN A 1 509 ? 13.393 11.212 -29.784 1.00 94.12 509 ASN A C 1
ATOM 4072 O O . ASN A 1 509 ? 12.238 11.413 -29.403 1.00 94.12 509 ASN A O 1
ATOM 4076 N N . TRP A 1 510 ? 14.014 10.040 -29.668 1.00 94.12 510 TRP A N 1
ATOM 4077 C CA . TRP A 1 510 ? 13.354 8.844 -29.143 1.00 94.12 510 TRP A CA 1
ATOM 4078 C C . TRP A 1 510 ? 12.928 9.019 -27.687 1.00 94.12 510 TRP A C 1
ATOM 4080 O O . TRP A 1 510 ? 11.771 8.763 -27.361 1.00 94.12 510 TRP A O 1
ATOM 4090 N N . SER A 1 511 ? 13.794 9.591 -26.847 1.00 89.81 511 SER A N 1
ATOM 4091 C CA . SER A 1 511 ? 13.489 9.859 -25.438 1.00 89.81 511 SER A CA 1
ATOM 4092 C C . SER A 1 511 ? 12.292 10.803 -25.268 1.00 89.81 511 SER A C 1
ATOM 4094 O O . SER A 1 511 ? 11.435 10.559 -24.424 1.00 89.81 511 SER A O 1
ATOM 4096 N N . LYS A 1 512 ? 12.167 11.846 -26.107 1.00 90.69 512 LYS A N 1
ATOM 4097 C CA . LYS A 1 512 ? 10.999 12.754 -26.103 1.00 90.69 512 LYS A CA 1
ATOM 4098 C C . LYS A 1 512 ? 9.703 12.066 -26.525 1.00 90.69 512 LYS A C 1
ATOM 4100 O O . LYS A 1 512 ? 8.633 12.506 -26.124 1.00 90.69 512 LYS A O 1
ATOM 4105 N N . LEU A 1 513 ? 9.798 11.028 -27.350 1.00 91.31 513 LEU A N 1
ATOM 4106 C CA . LEU A 1 513 ? 8.657 10.235 -27.805 1.00 91.31 513 LEU A CA 1
ATOM 4107 C C . LEU A 1 513 ? 8.324 9.079 -26.850 1.00 91.31 513 LEU A C 1
ATOM 4109 O O . LEU A 1 513 ? 7.424 8.305 -27.154 1.00 91.31 513 LEU A O 1
ATOM 4113 N N . GLY A 1 514 ? 9.041 8.940 -25.727 1.00 89.94 514 GLY A N 1
ATOM 4114 C CA . GLY A 1 514 ? 8.849 7.816 -24.810 1.00 89.94 514 GLY A CA 1
ATOM 4115 C C . GLY A 1 514 ? 9.272 6.480 -25.422 1.00 89.94 514 GLY A C 1
ATOM 4116 O O . GLY A 1 514 ? 8.652 5.452 -25.151 1.00 89.94 514 GLY A O 1
ATOM 4117 N N . ILE A 1 515 ? 10.296 6.491 -26.278 1.00 93.44 515 ILE A N 1
ATOM 4118 C CA . ILE A 1 515 ? 10.856 5.295 -26.909 1.00 93.44 515 ILE A CA 1
ATOM 4119 C C . ILE A 1 515 ? 12.223 5.011 -26.290 1.00 93.44 515 ILE A C 1
ATOM 4121 O O . ILE A 1 515 ? 13.104 5.875 -26.317 1.00 93.44 515 ILE A O 1
ATOM 4125 N N . VAL A 1 516 ? 12.415 3.787 -25.796 1.00 94.00 516 VAL A N 1
ATOM 4126 C CA . VAL A 1 516 ? 13.722 3.289 -25.350 1.00 94.00 516 VAL A CA 1
ATOM 4127 C C . VAL A 1 516 ? 14.160 2.123 -26.228 1.00 94.00 516 VAL A C 1
ATOM 4129 O O . VAL A 1 516 ? 13.341 1.302 -26.644 1.00 94.00 516 VAL A O 1
ATOM 4132 N N . ILE A 1 517 ? 15.451 2.071 -26.546 1.00 95.50 517 ILE A N 1
ATOM 4133 C CA . ILE A 1 517 ? 16.037 1.019 -27.378 1.00 95.50 517 ILE A CA 1
ATOM 4134 C C . ILE A 1 517 ? 16.882 0.141 -26.464 1.00 95.50 517 ILE A C 1
ATOM 4136 O O . ILE A 1 517 ? 17.832 0.635 -25.858 1.00 95.50 517 ILE A O 1
ATOM 4140 N N . VAL A 1 518 ? 16.545 -1.144 -26.372 1.00 95.38 518 VAL A N 1
ATOM 4141 C CA . VAL A 1 518 ? 17.200 -2.083 -25.455 1.00 95.38 518 VAL A CA 1
ATOM 4142 C C . VAL A 1 518 ? 17.942 -3.173 -26.233 1.00 95.38 518 VAL A C 1
ATOM 4144 O O . VAL A 1 518 ? 17.337 -3.839 -27.078 1.00 95.38 518 VAL A O 1
ATOM 4147 N N . PRO A 1 519 ? 19.248 -3.377 -25.985 1.00 95.69 519 PRO A N 1
ATOM 4148 C CA . PRO A 1 519 ? 20.000 -4.453 -26.617 1.00 95.69 519 PRO A CA 1
ATOM 4149 C C . PRO A 1 519 ? 19.758 -5.782 -25.888 1.00 95.69 519 PRO A C 1
ATOM 4151 O O . PRO A 1 519 ? 19.978 -5.883 -24.683 1.00 95.69 519 PRO A O 1
ATOM 4154 N N . ALA A 1 520 ? 19.362 -6.822 -26.622 1.00 94.44 520 ALA A N 1
ATOM 4155 C CA . ALA A 1 520 ? 19.160 -8.169 -26.083 1.00 94.44 520 ALA A CA 1
ATOM 4156 C C . ALA A 1 520 ? 20.472 -8.958 -25.897 1.00 94.44 520 ALA A C 1
ATOM 4158 O O . ALA A 1 520 ? 20.491 -9.997 -25.240 1.00 94.44 520 ALA A O 1
ATOM 4159 N N . GLY A 1 521 ? 21.581 -8.487 -26.476 1.00 92.00 521 GLY A N 1
ATOM 4160 C CA . GLY A 1 521 ? 22.883 -9.148 -26.372 1.00 92.00 521 GLY A CA 1
ATOM 4161 C C . GLY A 1 521 ? 22.981 -10.419 -27.221 1.00 92.00 521 GLY A C 1
ATOM 4162 O O . GLY A 1 521 ? 23.597 -11.392 -26.794 1.00 92.00 521 GLY A O 1
ATOM 4163 N N . GLY A 1 522 ? 22.351 -10.421 -28.397 1.00 92.44 522 GLY A N 1
ATOM 4164 C CA . GLY A 1 522 ? 22.385 -11.508 -29.376 1.00 92.44 522 GLY A CA 1
ATOM 4165 C C . GLY A 1 522 ? 20.996 -11.945 -29.843 1.00 92.44 522 GLY A C 1
ATOM 4166 O O . GLY A 1 522 ? 20.014 -11.874 -29.103 1.00 92.44 522 GLY A O 1
ATOM 4167 N N . LYS A 1 523 ? 20.909 -12.446 -31.080 1.00 90.56 523 LYS A N 1
ATOM 4168 C CA . LYS A 1 523 ? 19.640 -12.845 -31.714 1.00 90.56 523 LYS A CA 1
ATOM 4169 C C . LYS A 1 523 ? 18.812 -13.828 -30.882 1.00 90.56 523 LYS A C 1
ATOM 4171 O O . LYS A 1 523 ? 17.601 -13.676 -30.765 1.00 90.56 523 LYS A O 1
ATOM 4176 N N . ASN A 1 524 ? 19.472 -14.809 -30.268 1.00 88.56 524 ASN A N 1
ATOM 4177 C CA . ASN A 1 524 ? 18.819 -15.857 -29.478 1.00 88.56 524 ASN A CA 1
ATOM 4178 C C . ASN A 1 524 ? 18.286 -15.373 -28.121 1.00 88.56 524 ASN A C 1
ATOM 4180 O O . ASN A 1 524 ? 17.755 -16.195 -27.382 1.00 88.56 524 ASN A O 1
ATOM 4184 N N . ASN A 1 525 ? 18.460 -14.093 -27.781 1.00 91.81 525 ASN A N 1
ATOM 4185 C CA . ASN A 1 525 ? 18.056 -13.506 -26.505 1.00 91.81 525 ASN A CA 1
ATOM 4186 C C . ASN A 1 525 ? 16.874 -12.528 -26.636 1.00 91.81 525 ASN A C 1
ATOM 4188 O O . ASN A 1 525 ? 16.332 -12.103 -25.620 1.00 91.81 525 ASN A O 1
ATOM 4192 N N . ILE A 1 526 ? 16.485 -12.155 -27.863 1.00 92.31 526 ILE A N 1
ATOM 4193 C CA . ILE A 1 526 ? 15.483 -11.111 -28.159 1.00 92.31 526 ILE A CA 1
ATOM 4194 C C . ILE A 1 526 ? 14.094 -11.445 -27.600 1.00 92.31 526 ILE A C 1
ATOM 4196 O O . ILE A 1 526 ? 13.365 -10.574 -27.132 1.00 92.31 526 ILE A O 1
ATOM 4200 N N . ASP A 1 527 ? 13.730 -12.715 -27.635 1.00 90.00 527 ASP A N 1
ATOM 4201 C CA . ASP A 1 527 ? 12.465 -13.243 -27.141 1.00 90.00 527 ASP A CA 1
ATOM 4202 C C . ASP A 1 527 ? 12.244 -12.992 -25.641 1.00 90.00 527 ASP A C 1
ATOM 4204 O O . ASP A 1 527 ? 11.111 -12.733 -25.247 1.00 90.00 527 ASP A O 1
ATOM 4208 N N . ARG A 1 528 ? 13.289 -12.995 -24.797 1.00 89.75 528 ARG A N 1
ATOM 4209 C CA . ARG A 1 528 ? 13.127 -12.800 -23.340 1.00 89.75 528 ARG A CA 1
ATOM 4210 C C . ARG A 1 528 ? 12.610 -11.388 -23.008 1.00 89.75 528 ARG A C 1
ATOM 4212 O O . ARG A 1 528 ? 11.547 -11.309 -22.392 1.00 89.75 528 ARG A O 1
ATOM 4219 N N . PRO A 1 529 ? 13.263 -10.281 -23.430 1.00 91.06 529 PRO A N 1
ATOM 4220 C CA . PRO A 1 529 ? 12.710 -8.938 -23.249 1.00 91.06 529 PRO A CA 1
ATOM 4221 C C . PRO A 1 529 ? 11.345 -8.747 -23.921 1.00 91.06 529 PRO A C 1
ATOM 4223 O O . PRO A 1 529 ? 10.483 -8.101 -23.339 1.00 91.06 529 PRO A O 1
ATOM 4226 N N . ILE A 1 530 ? 11.117 -9.333 -25.106 1.00 90.81 530 ILE A N 1
ATOM 4227 C CA . ILE A 1 530 ? 9.817 -9.247 -25.802 1.00 90.81 530 ILE A CA 1
ATOM 4228 C C . ILE A 1 530 ? 8.693 -9.913 -25.004 1.00 90.81 530 ILE A C 1
ATOM 4230 O O . ILE A 1 530 ? 7.568 -9.430 -25.008 1.00 90.81 530 ILE A O 1
ATOM 4234 N N . VAL A 1 531 ? 8.965 -11.037 -24.343 1.00 89.62 531 VAL A N 1
ATOM 4235 C CA . VAL A 1 531 ? 7.964 -11.720 -23.514 1.00 89.62 531 VAL A CA 1
ATOM 4236 C C . VAL A 1 531 ? 7.631 -10.910 -22.258 1.00 89.62 531 VAL A C 1
ATOM 4238 O O . VAL A 1 531 ? 6.483 -10.957 -21.807 1.00 89.62 531 VAL A O 1
ATOM 4241 N N . ILE A 1 532 ? 8.621 -10.190 -21.720 1.00 88.81 532 ILE A N 1
ATOM 4242 C CA . ILE A 1 532 ? 8.531 -9.407 -20.482 1.00 88.81 532 ILE A CA 1
ATOM 4243 C C . ILE A 1 532 ? 7.788 -8.071 -20.664 1.00 88.81 532 ILE A C 1
ATOM 4245 O O . ILE A 1 532 ? 6.998 -7.719 -19.785 1.00 88.81 532 ILE A O 1
ATOM 4249 N N . PHE A 1 533 ? 8.054 -7.320 -21.740 1.00 88.38 533 PHE A N 1
ATOM 4250 C CA . PHE A 1 533 ? 7.431 -6.009 -22.007 1.00 88.38 533 PHE A CA 1
ATOM 4251 C C . PHE A 1 533 ? 6.056 -6.114 -22.667 1.00 88.38 533 PHE A C 1
ATOM 4253 O O . PHE A 1 533 ? 5.220 -5.214 -22.384 1.00 88.38 533 PHE A O 1
#

Solvent-accessible surface area (backbone atoms only — not comparable to full-atom values): 30362 Å² total; per-residue (Å²): 83,45,64,40,30,42,38,38,25,27,41,40,47,25,52,64,40,61,47,82,40,50,44,47,26,42,35,30,22,40,90,90,19,44,58,62,56,55,58,51,48,52,49,44,63,73,35,88,77,51,92,79,55,61,74,44,21,28,86,50,40,54,89,52,58,26,36,41,33,41,31,32,29,72,62,45,71,75,53,43,66,77,42,49,68,31,52,55,96,72,23,40,42,42,33,36,39,38,38,60,56,94,94,35,84,44,72,50,38,30,29,39,26,68,36,37,66,70,56,51,59,32,69,68,44,91,44,58,67,54,27,29,50,48,49,43,48,47,57,72,66,63,81,57,85,88,60,70,79,80,63,90,42,44,72,57,49,51,51,52,51,52,56,49,48,72,76,39,64,90,61,42,41,79,40,80,38,83,46,83,50,64,42,61,95,89,50,88,55,17,73,51,54,61,45,39,41,80,40,66,40,65,68,68,85,56,81,74,66,65,77,64,82,76,77,51,43,67,54,56,52,48,50,49,56,50,49,42,56,51,56,68,34,64,70,53,49,51,50,50,52,55,48,42,54,50,43,43,61,62,57,28,62,90,66,50,58,66,52,42,51,49,18,51,57,51,18,65,57,42,31,76,80,40,78,93,48,75,51,88,43,77,71,73,87,72,74,69,78,83,84,82,77,82,84,86,84,75,69,43,72,55,96,91,44,75,41,56,52,88,79,48,58,67,66,59,48,50,49,49,48,54,51,53,51,47,59,69,48,62,70,68,76,83,66,78,68,89,81,76,82,73,90,76,98,68,95,69,80,80,80,81,82,80,78,76,69,52,57,46,17,37,38,41,35,33,34,40,76,51,66,93,49,56,73,73,53,32,43,52,49,46,53,48,50,50,58,39,22,51,74,58,59,96,92,45,68,50,47,37,33,33,38,33,30,39,80,54,40,68,74,64,52,71,93,56,39,69,33,43,35,38,28,41,66,42,82,35,98,91,47,97,53,57,25,27,40,65,46,75,66,44,54,62,58,42,29,54,52,50,20,64,75,69,74,49,61,60,85,82,45,47,48,64,60,50,44,68,64,35,54,83,44,61,40,61,69,39,39,46,48,63,52,44,80,39,68,45,78,34,41,32,69,68,55,50,53,51,54,56,52,46,26,62,76,69,72,51,55,48,70,84,69,31,39,44,76,26,51,28,75,34,75,94,38,41,63,51,61,62,67,73,108